Protein AF-A0AA36I022-F1 (afdb_monomer_lite)

Secondary structure (DSSP, 8-state):
-PPPPHHHHHHHHHHHHTS-----TTSTTTGGGS-SS----------SSSSSSS-------------------S----BSEEEEE-SSSPPPGGG-SEEEETTEEEEPTTEEEETTEEEE--S-GGGSS--EEEEE-SSSPPPGGG-SEEEETTEEEEPTT-EE-TTS-EEPPPPEEEEEEEE-BTTB-PPPGGGGG--EEEEE---THHHHHHHHHHHHHHHHTT-GGG--EEEE-HHHHHHHHHHHH--SS-HHHHH-S---GGG--HHHHHSPPPHHHHGGG--HHHHHHHHHHH-TTTS-HHHHHHHHHIIIIIGGGT---TT-EE-SSHHHHHHHHHH-TT--GGGEE---TTS-SEEEEEEEEEEETTSB--TTT-EEEEE-SSEEEE-S-GGGS-EE-BTSSS-EE---SEEEEGGGTTSPPPSSTTGGG-EEEEEEEPPSS---HHHHHHHHT--HHHHHHHS-SHHHHTT--GGGSS-EEEE-PPP-SSS-S----EEEEEEETHHHHTTSHHHHHHTT-SEEEEEE--S-PPPSSS-TTS--TT---TTTS-HHHHGGGT---PPTT---TT---S-HHHHHHHHHHHHHHHHHT---EEEEEEEEPPBTTTTB--SEEEEEEEEE----HHHHTTS-HHHHHHHHTGGGSTTTTTTS--SS-SSTT-SS---HHHHHHHHHHHHHHHHHTHHHHHHHH--

InterPro domains:
  IPR009030 Growth factor receptor cysteine-rich domain superfamily [SSF57184] (105-171)
  IPR016035 Acyl transferase/acyl hydrolase/lysophospholipase [SSF52151] (186-260)

Structure (mmCIF, N/CA/C/O backbone):
data_AF-A0AA36I022-F1
#
_entry.id   AF-A0AA36I022-F1
#
loop_
_atom_site.group_PDB
_atom_site.id
_atom_site.type_symbol
_atom_site.label_atom_id
_atom_site.label_alt_id
_atom_site.label_comp_id
_atom_site.label_asym_id
_atom_site.label_entity_id
_atom_site.label_seq_id
_atom_site.pdbx_PDB_ins_code
_atom_site.Cartn_x
_atom_site.Cartn_y
_atom_site.Cartn_z
_atom_site.occupancy
_atom_site.B_iso_or_equiv
_atom_site.auth_seq_id
_atom_site.auth_comp_id
_atom_site.auth_asym_id
_atom_site.auth_atom_id
_atom_site.pdbx_PDB_model_num
ATOM 1 N N . MET A 1 1 ? 4.546 59.445 -16.171 1.00 28.75 1 MET A N 1
ATOM 2 C CA . MET A 1 1 ? 4.632 58.873 -14.810 1.00 28.75 1 MET A CA 1
ATOM 3 C C . MET A 1 1 ? 5.325 57.517 -14.898 1.00 28.75 1 MET A C 1
ATOM 5 O O . MET A 1 1 ? 4.744 56.624 -15.508 1.00 28.75 1 MET A O 1
ATOM 9 N N . PRO A 1 2 ? 6.573 57.360 -14.422 1.00 31.58 2 PRO A N 1
ATOM 10 C CA . PRO A 1 2 ? 7.254 56.073 -14.443 1.00 31.58 2 PRO A CA 1
ATOM 11 C C . PRO A 1 2 ? 6.887 55.211 -13.228 1.00 31.58 2 PRO A C 1
ATOM 13 O O . PRO A 1 2 ? 6.399 55.688 -12.207 1.00 31.58 2 PRO A O 1
ATOM 16 N N . ALA A 1 3 ? 7.103 53.914 -13.418 1.00 31.62 3 ALA A N 1
ATOM 17 C CA . ALA A 1 3 ? 6.655 52.794 -12.612 1.00 31.62 3 ALA A CA 1
ATOM 18 C C . ALA A 1 3 ? 7.115 52.815 -11.145 1.00 31.62 3 ALA A C 1
ATOM 20 O O . ALA A 1 3 ? 8.304 52.808 -10.836 1.00 31.62 3 ALA A O 1
ATOM 21 N N . MET A 1 4 ? 6.141 52.675 -10.250 1.00 29.28 4 MET A N 1
ATOM 22 C CA . MET A 1 4 ? 6.333 52.160 -8.898 1.00 29.28 4 MET A CA 1
ATOM 23 C C . MET A 1 4 ? 6.722 50.670 -8.995 1.00 29.28 4 MET A C 1
ATOM 25 O O . MET A 1 4 ? 6.052 49.898 -9.690 1.00 29.28 4 MET A O 1
ATOM 29 N N . SER A 1 5 ? 7.807 50.247 -8.338 1.00 43.06 5 SER A N 1
ATOM 30 C CA . SER A 1 5 ? 8.265 48.852 -8.403 1.00 43.06 5 SER A CA 1
ATOM 31 C C . SER A 1 5 ? 7.247 47.910 -7.740 1.00 43.06 5 SER A C 1
ATOM 33 O O . SER A 1 5 ? 6.682 48.208 -6.684 1.00 43.06 5 SER A O 1
ATOM 35 N N . ARG A 1 6 ? 7.012 46.743 -8.359 1.00 36.88 6 ARG A N 1
ATOM 36 C CA . ARG A 1 6 ? 6.076 45.706 -7.874 1.00 36.88 6 ARG A CA 1
ATOM 37 C C . ARG A 1 6 ? 6.350 45.258 -6.428 1.00 36.88 6 ARG A C 1
ATOM 39 O O . ARG A 1 6 ? 5.437 44.744 -5.790 1.00 36.88 6 ARG A O 1
ATOM 46 N N . LEU A 1 7 ? 7.557 45.482 -5.899 1.00 35.66 7 LEU A N 1
ATOM 47 C CA . LEU A 1 7 ? 7.922 45.140 -4.522 1.00 35.66 7 LEU A CA 1
ATOM 48 C C . LEU A 1 7 ? 7.149 45.962 -3.477 1.00 35.66 7 LEU A C 1
ATOM 50 O O . LEU A 1 7 ? 6.725 45.397 -2.473 1.00 35.66 7 LEU A O 1
ATOM 54 N N . CYS A 1 8 ? 6.905 47.255 -3.724 1.00 32.00 8 CYS A N 1
ATOM 55 C CA . CYS A 1 8 ? 6.198 48.107 -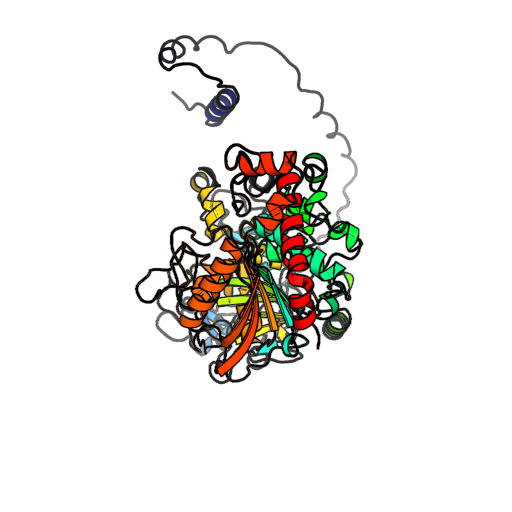2.758 1.00 32.00 8 CYS A CA 1
ATOM 56 C C . CYS A 1 8 ? 4.724 47.720 -2.610 1.00 32.00 8 CYS A C 1
ATOM 58 O O . CYS A 1 8 ? 4.214 47.708 -1.497 1.00 32.00 8 CYS A O 1
ATOM 60 N N . ARG A 1 9 ? 4.052 47.327 -3.703 1.00 37.34 9 ARG A N 1
ATOM 61 C CA . ARG A 1 9 ? 2.651 46.864 -3.649 1.00 37.34 9 ARG A CA 1
ATOM 62 C C . ARG A 1 9 ? 2.501 45.540 -2.896 1.00 37.34 9 ARG A C 1
ATOM 64 O O . ARG A 1 9 ? 1.501 45.335 -2.221 1.00 37.34 9 ARG A O 1
ATOM 71 N N . ILE A 1 10 ? 3.498 44.661 -2.995 1.00 37.97 10 ILE A N 1
ATOM 72 C CA . ILE A 1 10 ? 3.498 43.357 -2.319 1.00 37.97 10 ILE A CA 1
ATOM 73 C C . ILE A 1 10 ? 3.767 43.527 -0.818 1.00 37.97 10 ILE A C 1
ATOM 75 O O . ILE A 1 10 ? 3.072 42.921 -0.011 1.00 37.97 10 ILE A O 1
ATOM 79 N N . LEU A 1 11 ? 4.709 44.392 -0.430 1.00 36.72 11 LEU A N 1
ATOM 80 C CA . LEU A 1 11 ? 4.995 44.667 0.984 1.00 36.72 11 LEU A CA 1
ATOM 81 C C . LEU A 1 11 ? 3.827 45.378 1.693 1.00 36.72 11 LEU A C 1
ATOM 83 O O . LEU A 1 11 ? 3.532 45.045 2.839 1.00 36.72 11 LEU A O 1
ATOM 87 N N . PHE A 1 12 ? 3.111 46.271 0.998 1.00 33.56 12 PHE A N 1
ATOM 88 C CA . PHE A 1 12 ? 1.908 46.931 1.530 1.00 33.56 12 PHE A CA 1
ATOM 89 C C . PHE A 1 12 ? 0.747 45.950 1.770 1.00 33.56 12 PHE A C 1
ATOM 91 O O . PHE A 1 12 ? 0.068 46.033 2.790 1.00 33.56 12 PHE A O 1
ATOM 98 N N . LEU A 1 13 ? 0.548 44.982 0.866 1.00 35.75 13 LEU A N 1
ATOM 99 C CA . LEU A 1 13 ? -0.487 43.948 1.002 1.00 35.75 13 LEU A CA 1
ATOM 100 C C . LEU A 1 13 ? -0.166 42.931 2.108 1.00 35.75 13 LEU A C 1
ATOM 102 O O . LEU A 1 13 ? -1.069 42.482 2.811 1.00 35.75 13 LEU A O 1
ATOM 106 N N . ILE A 1 14 ? 1.116 42.598 2.295 1.00 36.41 14 ILE A N 1
ATOM 107 C CA . ILE A 1 14 ? 1.561 41.677 3.350 1.00 36.41 14 ILE A CA 1
ATOM 108 C C . ILE A 1 14 ? 1.343 42.296 4.736 1.00 36.41 14 ILE A C 1
ATOM 110 O O . ILE A 1 14 ? 0.808 41.614 5.606 1.00 36.41 14 ILE A O 1
ATOM 114 N N . TYR A 1 15 ? 1.668 43.581 4.926 1.00 32.09 15 TYR A N 1
ATOM 115 C CA . TYR A 1 15 ? 1.517 44.259 6.222 1.00 32.09 15 TYR A CA 1
ATOM 116 C C . TYR A 1 15 ? 0.048 44.387 6.671 1.00 32.09 15 TYR A C 1
ATOM 118 O O . TYR A 1 15 ? -0.255 44.221 7.853 1.00 32.09 15 TYR A O 1
ATOM 126 N N . TRP A 1 16 ? -0.880 44.611 5.732 1.00 31.06 16 TRP A N 1
ATOM 127 C CA . TRP A 1 16 ? -2.317 44.708 6.030 1.00 31.06 16 TRP A CA 1
ATOM 128 C C . TRP A 1 16 ? -2.984 43.346 6.281 1.00 31.06 16 TRP A C 1
ATOM 130 O O . TRP A 1 16 ? -3.868 43.242 7.127 1.00 31.06 16 TRP A O 1
ATOM 140 N N . SER A 1 17 ? -2.527 42.278 5.613 1.00 35.34 17 SER A N 1
ATOM 141 C CA . SER A 1 17 ? -3.074 40.923 5.812 1.00 35.34 17 SER A CA 1
ATOM 142 C C . SER A 1 17 ? -2.792 40.327 7.198 1.00 35.34 17 SER A C 1
ATOM 144 O O . SER A 1 17 ? -3.470 39.393 7.615 1.00 35.34 17 SER A O 1
ATOM 146 N N . SER A 1 18 ? -1.809 40.874 7.917 1.00 31.20 18 SER A N 1
ATOM 147 C CA . SER A 1 18 ? -1.392 40.400 9.238 1.00 31.20 18 SER A CA 1
ATOM 148 C C . SER A 1 18 ? -2.128 41.028 10.430 1.00 31.20 18 SER A C 1
ATOM 150 O O . SER A 1 18 ? -1.923 40.536 11.531 1.00 31.20 18 SER A O 1
ATOM 152 N N . ASN A 1 19 ? -2.962 42.069 10.254 1.00 33.75 19 ASN A N 1
ATOM 153 C CA . ASN A 1 19 ? -3.530 42.835 11.386 1.00 33.75 19 ASN A CA 1
ATOM 154 C C . ASN A 1 19 ? -5.024 43.225 11.277 1.00 33.75 19 ASN A C 1
ATOM 156 O O . ASN A 1 19 ? -5.475 44.095 12.018 1.00 33.75 19 ASN A O 1
ATOM 160 N N . ALA A 1 20 ? -5.822 42.616 10.398 1.00 30.50 20 ALA A N 1
ATOM 161 C CA . ALA A 1 20 ? -7.247 42.955 10.296 1.00 30.50 20 ALA A CA 1
ATOM 162 C C . ALA A 1 20 ? -8.126 42.082 11.216 1.00 30.50 20 ALA A C 1
ATOM 164 O O . ALA A 1 20 ? -8.690 41.077 10.783 1.00 30.50 20 ALA A O 1
ATOM 165 N N . GLU A 1 21 ? -8.273 42.495 12.477 1.00 33.59 21 GLU A N 1
ATOM 166 C CA . GLU A 1 21 ? -9.474 42.208 13.269 1.00 33.59 21 GLU A CA 1
ATOM 167 C C . GLU A 1 21 ? -10.523 43.304 12.989 1.00 33.59 21 GLU A C 1
ATOM 169 O O . GLU A 1 21 ? -10.261 44.488 13.169 1.00 33.59 21 GLU A O 1
ATOM 174 N N . ALA A 1 22 ? -11.684 42.871 12.483 1.00 38.72 22 ALA A N 1
ATOM 175 C CA . ALA A 1 22 ? -13.004 43.518 12.454 1.00 38.72 22 ALA A CA 1
ATOM 176 C C . ALA A 1 22 ? -13.102 45.062 12.391 1.00 38.72 22 ALA A C 1
ATOM 178 O O . ALA A 1 22 ? -13.094 45.685 13.443 1.00 38.72 22 ALA A O 1
ATOM 179 N N . LEU A 1 23 ? -13.405 45.647 11.215 1.00 28.77 23 LEU A N 1
ATOM 180 C CA . LEU A 1 23 ? -14.151 46.921 11.085 1.00 28.77 23 LEU A CA 1
ATOM 181 C C . LEU A 1 23 ? -14.957 47.000 9.761 1.00 28.77 23 LEU A C 1
ATOM 183 O O . LEU A 1 23 ? -14.582 46.388 8.761 1.00 28.77 23 LEU A O 1
ATOM 187 N N . ASP A 1 24 ? -16.083 47.725 9.809 1.00 30.12 24 ASP A N 1
ATOM 188 C CA . ASP A 1 24 ? -17.164 47.849 8.808 1.00 30.12 24 ASP A CA 1
ATOM 189 C C . ASP A 1 24 ? -16.829 48.800 7.629 1.00 30.12 24 ASP A C 1
ATOM 191 O O . ASP A 1 24 ? -15.966 49.672 7.716 1.00 30.12 24 ASP A O 1
ATOM 195 N N . GLY A 1 25 ? -17.500 48.601 6.492 1.00 33.38 25 GLY A N 1
ATOM 196 C CA . GLY A 1 25 ? -17.081 48.982 5.138 1.00 33.38 25 GLY A CA 1
ATOM 197 C C . GLY A 1 25 ? -17.383 50.403 4.644 1.00 33.38 25 GLY A C 1
ATOM 198 O O . GLY A 1 25 ? -17.471 50.582 3.430 1.00 33.38 25 GLY A O 1
ATOM 199 N N . SER A 1 26 ? -17.527 51.412 5.508 1.00 31.28 26 SER A N 1
ATOM 200 C CA . SER A 1 26 ? -17.814 52.796 5.070 1.00 31.28 26 SER A CA 1
ATOM 201 C C . SER A 1 26 ? -16.656 53.799 5.184 1.00 31.28 26 SER A C 1
ATOM 203 O O . SER A 1 26 ? -16.735 54.848 4.553 1.00 31.28 26 SER A O 1
ATOM 205 N N . ASP A 1 27 ? -15.552 53.474 5.866 1.00 32.72 27 ASP A N 1
ATOM 206 C CA . ASP A 1 27 ? -14.460 54.443 6.128 1.00 32.72 27 ASP A CA 1
ATOM 207 C C . ASP A 1 27 ? -13.253 54.330 5.168 1.00 32.72 27 ASP A C 1
ATOM 209 O O . ASP A 1 27 ? -12.260 55.049 5.286 1.00 32.72 27 ASP A O 1
ATOM 213 N N . LEU A 1 28 ? -13.318 53.448 4.164 1.00 34.50 28 LEU A N 1
ATOM 214 C CA . LEU A 1 28 ? -12.195 53.167 3.253 1.00 34.50 28 LEU A CA 1
ATOM 215 C C . LEU A 1 28 ? -11.988 54.201 2.132 1.00 34.50 28 LEU A C 1
ATOM 217 O O . LEU A 1 28 ? -10.998 54.109 1.408 1.00 34.50 28 LEU A O 1
ATOM 2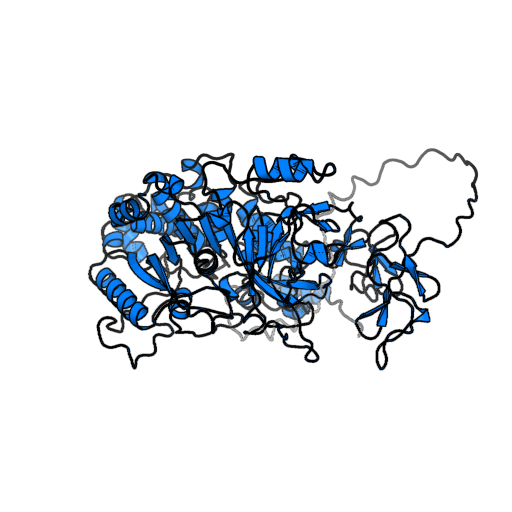21 N N . VAL A 1 29 ? -12.883 55.181 1.973 1.00 32.09 29 VAL A N 1
ATOM 222 C CA . VAL A 1 29 ? -12.797 56.179 0.887 1.00 32.09 29 VAL A CA 1
ATOM 223 C C . VAL A 1 29 ? -12.100 57.473 1.334 1.00 32.09 29 VAL A C 1
ATOM 225 O O . VAL A 1 29 ? -11.437 58.120 0.522 1.00 32.09 29 VAL A O 1
ATOM 228 N N . GLU A 1 30 ? -12.143 57.822 2.624 1.00 30.34 30 GLU A N 1
ATOM 229 C CA . GLU A 1 30 ? -11.509 59.048 3.144 1.00 30.34 30 GLU A CA 1
ATOM 230 C C . GLU A 1 30 ? -10.019 58.880 3.498 1.00 30.34 30 GLU A C 1
ATOM 232 O O . GLU A 1 30 ? -9.251 59.836 3.394 1.00 30.34 30 GLU A O 1
ATOM 237 N N . ALA A 1 31 ? -9.554 57.667 3.816 1.00 32.84 31 ALA A N 1
ATOM 238 C CA . ALA A 1 31 ? -8.142 57.422 4.147 1.00 32.84 31 ALA A CA 1
ATOM 239 C C . ALA A 1 31 ? -7.201 57.411 2.921 1.00 32.84 31 ALA A C 1
ATOM 241 O O . ALA A 1 31 ? -5.990 57.575 3.062 1.00 32.84 31 ALA A O 1
ATOM 242 N N . SER A 1 32 ? -7.738 57.250 1.707 1.00 32.09 32 SER A N 1
ATOM 243 C CA . SER A 1 32 ? -6.958 57.238 0.459 1.00 32.09 32 SER A CA 1
ATOM 244 C C . SER A 1 32 ? -6.551 58.622 -0.063 1.00 32.09 32 SER A C 1
ATOM 246 O O . SER A 1 32 ? -5.770 58.688 -1.009 1.00 32.09 32 SER A O 1
ATOM 248 N N . LEU A 1 33 ? -7.043 59.716 0.533 1.00 30.45 33 LEU A N 1
ATOM 249 C CA . LEU A 1 33 ? -6.804 61.081 0.038 1.00 30.45 33 LEU A CA 1
ATOM 250 C C . LEU A 1 33 ? -5.786 61.902 0.853 1.00 30.45 33 LEU A C 1
ATOM 252 O O . LEU A 1 33 ? -5.431 62.988 0.413 1.00 30.45 33 LEU A O 1
ATOM 256 N N . ASN A 1 34 ? -5.256 61.390 1.973 1.00 32.38 34 ASN A N 1
ATOM 257 C CA . ASN A 1 34 ? -4.377 62.160 2.877 1.00 32.38 34 ASN A CA 1
ATOM 258 C C . ASN A 1 34 ? -2.984 61.542 3.142 1.00 32.38 34 ASN A C 1
ATOM 260 O O . ASN A 1 34 ? -2.361 61.846 4.155 1.00 32.38 34 ASN A O 1
ATOM 264 N N . ALA A 1 35 ? -2.454 60.695 2.253 1.00 31.16 35 ALA A N 1
ATOM 265 C CA . ALA A 1 35 ? -1.133 60.066 2.434 1.00 31.16 35 ALA A CA 1
ATOM 266 C C . ALA A 1 35 ? -0.124 60.384 1.311 1.00 31.16 35 ALA A C 1
ATOM 268 O O . ALA A 1 35 ? 0.670 59.524 0.931 1.00 31.16 35 ALA A O 1
ATOM 269 N N . GLU A 1 36 ? -0.140 61.613 0.780 1.00 30.58 36 GLU A N 1
ATOM 270 C CA . GLU A 1 36 ? 0.921 62.128 -0.110 1.00 30.58 36 GLU A CA 1
ATOM 271 C C . GLU A 1 36 ? 2.031 62.913 0.617 1.00 30.58 36 GLU A C 1
ATOM 273 O O . GLU A 1 36 ? 3.037 63.254 0.002 1.00 30.58 36 GLU A O 1
ATOM 278 N N . GLU A 1 37 ? 1.949 63.113 1.933 1.00 33.00 37 GLU A N 1
ATOM 279 C CA . GLU A 1 37 ? 2.983 63.822 2.698 1.00 33.00 37 GLU A CA 1
ATOM 280 C C . GLU A 1 37 ? 3.464 62.990 3.889 1.00 33.00 37 GLU A C 1
ATOM 282 O O . GLU A 1 37 ? 2.882 63.036 4.967 1.00 33.00 37 GLU A O 1
ATOM 287 N N . ASN A 1 38 ? 4.512 62.184 3.679 1.00 29.31 38 ASN A N 1
ATOM 288 C CA . ASN A 1 38 ? 5.624 61.965 4.621 1.00 29.31 38 ASN A CA 1
ATOM 289 C C . ASN A 1 38 ? 6.465 60.763 4.180 1.00 29.31 38 ASN A C 1
ATOM 291 O O . ASN A 1 38 ? 6.291 59.629 4.624 1.00 29.31 38 ASN A O 1
ATOM 295 N N . CYS A 1 39 ? 7.429 61.030 3.307 1.00 27.08 39 CYS A N 1
ATOM 296 C CA . CYS A 1 39 ? 8.607 60.192 3.136 1.00 27.08 39 CYS A CA 1
ATOM 297 C C . CYS A 1 39 ? 9.828 61.103 3.198 1.00 27.08 39 CYS A C 1
ATOM 299 O O . CYS A 1 39 ? 10.478 61.339 2.188 1.00 27.08 39 CYS A O 1
ATOM 301 N N . ASP A 1 40 ? 10.119 61.620 4.391 1.00 30.50 40 ASP A N 1
ATOM 302 C CA . ASP A 1 40 ? 11.453 62.111 4.699 1.00 30.50 40 ASP A CA 1
ATOM 303 C C . ASP A 1 40 ? 11.810 61.867 6.175 1.00 30.50 40 ASP A C 1
ATOM 305 O O . ASP A 1 40 ? 11.041 62.158 7.085 1.00 30.50 40 ASP A O 1
ATOM 309 N N . ALA A 1 41 ? 13.020 61.333 6.354 1.00 30.22 41 ALA A N 1
ATOM 310 C CA . ALA A 1 41 ? 13.844 61.276 7.563 1.00 30.22 41 ALA A CA 1
ATOM 311 C C . ALA A 1 41 ? 13.462 60.375 8.780 1.00 30.22 41 ALA A C 1
ATOM 313 O O . ALA A 1 41 ? 12.483 60.578 9.488 1.00 30.22 41 ALA A O 1
ATOM 314 N N . THR A 1 42 ? 14.436 59.506 9.121 1.00 30.59 42 THR A N 1
ATOM 315 C CA . THR A 1 42 ? 14.969 59.133 10.466 1.00 30.59 42 THR A CA 1
ATOM 316 C C . THR A 1 42 ? 14.911 57.657 10.955 1.00 30.59 42 THR A C 1
ATOM 318 O O . THR A 1 42 ? 13.894 57.135 11.381 1.00 30.59 42 THR A O 1
ATOM 321 N N . ALA A 1 43 ? 16.107 57.036 10.935 1.00 28.19 43 ALA A N 1
ATOM 322 C CA . ALA A 1 43 ? 16.828 56.275 11.985 1.00 28.19 43 ALA A CA 1
ATOM 323 C C . ALA A 1 43 ? 16.352 54.913 12.599 1.00 28.19 43 ALA A C 1
ATOM 325 O O . ALA A 1 43 ? 15.557 54.890 13.527 1.00 28.19 43 ALA A O 1
ATOM 326 N N . SER A 1 44 ? 17.145 53.855 12.280 1.00 29.61 44 SER A N 1
ATOM 327 C CA . SER A 1 44 ? 17.734 52.798 13.173 1.00 29.61 44 SER A CA 1
ATOM 328 C C . SER A 1 44 ? 16.855 51.623 13.697 1.00 29.61 44 SER A C 1
ATOM 330 O O . SER A 1 44 ? 15.651 51.824 13.792 1.00 29.61 44 SER A O 1
ATOM 332 N N . PRO A 1 45 ? 17.369 50.416 14.112 1.00 29.17 45 PRO A N 1
ATOM 333 C CA . PRO A 1 45 ? 18.734 49.824 14.119 1.00 29.17 45 PRO A CA 1
ATOM 334 C C . PRO A 1 45 ? 18.808 48.343 13.611 1.00 29.17 45 PRO A C 1
ATOM 336 O O . PRO A 1 45 ? 18.387 47.434 14.321 1.00 29.17 45 PRO A O 1
ATOM 339 N N . TRP A 1 46 ? 19.435 48.028 12.464 1.00 26.45 46 TRP A N 1
ATOM 340 C CA . TRP A 1 46 ? 19.715 46.612 12.077 1.00 26.45 46 TRP A CA 1
ATOM 341 C C . TRP A 1 46 ? 21.091 46.361 11.430 1.00 26.45 46 TRP A C 1
ATOM 343 O O . TRP A 1 46 ? 21.343 45.317 10.829 1.00 26.45 46 TRP A O 1
ATOM 353 N N . THR A 1 47 ? 22.043 47.280 11.583 1.00 29.94 47 THR A N 1
ATOM 354 C CA . THR A 1 47 ? 23.392 47.152 11.006 1.00 29.94 47 THR A CA 1
ATOM 355 C C . THR A 1 47 ? 24.432 46.709 12.037 1.00 29.94 47 THR A C 1
ATOM 357 O O . THR A 1 47 ? 25.302 47.493 12.408 1.00 29.94 47 THR A O 1
ATOM 360 N N . SER A 1 48 ? 24.386 45.451 12.497 1.00 31.00 48 SER A N 1
ATOM 361 C CA . SER A 1 48 ? 25.477 44.907 13.335 1.00 31.00 48 SER A CA 1
ATOM 362 C C . SER A 1 48 ? 25.908 43.454 13.084 1.00 31.00 48 SER A C 1
ATOM 364 O O . SER A 1 48 ? 26.748 42.951 13.831 1.00 31.00 48 SER A O 1
ATOM 366 N N . TRP A 1 49 ? 25.468 42.788 12.005 1.00 26.69 49 TRP A N 1
ATOM 367 C CA . TRP A 1 49 ? 25.897 41.397 11.744 1.00 26.69 49 TRP A CA 1
ATOM 368 C C . TRP A 1 49 ? 26.601 41.131 10.397 1.00 26.69 49 TRP A C 1
ATOM 370 O O . TRP A 1 49 ? 27.291 40.127 10.262 1.00 26.69 49 TRP A O 1
ATOM 380 N N . LEU A 1 50 ? 26.560 42.057 9.428 1.00 28.12 50 LEU A N 1
ATOM 381 C CA . LEU A 1 50 ? 27.135 41.854 8.079 1.00 28.12 50 LEU A CA 1
ATOM 382 C C . LEU A 1 50 ? 28.513 42.500 7.824 1.00 28.12 50 LEU A C 1
ATOM 384 O O . LEU A 1 50 ? 28.910 42.676 6.677 1.00 28.12 50 LEU A O 1
ATOM 388 N N . GLN A 1 51 ? 29.290 42.815 8.865 1.00 31.00 51 GLN A N 1
ATOM 389 C CA . GLN A 1 51 ? 30.642 43.390 8.707 1.00 31.00 51 GLN A CA 1
ATOM 390 C C . GLN A 1 51 ? 31.799 42.495 9.185 1.00 31.00 51 GLN A C 1
ATOM 392 O O . GLN A 1 51 ? 32.908 42.989 9.376 1.00 31.00 51 GLN A O 1
ATOM 397 N N . ARG A 1 52 ? 31.605 41.176 9.358 1.00 31.16 52 ARG A N 1
ATOM 398 C CA . ARG A 1 52 ? 32.631 40.330 10.006 1.00 31.16 52 ARG A CA 1
ATOM 399 C C . ARG A 1 52 ? 33.247 39.147 9.250 1.00 31.16 52 ARG A C 1
ATOM 401 O O . ARG A 1 52 ? 34.023 38.429 9.867 1.00 31.16 52 ARG A O 1
ATOM 408 N N . THR A 1 53 ? 33.071 38.992 7.937 1.00 28.44 53 THR A N 1
ATOM 409 C CA . THR A 1 53 ? 33.787 37.922 7.188 1.00 28.44 53 THR A CA 1
ATOM 410 C C . THR A 1 53 ? 34.296 38.309 5.794 1.00 28.44 53 THR A C 1
ATOM 412 O O . THR A 1 53 ? 34.537 37.446 4.959 1.00 28.44 53 THR A O 1
ATOM 415 N N . ALA A 1 54 ? 34.590 39.592 5.562 1.00 27.91 54 ALA A N 1
ATOM 416 C CA . ALA A 1 54 ? 35.350 40.054 4.394 1.00 27.91 54 ALA A CA 1
ATOM 417 C C . ALA A 1 54 ? 36.698 40.665 4.818 1.00 27.91 54 ALA A C 1
ATOM 419 O O . ALA A 1 54 ? 36.951 41.852 4.637 1.00 27.91 54 ALA A O 1
ATOM 420 N N . LYS A 1 55 ? 37.561 39.862 5.453 1.00 29.06 55 LYS A N 1
ATOM 421 C CA . LYS A 1 55 ? 38.987 40.192 5.623 1.00 29.06 55 LYS A CA 1
ATOM 422 C C . LYS A 1 55 ? 39.777 38.954 6.041 1.00 29.06 55 LYS A C 1
ATOM 424 O O . LYS A 1 55 ? 39.995 38.725 7.226 1.00 29.06 55 LYS A O 1
ATOM 429 N N . ARG A 1 56 ? 40.218 38.155 5.067 1.00 26.59 56 ARG A N 1
ATOM 430 C CA . ARG A 1 56 ? 41.480 37.398 5.145 1.00 26.59 56 ARG A CA 1
ATOM 431 C C . ARG A 1 56 ? 41.827 36.786 3.789 1.00 26.59 56 ARG A C 1
ATOM 433 O O . ARG A 1 56 ? 41.046 36.024 3.238 1.00 26.59 56 ARG A O 1
ATOM 440 N N . LYS A 1 57 ? 43.062 37.084 3.373 1.00 25.58 57 LYS A N 1
ATOM 441 C CA . LYS A 1 57 ? 43.862 36.491 2.290 1.00 25.58 57 LYS A CA 1
ATOM 442 C C . LYS A 1 57 ? 43.670 37.063 0.881 1.00 25.58 57 LYS A C 1
ATOM 444 O O . LYS A 1 57 ? 43.166 36.408 -0.017 1.00 25.58 57 LYS A O 1
ATOM 449 N N . SER A 1 58 ? 44.262 38.240 0.682 1.00 23.08 58 SER A N 1
ATOM 450 C CA . SER A 1 58 ? 45.194 38.435 -0.433 1.00 23.08 58 SER A CA 1
ATOM 451 C C . SER A 1 58 ? 46.619 38.364 0.128 1.00 23.08 58 SER A C 1
ATOM 453 O O . SER A 1 58 ? 46.939 39.176 0.996 1.00 23.08 58 SER A O 1
ATOM 455 N N . GLN A 1 59 ? 47.434 37.400 -0.307 1.00 23.80 59 GLN A N 1
ATOM 456 C CA . GLN A 1 59 ? 48.871 37.544 -0.611 1.00 23.80 59 GLN A CA 1
ATOM 457 C C . GLN A 1 59 ? 49.531 36.174 -0.837 1.00 23.80 59 GLN A C 1
ATOM 459 O O . GLN A 1 59 ? 49.244 35.231 -0.105 1.00 23.80 59 GLN A O 1
ATOM 464 N N . SER A 1 60 ? 50.455 36.194 -1.808 1.00 25.89 60 SER A N 1
ATOM 465 C CA . SER A 1 60 ? 51.329 35.155 -2.381 1.00 25.89 60 SER A CA 1
ATOM 466 C C . SER A 1 60 ? 50.639 34.174 -3.337 1.00 25.89 60 SER A C 1
ATOM 468 O O . SER A 1 60 ? 49.616 33.589 -3.018 1.00 25.89 60 SER A O 1
ATOM 470 N N . GLY A 1 61 ? 51.107 33.956 -4.563 1.00 24.64 61 GLY A N 1
ATOM 471 C CA . GLY A 1 61 ? 52.306 34.392 -5.277 1.00 24.64 61 GLY A CA 1
ATOM 472 C C . GLY A 1 61 ? 52.377 33.544 -6.553 1.00 24.64 61 GLY A C 1
ATOM 473 O O . GLY A 1 61 ? 52.071 32.354 -6.510 1.00 24.64 61 GLY A O 1
ATOM 474 N N . GLU A 1 62 ? 52.691 34.166 -7.685 1.00 27.31 62 GLU A N 1
ATOM 475 C CA . GLU A 1 62 ? 52.804 33.515 -8.992 1.00 27.31 62 GLU A CA 1
ATOM 476 C C . GLU A 1 62 ? 53.896 32.434 -9.009 1.00 27.31 62 GLU A C 1
ATOM 478 O O . GLU A 1 62 ? 55.007 32.643 -8.525 1.00 27.31 62 GLU A O 1
ATOM 483 N N . SER A 1 63 ? 53.608 31.308 -9.663 1.00 24.72 63 SER A N 1
ATOM 484 C CA . SER A 1 63 ? 54.628 30.510 -10.342 1.00 24.72 63 SER A CA 1
ATOM 485 C C . SER A 1 63 ? 54.022 29.909 -11.604 1.00 24.72 63 SER A C 1
ATOM 487 O O . SER A 1 63 ? 53.110 29.083 -11.562 1.00 24.72 63 SER A O 1
ATOM 489 N N . ALA A 1 64 ? 54.518 30.399 -12.735 1.00 27.45 64 ALA A N 1
ATOM 490 C CA . ALA A 1 64 ? 54.238 29.899 -14.062 1.00 27.45 64 ALA A CA 1
ATOM 491 C C . ALA A 1 64 ? 54.857 28.508 -14.246 1.00 27.45 64 ALA A C 1
ATOM 493 O O . ALA A 1 64 ? 56.062 28.338 -14.082 1.00 27.45 64 ALA A O 1
ATOM 494 N N . THR A 1 65 ? 54.053 27.538 -14.676 1.00 26.81 65 THR A N 1
ATOM 495 C CA . THR A 1 65 ? 54.548 26.329 -15.345 1.00 26.81 65 THR A CA 1
ATOM 496 C C . THR A 1 65 ? 53.674 26.016 -16.559 1.00 26.81 65 THR A C 1
ATOM 498 O O . THR A 1 65 ? 52.526 25.604 -16.458 1.00 26.81 65 THR A O 1
ATOM 501 N N . GLN A 1 66 ? 54.259 26.351 -17.708 1.00 24.55 66 GLN A N 1
ATOM 502 C CA . GLN A 1 66 ? 54.154 25.755 -19.040 1.00 24.55 66 GLN A CA 1
ATOM 503 C C . GLN A 1 66 ? 52.898 24.947 -19.402 1.00 24.55 66 GLN A C 1
ATOM 505 O O . GLN A 1 66 ? 52.685 23.813 -18.979 1.00 24.55 66 GLN A O 1
ATOM 510 N N . SER A 1 67 ? 52.165 25.523 -20.352 1.00 29.12 67 SER A N 1
ATOM 511 C CA . SER A 1 67 ? 51.214 24.879 -21.248 1.00 29.12 67 SER A CA 1
ATOM 512 C C . SER A 1 67 ? 51.814 23.645 -21.931 1.00 29.12 67 SER A C 1
ATOM 514 O O . SER A 1 67 ? 52.736 23.761 -22.738 1.00 29.12 67 SER A O 1
ATOM 516 N N . ALA A 1 68 ? 51.225 22.476 -21.684 1.00 25.12 68 ALA A N 1
ATOM 517 C CA . ALA A 1 68 ? 51.299 21.347 -22.600 1.00 25.12 68 ALA A CA 1
ATOM 518 C C . ALA A 1 68 ? 50.031 21.358 -23.462 1.00 25.12 68 ALA A C 1
ATOM 520 O O . ALA A 1 68 ? 48.944 21.003 -23.008 1.00 25.12 68 ALA A O 1
ATOM 521 N N . HIS A 1 69 ? 50.169 21.800 -24.712 1.00 28.91 69 HIS A N 1
ATOM 522 C CA . HIS A 1 69 ? 49.185 21.535 -25.754 1.00 28.91 69 HIS A CA 1
ATOM 523 C C . HIS A 1 69 ? 49.113 20.020 -25.979 1.00 28.91 69 HIS A C 1
ATOM 525 O O . HIS A 1 69 ? 49.999 19.446 -26.608 1.00 28.91 69 HIS A O 1
ATOM 531 N N . ILE A 1 70 ? 48.053 19.377 -25.494 1.00 26.69 70 ILE A N 1
ATOM 532 C CA . ILE A 1 70 ? 47.622 18.082 -26.018 1.00 26.69 70 ILE A CA 1
ATOM 533 C C . ILE A 1 70 ? 46.435 18.365 -26.933 1.00 26.69 70 ILE A C 1
ATOM 535 O O . ILE A 1 70 ? 45.341 18.695 -26.480 1.00 26.69 70 ILE A O 1
ATOM 539 N N . ASN A 1 71 ? 46.686 18.268 -28.239 1.00 31.64 71 ASN A N 1
ATOM 540 C CA . ASN A 1 71 ? 45.653 18.105 -29.254 1.00 31.64 71 ASN A CA 1
ATOM 541 C C . ASN A 1 71 ? 44.911 16.792 -28.956 1.00 31.64 71 ASN A C 1
ATOM 543 O O . ASN A 1 71 ? 45.370 15.720 -29.345 1.00 31.64 71 ASN A O 1
ATOM 547 N N . ALA A 1 72 ? 43.792 16.865 -28.238 1.00 27.53 72 ALA A N 1
ATOM 548 C CA . ALA A 1 72 ? 42.832 15.772 -28.165 1.00 27.53 72 ALA A CA 1
ATOM 549 C C . ALA A 1 72 ? 41.844 15.950 -29.322 1.00 27.53 72 ALA A C 1
ATOM 551 O O . ALA A 1 72 ? 41.105 16.934 -29.379 1.00 27.53 72 ALA A O 1
ATOM 552 N N . SER A 1 73 ? 41.906 15.027 -30.281 1.00 30.20 73 SER A N 1
ATOM 553 C CA . SER A 1 73 ? 41.004 14.955 -31.423 1.00 30.20 73 SER A CA 1
ATOM 554 C C . SER A 1 73 ? 39.544 14.798 -30.983 1.00 30.20 73 SER A C 1
ATOM 556 O O . SER A 1 73 ? 39.223 14.296 -29.907 1.00 30.20 73 SER A O 1
ATOM 558 N N . SER A 1 74 ? 38.655 15.254 -31.853 1.00 33.59 74 SER A N 1
ATOM 559 C CA . SER A 1 74 ? 37.208 15.416 -31.709 1.00 33.59 74 SER A CA 1
ATOM 560 C C . SER A 1 74 ? 36.376 14.116 -31.677 1.00 33.59 74 SER A C 1
ATOM 562 O O . SER A 1 74 ? 35.300 14.087 -32.263 1.00 33.59 74 SER A O 1
ATOM 564 N N . ASP A 1 75 ? 36.816 13.053 -30.999 1.00 36.00 75 ASP A N 1
ATOM 565 C CA . ASP A 1 75 ? 36.272 11.695 -31.218 1.00 36.00 75 ASP A CA 1
ATOM 566 C C . ASP A 1 75 ? 35.616 10.998 -30.009 1.00 36.00 75 ASP A C 1
ATOM 568 O O . ASP A 1 75 ? 35.816 9.804 -29.829 1.00 36.00 75 ASP A O 1
ATOM 572 N N . PHE A 1 76 ? 34.787 11.648 -29.183 1.00 41.84 76 PHE A N 1
ATOM 573 C CA . PHE A 1 76 ? 34.090 10.920 -28.096 1.00 41.84 76 PHE A CA 1
ATOM 574 C C . PHE A 1 76 ? 32.667 11.429 -27.804 1.00 41.84 76 PHE A C 1
ATOM 576 O O . PHE A 1 76 ? 32.360 11.884 -26.711 1.00 41.84 76 PHE A O 1
ATOM 583 N N . TYR A 1 77 ? 31.766 11.325 -28.789 1.00 41.56 77 TYR A N 1
ATOM 584 C CA . TYR A 1 77 ? 30.314 11.484 -28.612 1.00 41.56 77 TYR A CA 1
ATOM 585 C C . TYR A 1 77 ? 29.594 10.287 -29.247 1.00 41.56 77 TYR A C 1
ATOM 587 O O . TYR A 1 77 ? 29.862 9.929 -30.394 1.00 41.56 77 TYR A O 1
ATOM 595 N N . CYS A 1 78 ? 28.698 9.635 -28.508 1.00 57.75 78 CYS A N 1
ATOM 596 C CA . CYS A 1 78 ? 27.787 8.633 -29.070 1.00 57.75 78 CYS A CA 1
ATOM 597 C C . CYS A 1 78 ? 26.417 9.273 -29.178 1.00 57.75 78 CYS A C 1
ATOM 599 O O . CYS A 1 78 ? 25.651 9.309 -28.212 1.00 57.75 78 CYS A O 1
ATOM 601 N N . ASP A 1 79 ? 26.117 9.781 -30.363 1.00 62.81 79 ASP A N 1
ATOM 602 C CA . ASP A 1 79 ? 24.754 10.159 -30.657 1.00 62.81 79 ASP A CA 1
ATOM 603 C C . ASP A 1 79 ? 23.920 8.884 -30.810 1.00 62.81 79 ASP A C 1
ATOM 605 O O . ASP A 1 79 ? 24.373 7.892 -31.376 1.00 62.81 79 ASP A O 1
ATOM 609 N N . SER A 1 80 ? 22.691 8.878 -30.305 1.00 65.94 80 SER A N 1
ATOM 610 C CA . SER A 1 80 ? 21.733 7.854 -30.731 1.00 65.94 80 SER A CA 1
ATOM 611 C C . SER A 1 80 ? 21.040 8.290 -32.012 1.00 65.94 80 SER A C 1
ATOM 613 O O . SER A 1 80 ? 20.588 7.439 -32.762 1.00 65.94 80 SER A O 1
ATOM 615 N N . HIS A 1 81 ? 20.952 9.589 -32.281 1.00 73.75 81 HIS A N 1
ATOM 616 C CA . HIS A 1 81 ? 20.307 10.154 -33.445 1.00 73.75 81 HIS A CA 1
ATOM 617 C C . HIS A 1 81 ? 21.222 10.058 -34.666 1.00 73.75 81 HIS A C 1
ATOM 619 O O . HIS A 1 81 ? 22.332 10.573 -34.697 1.00 73.75 81 HIS A O 1
ATOM 625 N N . THR A 1 82 ? 20.736 9.405 -35.717 1.00 74.50 82 THR A N 1
ATOM 626 C CA . THR A 1 82 ? 21.496 9.256 -36.967 1.00 74.50 82 THR A CA 1
ATOM 627 C C . THR A 1 82 ? 21.375 10.470 -37.893 1.00 74.50 82 THR A C 1
ATOM 629 O O . THR A 1 82 ? 21.972 10.494 -38.965 1.00 74.50 82 THR A O 1
ATOM 632 N N . GLY A 1 83 ? 20.544 11.460 -37.553 1.00 75.75 83 GLY A N 1
ATOM 633 C CA . GLY A 1 83 ? 20.173 12.545 -38.471 1.00 75.75 83 GLY A CA 1
ATOM 634 C C . GLY A 1 83 ? 19.107 12.145 -39.500 1.00 75.75 83 GLY A C 1
ATOM 635 O O . GLY A 1 83 ? 18.764 12.941 -40.367 1.00 75.75 83 GLY A O 1
ATOM 636 N N . GLY A 1 84 ? 18.604 10.906 -39.458 1.00 76.75 84 GLY A N 1
ATOM 637 C CA . GLY A 1 84 ? 17.549 10.424 -40.351 1.00 76.75 84 GLY A CA 1
ATOM 638 C C . GLY A 1 84 ? 16.152 10.645 -39.784 1.00 76.75 84 GLY A C 1
ATOM 639 O O . GLY A 1 84 ? 15.964 10.616 -38.572 1.00 76.75 84 GLY A O 1
ATOM 640 N N . SER A 1 85 ? 15.159 10.794 -40.659 1.00 80.50 85 SER A N 1
ATOM 641 C CA . SER A 1 85 ? 13.747 10.765 -40.275 1.00 80.50 85 SER A CA 1
ATOM 642 C C . SER A 1 85 ? 13.111 9.444 -40.687 1.00 80.50 85 SER A C 1
ATOM 644 O O . SER A 1 85 ? 13.435 8.894 -41.738 1.00 80.50 85 SER A O 1
ATOM 646 N N . CYS A 1 86 ? 12.176 8.975 -39.867 1.00 82.00 86 CYS A N 1
ATOM 647 C CA . CYS A 1 86 ? 11.308 7.840 -40.162 1.00 82.00 86 CYS A CA 1
ATOM 648 C C . CYS A 1 86 ? 9.821 8.225 -40.160 1.00 82.00 86 CYS A C 1
ATOM 650 O O . CYS A 1 86 ? 8.955 7.410 -39.863 1.00 82.00 86 CYS A O 1
ATOM 652 N N . ARG A 1 87 ? 9.518 9.494 -40.472 1.00 76.69 87 ARG A N 1
ATOM 653 C CA . ARG A 1 87 ? 8.151 10.042 -40.459 1.00 76.69 87 ARG A CA 1
ATOM 654 C C . ARG A 1 87 ? 7.214 9.398 -41.485 1.00 76.69 87 ARG A C 1
ATOM 656 O O . ARG A 1 87 ? 6.020 9.296 -41.240 1.00 76.69 87 ARG A O 1
ATOM 663 N N . PHE A 1 88 ? 7.750 9.025 -42.645 1.00 73.75 88 PHE A N 1
ATOM 664 C CA . PHE A 1 88 ? 6.968 8.500 -43.773 1.00 73.75 88 PHE A CA 1
ATOM 665 C C . PHE A 1 88 ? 7.485 7.152 -44.292 1.00 73.75 88 PHE A C 1
ATOM 667 O O . PHE A 1 88 ? 6.764 6.453 -44.994 1.00 73.75 88 PHE A O 1
ATOM 674 N N . TRP A 1 89 ? 8.718 6.783 -43.938 1.00 83.12 89 TRP A N 1
ATOM 675 C CA . TRP A 1 89 ? 9.406 5.577 -44.400 1.00 83.12 89 TRP A CA 1
ATOM 676 C C . TRP A 1 89 ? 10.234 4.983 -43.259 1.00 83.12 89 TRP A C 1
ATOM 678 O O . TRP A 1 89 ? 10.565 5.684 -42.301 1.00 83.12 89 TRP A O 1
ATOM 688 N N . SER A 1 90 ? 10.597 3.704 -43.355 1.00 80.38 90 SER A N 1
ATOM 689 C CA . SER A 1 90 ? 11.546 3.092 -42.422 1.00 80.38 90 SER A CA 1
ATOM 690 C C . SER A 1 90 ? 12.928 3.742 -42.526 1.00 80.38 90 SER A C 1
ATOM 692 O O . SER A 1 90 ? 13.301 4.299 -43.559 1.00 80.38 90 SER A O 1
ATOM 694 N N . CYS A 1 91 ? 13.716 3.653 -41.456 1.00 82.06 91 CYS A N 1
ATOM 695 C CA . CYS A 1 91 ? 15.089 4.145 -41.468 1.00 82.06 91 CYS A CA 1
ATOM 696 C C . CYS A 1 91 ? 15.918 3.454 -42.554 1.00 82.06 91 CYS A C 1
ATOM 698 O O . CYS A 1 91 ? 15.859 2.236 -42.699 1.00 82.06 91 CYS A O 1
ATOM 700 N N . SER A 1 92 ? 16.687 4.246 -43.307 1.00 86.25 92 SER A N 1
ATOM 701 C CA . SER A 1 92 ? 17.552 3.745 -44.381 1.00 86.25 92 SER A CA 1
ATOM 702 C C . SER A 1 92 ? 18.531 2.691 -43.863 1.00 86.25 92 SER A C 1
ATOM 704 O O . SER A 1 92 ? 19.209 2.931 -42.863 1.00 86.25 92 SER A O 1
ATOM 706 N N . GLU A 1 93 ? 18.665 1.571 -44.578 1.00 84.50 93 GLU A N 1
ATOM 707 C CA . GLU A 1 93 ? 19.589 0.480 -44.225 1.00 84.50 93 GLU A CA 1
ATOM 708 C C . GLU A 1 93 ? 21.048 0.944 -44.133 1.00 84.50 93 GLU A C 1
ATOM 710 O O . GLU A 1 93 ? 21.807 0.451 -43.300 1.00 84.50 93 GLU A O 1
ATOM 715 N N . SER A 1 94 ? 21.429 1.961 -44.915 1.00 82.00 94 SER A N 1
ATOM 716 C CA . SER A 1 94 ? 22.764 2.575 -44.869 1.00 82.00 94 SER A CA 1
ATOM 717 C C . SER A 1 94 ? 23.120 3.184 -43.511 1.00 82.00 94 SER A C 1
ATOM 719 O O . SER A 1 94 ? 24.292 3.384 -43.207 1.00 82.00 94 SER A O 1
ATOM 721 N N . ARG A 1 95 ? 22.117 3.452 -42.669 1.00 84.88 95 ARG A N 1
ATOM 722 C CA . ARG A 1 95 ? 22.294 3.970 -41.309 1.00 84.88 95 ARG A CA 1
ATOM 723 C C . ARG A 1 95 ? 22.575 2.852 -40.305 1.00 84.88 95 ARG A C 1
ATOM 725 O O . ARG A 1 95 ? 22.714 3.120 -39.116 1.00 84.88 95 ARG A O 1
ATOM 732 N N . GLY A 1 96 ? 22.670 1.604 -40.760 1.00 86.25 96 GLY A N 1
ATOM 733 C CA . GLY A 1 96 ? 22.958 0.448 -39.927 1.00 86.25 96 GLY A CA 1
ATOM 734 C C . GLY A 1 96 ? 21.789 0.078 -39.003 1.00 86.25 96 GLY A C 1
ATOM 735 O O . GLY A 1 96 ? 20.629 0.387 -39.293 1.00 86.25 96 GLY A O 1
ATOM 736 N N . PRO A 1 97 ? 22.061 -0.613 -37.883 1.00 82.81 97 PRO A N 1
ATOM 737 C CA . PRO A 1 97 ? 21.036 -1.084 -36.959 1.00 82.81 97 PRO A CA 1
ATOM 738 C C . PRO A 1 97 ? 20.343 0.086 -36.254 1.00 82.81 97 PRO A C 1
ATOM 740 O O . PRO A 1 97 ? 20.763 0.545 -35.193 1.00 82.81 97 PRO A O 1
ATOM 743 N N . THR A 1 98 ? 19.241 0.532 -36.850 1.00 82.38 98 THR A N 1
ATOM 744 C CA . THR A 1 98 ? 18.426 1.664 -36.407 1.00 82.38 98 THR A CA 1
ATOM 745 C C . THR A 1 98 ? 17.049 1.227 -35.902 1.00 82.38 98 THR A C 1
ATOM 747 O O . THR A 1 98 ? 16.559 0.136 -36.198 1.00 82.38 98 THR A O 1
ATOM 750 N N . MET A 1 99 ? 16.432 2.085 -35.099 1.00 72.94 99 MET A N 1
ATOM 751 C CA . MET A 1 99 ? 15.053 2.051 -34.643 1.00 72.94 99 MET A CA 1
ATOM 752 C C . MET A 1 99 ? 14.409 3.414 -34.921 1.00 72.94 99 MET A C 1
ATOM 754 O O . MET A 1 99 ? 15.066 4.451 -34.837 1.00 72.94 99 MET A O 1
ATOM 758 N N . CYS A 1 100 ? 13.118 3.421 -35.235 1.00 73.00 100 CYS A N 1
ATOM 759 C CA . CYS A 1 100 ? 12.356 4.654 -35.390 1.00 73.00 100 CYS A CA 1
ATOM 760 C C . CYS A 1 100 ? 11.772 5.080 -34.038 1.00 73.00 100 CYS A C 1
ATOM 762 O O . CYS A 1 100 ? 11.037 4.309 -33.419 1.00 73.00 100 CYS A O 1
ATOM 764 N N . ARG A 1 101 ? 12.077 6.296 -33.572 1.00 64.00 101 ARG A N 1
ATOM 765 C CA . ARG A 1 101 ? 11.522 6.867 -32.335 1.00 64.00 101 ARG A CA 1
ATOM 766 C C . ARG A 1 101 ? 11.176 8.333 -32.572 1.00 64.00 101 ARG A C 1
ATOM 768 O O . ARG A 1 101 ? 12.041 9.098 -32.969 1.00 64.00 101 ARG A O 1
ATOM 775 N N . SER A 1 102 ? 9.926 8.727 -32.324 1.00 58.97 102 SER A N 1
ATOM 776 C CA . SER A 1 102 ? 9.457 10.117 -32.482 1.00 58.97 102 SER A CA 1
ATOM 777 C C . SER A 1 102 ? 9.732 10.722 -33.870 1.00 58.97 102 SER A C 1
ATOM 779 O O . SER A 1 102 ? 10.166 11.861 -33.972 1.00 58.97 102 SER A O 1
ATOM 781 N N . ASN A 1 103 ? 9.481 9.961 -34.945 1.00 71.25 103 ASN A N 1
ATOM 782 C CA . ASN A 1 103 ? 9.768 10.338 -36.342 1.00 71.25 103 ASN A CA 1
ATOM 783 C C . ASN A 1 103 ? 11.259 10.521 -36.686 1.00 71.25 103 ASN A C 1
ATOM 785 O O . ASN A 1 103 ? 11.587 10.985 -37.784 1.00 71.25 103 ASN A O 1
ATOM 789 N N . GLU A 1 104 ? 12.153 10.091 -35.799 1.00 70.75 104 GLU A N 1
ATOM 790 C CA . GLU A 1 104 ? 13.602 10.163 -35.945 1.00 70.75 104 GLU A CA 1
ATOM 791 C C . GLU A 1 104 ? 14.240 8.769 -35.957 1.00 70.75 104 GLU A C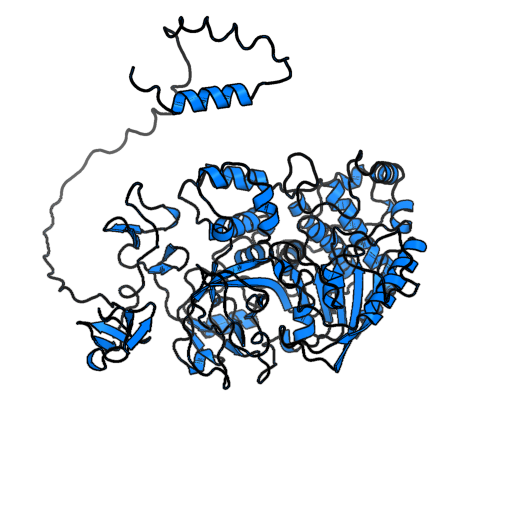 1
ATOM 793 O O . GLU A 1 104 ? 13.860 7.863 -35.210 1.00 70.75 104 GLU A O 1
ATOM 798 N N . CYS A 1 105 ? 15.258 8.604 -36.794 1.00 70.94 105 CYS A N 1
ATOM 799 C CA . CYS A 1 105 ? 16.049 7.389 -36.881 1.00 70.94 105 CYS A CA 1
ATOM 800 C C . CYS A 1 105 ? 17.143 7.392 -35.830 1.00 70.94 105 CYS A C 1
ATOM 802 O O . CYS A 1 105 ? 18.096 8.178 -35.901 1.00 70.94 105 CYS A O 1
ATOM 804 N N . ARG A 1 106 ? 17.029 6.468 -34.880 1.00 81.25 106 ARG A N 1
ATOM 805 C CA . ARG A 1 106 ? 17.968 6.311 -33.775 1.00 81.25 106 ARG A CA 1
ATOM 806 C C . ARG A 1 106 ? 18.668 4.962 -33.810 1.00 81.25 106 ARG A C 1
ATOM 808 O O . ARG A 1 106 ? 18.138 4.020 -34.375 1.00 81.25 106 ARG A O 1
ATOM 815 N N . CYS A 1 107 ? 19.847 4.833 -33.224 1.00 72.00 107 CYS A N 1
ATOM 816 C CA . CYS A 1 107 ? 20.553 3.559 -33.162 1.00 72.00 107 CYS A CA 1
ATOM 817 C C . CYS A 1 107 ? 19.891 2.564 -32.214 1.00 72.00 107 CYS A C 1
ATOM 819 O O . CYS A 1 107 ? 19.339 2.940 -31.179 1.00 72.00 107 CYS A O 1
ATOM 821 N N . LYS A 1 108 ? 19.948 1.276 -32.576 1.00 64.88 108 LYS A N 1
ATOM 822 C CA . LYS A 1 108 ? 19.555 0.175 -31.690 1.00 64.88 108 LYS A CA 1
ATOM 823 C C . LYS A 1 108 ? 20.459 0.146 -30.444 1.00 64.88 108 LYS A C 1
ATOM 825 O O . LYS A 1 108 ? 21.603 0.599 -30.519 1.00 64.88 108 LYS A O 1
ATOM 830 N N . PRO A 1 109 ? 19.992 -0.390 -29.301 1.00 60.34 109 PRO A N 1
ATOM 831 C CA . PRO A 1 109 ? 20.790 -0.441 -28.080 1.00 60.34 109 PRO A CA 1
ATOM 832 C C . PRO A 1 109 ? 22.073 -1.246 -28.320 1.00 60.34 109 PRO A C 1
ATOM 834 O O . PRO A 1 109 ? 22.067 -2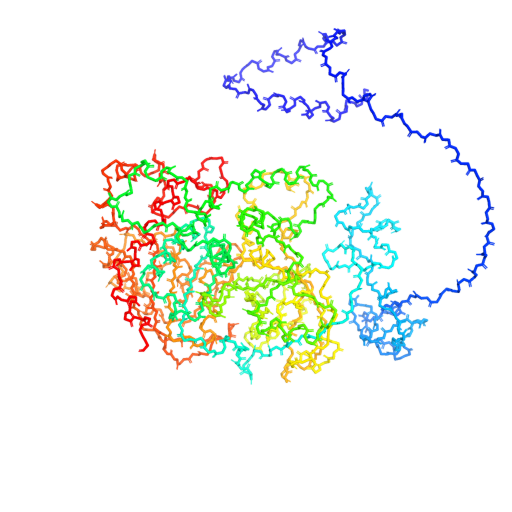.227 -29.062 1.00 60.34 109 PRO A O 1
ATOM 837 N N . GLY A 1 110 ? 23.188 -0.796 -27.744 1.00 55.59 110 GLY A N 1
ATOM 838 C CA . GLY A 1 110 ? 24.517 -1.344 -28.046 1.00 55.59 110 GLY A CA 1
ATOM 839 C C . GLY A 1 110 ? 25.215 -0.703 -29.256 1.00 55.59 110 GLY A C 1
ATOM 840 O O . GLY A 1 110 ? 26.361 -1.060 -29.538 1.00 55.59 110 GLY A O 1
ATOM 841 N N . TYR A 1 111 ? 24.576 0.264 -29.931 1.00 69.88 111 TYR A N 1
ATOM 842 C CA . TYR A 1 111 ? 25.131 0.990 -31.076 1.00 69.88 111 TYR A CA 1
ATOM 843 C C . TYR A 1 111 ? 25.080 2.515 -30.900 1.00 69.88 111 TYR A C 1
ATOM 845 O O . TYR A 1 111 ? 24.213 3.045 -30.211 1.00 69.88 111 TYR A O 1
ATOM 853 N N . CYS A 1 112 ? 26.000 3.208 -31.568 1.00 70.00 112 CYS A N 1
ATOM 854 C CA . CYS A 1 112 ? 26.160 4.659 -31.579 1.00 70.00 112 CYS A CA 1
ATOM 855 C C . CYS A 1 112 ? 26.172 5.187 -33.013 1.00 70.00 112 CYS A C 1
ATOM 857 O O . CYS A 1 112 ? 26.860 4.626 -33.869 1.00 70.00 112 CYS A O 1
ATOM 859 N N . ALA A 1 113 ? 25.450 6.273 -33.268 1.00 73.44 113 ALA A N 1
ATOM 860 C CA . ALA A 1 113 ? 25.479 6.985 -34.531 1.00 73.44 113 ALA A CA 1
ATOM 861 C C . ALA A 1 113 ? 26.823 7.707 -34.661 1.00 73.44 113 ALA A C 1
ATOM 863 O O . ALA A 1 113 ? 27.151 8.595 -33.875 1.00 73.44 113 ALA A O 1
ATOM 864 N N . ARG A 1 114 ? 27.595 7.299 -35.665 1.00 71.25 114 ARG A N 1
ATOM 865 C CA . ARG A 1 114 ? 28.789 7.979 -36.165 1.00 71.25 114 ARG A CA 1
ATOM 866 C C . ARG A 1 114 ? 28.575 8.226 -37.649 1.00 71.25 114 ARG A C 1
ATOM 868 O O . ARG A 1 114 ? 28.175 7.310 -38.362 1.00 71.25 114 ARG A O 1
ATOM 875 N N . ASP A 1 115 ? 28.734 9.473 -38.080 1.00 72.50 115 ASP A N 1
ATOM 876 C CA . ASP A 1 115 ? 28.535 9.887 -39.477 1.00 72.50 115 ASP A CA 1
ATOM 877 C C . ASP A 1 115 ? 27.181 9.446 -40.068 1.00 72.50 115 ASP A C 1
ATOM 879 O O . ASP A 1 115 ? 27.053 9.059 -41.227 1.00 72.50 115 ASP A O 1
ATOM 883 N N . GLY A 1 116 ? 26.139 9.474 -39.232 1.00 73.88 116 GLY A N 1
ATOM 884 C CA . GLY A 1 116 ? 24.781 9.094 -39.613 1.00 73.88 116 GLY A CA 1
ATOM 885 C C . GLY A 1 116 ? 24.516 7.589 -39.727 1.00 73.88 116 GLY A C 1
ATOM 886 O O . GLY A 1 116 ? 23.408 7.218 -40.128 1.00 73.88 116 GLY A O 1
ATOM 887 N N . ALA A 1 117 ? 25.467 6.735 -39.328 1.00 81.69 117 ALA A N 1
ATOM 888 C CA . ALA A 1 117 ? 25.330 5.281 -39.289 1.00 81.69 117 ALA A CA 1
ATOM 889 C C . ALA A 1 117 ? 25.650 4.681 -37.907 1.00 81.69 117 ALA A C 1
ATOM 891 O O . ALA A 1 117 ? 26.511 5.147 -37.168 1.00 81.69 117 ALA A O 1
ATOM 892 N N . CYS A 1 118 ? 24.940 3.618 -37.543 1.00 77.50 118 CYS A N 1
ATOM 893 C CA . CYS A 1 118 ? 25.027 2.984 -36.236 1.00 77.50 118 CYS A CA 1
ATOM 894 C C . CYS A 1 118 ? 26.166 1.964 -36.170 1.00 77.50 118 CYS A C 1
ATOM 896 O O . CYS A 1 118 ? 26.114 0.900 -36.785 1.00 77.50 118 CYS A O 1
ATOM 898 N N . THR A 1 119 ? 27.175 2.266 -35.362 1.00 76.25 119 THR A N 1
ATOM 899 C CA . THR A 1 119 ? 28.360 1.433 -35.110 1.00 76.25 119 THR A CA 1
ATOM 900 C C . THR A 1 119 ? 28.292 0.787 -33.724 1.00 76.25 119 THR A C 1
ATOM 902 O O . THR A 1 119 ? 27.690 1.353 -32.815 1.00 76.25 119 THR A O 1
ATOM 905 N N . LYS A 1 120 ? 28.848 -0.422 -33.539 1.00 61.81 120 LYS A N 1
ATOM 906 C CA . LYS A 1 120 ? 28.838 -1.114 -32.231 1.00 61.81 120 LYS A CA 1
ATOM 907 C C . LYS A 1 120 ? 29.641 -0.324 -31.191 1.00 61.81 120 LYS A C 1
ATOM 909 O O . LYS A 1 120 ? 30.725 0.164 -31.494 1.00 61.81 120 LYS A O 1
ATOM 914 N N . ARG A 1 121 ? 29.133 -0.246 -29.957 1.00 60.28 121 ARG A N 1
ATOM 915 C CA . ARG A 1 121 ? 29.792 0.428 -28.825 1.00 60.28 121 ARG A CA 1
ATOM 916 C C . ARG A 1 121 ? 31.172 -0.182 -28.523 1.00 60.28 121 ARG A C 1
ATOM 918 O O . ARG A 1 121 ? 31.260 -1.348 -28.148 1.00 60.28 121 ARG A O 1
ATOM 925 N N . THR A 1 122 ? 32.227 0.632 -28.589 1.00 45.22 122 THR A N 1
ATOM 926 C CA . THR A 1 122 ? 33.556 0.349 -28.018 1.00 45.22 122 THR A CA 1
ATOM 927 C C . THR A 1 122 ? 33.814 1.330 -26.864 1.00 45.22 122 THR A C 1
ATOM 929 O O . THR A 1 122 ? 34.038 2.506 -27.111 1.00 45.22 122 THR A O 1
ATOM 932 N N . ALA A 1 123 ? 33.669 0.844 -25.624 1.00 40.16 123 ALA A N 1
ATOM 933 C CA . ALA A 1 123 ? 34.016 1.431 -24.312 1.00 40.16 123 ALA A CA 1
ATOM 934 C C . ALA A 1 123 ? 34.110 2.975 -24.144 1.00 40.16 123 ALA A C 1
ATOM 936 O O . ALA A 1 123 ? 35.107 3.584 -24.503 1.00 40.16 123 ALA A O 1
ATOM 937 N N . HIS A 1 124 ? 33.108 3.584 -23.492 1.00 39.16 124 HIS A N 1
ATOM 938 C CA . HIS A 1 124 ? 33.148 4.178 -22.135 1.00 39.16 124 HIS A CA 1
ATOM 939 C C . HIS A 1 124 ? 31.799 4.880 -21.867 1.00 39.16 124 HIS A C 1
ATOM 941 O O . HIS A 1 124 ? 31.293 5.662 -22.667 1.00 39.16 124 HIS A O 1
ATOM 947 N N . ILE A 1 125 ? 31.177 4.546 -20.736 1.00 43.38 125 ILE A N 1
ATOM 948 C CA . ILE A 1 125 ? 29.803 4.927 -20.365 1.00 43.38 125 ILE A CA 1
ATOM 949 C C . ILE A 1 125 ? 29.644 6.446 -20.092 1.00 43.38 125 ILE A C 1
ATOM 951 O O . ILE A 1 125 ? 28.538 6.971 -20.191 1.00 43.38 125 ILE A O 1
ATOM 955 N N . ALA A 1 126 ? 30.737 7.171 -19.828 1.00 38.25 126 ALA A N 1
ATOM 956 C CA . ALA A 1 126 ? 30.722 8.586 -19.434 1.00 38.25 126 ALA A CA 1
ATOM 957 C C . ALA A 1 126 ? 30.377 9.589 -20.561 1.00 38.25 126 ALA A C 1
ATOM 959 O O . ALA A 1 126 ? 29.927 10.693 -20.258 1.00 38.25 126 ALA A O 1
ATOM 960 N N . ASP A 1 127 ? 30.519 9.207 -21.838 1.00 42.09 127 ASP A N 1
ATOM 961 C CA . ASP A 1 127 ? 30.489 10.157 -22.970 1.00 42.09 127 ASP A CA 1
ATOM 962 C C . ASP A 1 127 ? 29.257 10.023 -23.895 1.00 42.09 127 ASP A C 1
ATOM 964 O O . ASP A 1 127 ? 29.214 10.579 -24.994 1.00 42.09 127 ASP A O 1
ATOM 968 N N . THR A 1 128 ? 28.244 9.237 -23.500 1.00 48.56 128 THR A N 1
ATOM 969 C CA . THR A 1 128 ? 27.277 8.660 -24.465 1.00 48.56 128 THR A CA 1
ATOM 970 C C . THR A 1 128 ? 25.821 8.589 -23.998 1.00 48.56 128 THR A C 1
ATOM 972 O O . THR A 1 128 ? 25.021 7.829 -24.542 1.00 48.56 128 THR A O 1
ATOM 975 N N . CYS A 1 129 ? 25.467 9.349 -22.970 1.00 61.66 129 CYS A N 1
ATOM 976 C CA . CYS A 1 129 ? 24.132 9.358 -22.380 1.00 61.66 129 CYS A CA 1
ATOM 977 C C . CYS A 1 129 ? 23.369 10.647 -22.710 1.00 61.66 129 CYS A C 1
ATOM 979 O O . CYS A 1 129 ? 23.965 11.660 -23.082 1.00 61.66 129 CYS A O 1
ATOM 981 N N . ASN A 1 130 ? 22.037 10.623 -22.570 1.00 65.75 130 ASN A N 1
ATOM 982 C CA . ASN A 1 130 ? 21.225 11.824 -22.746 1.00 65.75 130 ASN A CA 1
ATOM 983 C C . ASN A 1 130 ? 21.694 12.905 -21.761 1.00 65.75 130 ASN A C 1
ATOM 985 O O . ASN A 1 130 ? 21.822 12.638 -20.572 1.00 65.75 130 ASN A O 1
ATOM 989 N N . ARG A 1 131 ? 21.953 14.117 -22.255 1.00 76.69 131 ARG A N 1
ATOM 990 C CA . ARG A 1 131 ? 22.332 15.282 -21.441 1.00 76.69 131 ARG A CA 1
ATOM 991 C C . ARG A 1 131 ? 21.239 16.347 -21.407 1.00 76.69 131 ARG A C 1
ATOM 993 O O . ARG A 1 131 ? 21.422 17.356 -20.739 1.00 76.69 131 ARG A O 1
ATOM 1000 N N . GLN A 1 132 ? 20.135 16.162 -22.128 1.00 79.12 132 GLN A N 1
ATOM 1001 C CA . GLN A 1 132 ? 19.039 17.124 -22.193 1.00 79.12 132 GLN A CA 1
ATOM 1002 C C . GLN A 1 132 ? 18.102 16.953 -21.003 1.00 79.12 132 GLN A C 1
ATOM 1004 O O . GLN A 1 132 ? 17.368 15.972 -20.929 1.00 79.12 132 GLN A O 1
ATOM 1009 N N . THR A 1 133 ? 18.073 17.948 -20.113 1.00 78.69 133 THR A N 1
ATOM 1010 C CA . THR A 1 133 ? 17.263 17.900 -18.882 1.00 78.69 133 THR A CA 1
ATOM 1011 C C . THR A 1 133 ? 15.791 18.268 -19.079 1.00 78.69 133 THR A C 1
ATOM 1013 O O . THR A 1 133 ? 15.004 18.188 -18.134 1.00 78.69 133 THR A O 1
ATOM 1016 N N . GLY A 1 134 ? 15.425 18.756 -20.270 1.00 76.06 134 GLY A N 1
ATOM 1017 C CA . GLY A 1 134 ? 14.107 19.330 -20.562 1.00 76.06 134 GLY A CA 1
ATOM 1018 C C . GLY A 1 134 ? 13.866 20.718 -19.949 1.00 76.06 134 GLY A C 1
ATOM 1019 O O . GLY A 1 134 ? 12.816 21.309 -20.174 1.00 76.06 134 GLY A O 1
ATOM 1020 N N . GLY A 1 135 ? 14.815 21.265 -19.179 1.00 79.44 135 GLY A N 1
ATOM 1021 C CA . GLY A 1 135 ? 14.731 22.633 -18.664 1.00 79.44 135 GLY A CA 1
ATOM 1022 C C . GLY A 1 135 ? 15.104 23.677 -19.716 1.00 79.44 135 GLY A C 1
ATOM 1023 O O . GLY A 1 135 ? 16.009 23.451 -20.513 1.00 79.44 135 GLY A O 1
ATOM 1024 N N . SER A 1 136 ? 14.457 24.841 -19.679 1.00 82.56 136 SER A N 1
ATOM 1025 C CA . SER A 1 136 ? 14.872 26.024 -20.442 1.00 82.56 136 SER A CA 1
ATOM 1026 C C . SER A 1 136 ? 15.698 26.960 -19.560 1.00 82.56 136 SER A C 1
ATOM 1028 O O . SER A 1 136 ? 15.416 27.118 -18.372 1.00 82.56 136 SER A O 1
ATOM 1030 N N . CYS A 1 137 ? 16.698 27.596 -20.163 1.00 87.50 137 CYS A N 1
ATOM 1031 C CA . CYS A 1 137 ? 17.444 28.710 -19.589 1.00 87.50 137 CYS A CA 1
ATOM 1032 C C . CYS A 1 137 ? 17.333 29.995 -20.428 1.00 87.50 137 CYS A C 1
ATOM 1034 O O . CYS A 1 137 ? 18.212 30.853 -20.387 1.00 87.50 137 CYS A O 1
ATOM 1036 N N . SER A 1 138 ? 16.259 30.132 -21.215 1.00 83.75 138 SER A N 1
ATOM 1037 C CA . SER A 1 138 ? 16.073 31.251 -22.152 1.00 83.75 138 SER A CA 1
ATOM 1038 C C . SER A 1 138 ? 15.759 32.588 -21.469 1.00 83.75 138 SER A C 1
ATOM 1040 O O . SER A 1 138 ? 15.982 33.639 -22.059 1.00 83.75 138 SER A O 1
ATOM 1042 N N . VAL A 1 139 ? 15.225 32.557 -20.243 1.00 78.75 139 VAL A N 1
ATOM 1043 C CA . VAL A 1 139 ? 14.846 33.759 -19.467 1.00 78.75 139 VAL A CA 1
ATOM 1044 C C . VAL A 1 139 ? 15.533 33.787 -18.102 1.00 78.75 139 VAL A C 1
ATOM 1046 O O . VAL A 1 139 ? 15.976 34.836 -17.643 1.00 78.75 139 VAL A O 1
ATOM 1049 N N . PHE A 1 140 ? 15.645 32.627 -17.457 1.00 82.56 140 PHE A N 1
ATOM 1050 C CA . PHE A 1 140 ? 16.287 32.455 -16.156 1.00 82.56 140 PHE A CA 1
ATOM 1051 C C . PHE A 1 140 ? 17.389 31.400 -16.253 1.00 82.56 140 PHE A C 1
ATOM 1053 O O . PHE A 1 140 ? 17.397 30.597 -17.178 1.00 82.56 140 PHE A O 1
ATOM 1060 N N . GLY A 1 141 ? 18.325 31.383 -15.303 1.00 84.56 141 GLY A N 1
ATOM 1061 C CA . GLY A 1 141 ? 19.332 30.322 -15.234 1.00 84.56 141 GLY A CA 1
ATOM 1062 C C . GLY A 1 141 ? 18.712 28.945 -14.965 1.00 84.56 141 GLY A C 1
ATOM 1063 O O . GLY A 1 141 ? 17.593 28.837 -14.464 1.00 84.56 141 GLY A O 1
ATOM 1064 N N . CYS A 1 142 ? 19.460 27.883 -15.263 1.00 88.31 142 CYS A N 1
ATOM 1065 C CA . CYS A 1 142 ? 19.021 26.524 -14.962 1.00 88.31 142 CYS A CA 1
ATOM 1066 C C . CYS A 1 142 ? 18.798 26.315 -13.464 1.00 88.31 142 CYS A C 1
ATOM 1068 O O . CYS A 1 142 ? 19.636 26.689 -12.643 1.00 88.31 142 CYS A O 1
ATOM 1070 N N . TYR A 1 143 ? 17.687 25.666 -13.117 1.00 83.12 143 TYR A N 1
ATOM 1071 C CA . TYR A 1 143 ? 17.372 25.323 -11.736 1.00 83.12 143 TYR A CA 1
ATOM 1072 C C . TYR A 1 143 ? 18.439 24.414 -11.114 1.00 83.12 143 TYR A C 1
ATOM 1074 O O . TYR A 1 143 ? 18.845 23.419 -11.715 1.00 83.12 143 TYR A O 1
ATOM 1082 N N . SER A 1 144 ? 18.872 24.739 -9.893 1.00 84.88 144 SER A N 1
ATOM 1083 C CA . SER A 1 144 ? 19.964 24.041 -9.205 1.00 84.88 144 SER A CA 1
ATOM 1084 C C . SER A 1 144 ? 19.610 22.611 -8.801 1.00 84.88 144 SER A C 1
ATOM 1086 O O . SER A 1 144 ? 20.514 21.782 -8.706 1.00 84.88 144 SER A O 1
ATOM 1088 N N . TYR A 1 145 ? 18.320 22.281 -8.642 1.00 82.38 145 TYR A N 1
ATOM 1089 C CA . TYR A 1 145 ? 17.887 20.899 -8.378 1.00 82.38 145 TYR A CA 1
ATOM 1090 C C . TYR A 1 145 ? 18.321 19.922 -9.466 1.00 82.38 145 TYR A C 1
ATOM 1092 O O . TYR A 1 145 ? 18.457 18.733 -9.198 1.00 82.38 145 TYR A O 1
ATOM 1100 N N . ARG A 1 146 ? 18.558 20.420 -10.686 1.00 84.81 146 ARG A N 1
ATOM 1101 C CA . ARG A 1 146 ? 19.011 19.619 -11.825 1.00 84.81 146 ARG A CA 1
ATOM 1102 C C . ARG A 1 146 ? 20.451 19.128 -11.659 1.00 84.81 146 ARG A C 1
ATOM 1104 O O . ARG A 1 146 ? 20.912 18.321 -12.456 1.00 84.81 146 ARG A O 1
ATOM 1111 N N . GLY A 1 147 ? 21.165 19.587 -10.632 1.00 87.44 147 GLY A N 1
ATOM 1112 C CA . GLY A 1 147 ? 22.533 19.180 -10.346 1.00 87.44 147 GLY A CA 1
ATOM 1113 C C . GLY A 1 147 ? 23.544 19.859 -11.280 1.00 87.44 147 GLY A C 1
ATOM 1114 O O . GLY A 1 147 ? 23.402 21.046 -11.580 1.00 87.44 147 GLY A O 1
ATOM 1115 N N . PRO A 1 148 ? 24.605 19.159 -11.714 1.00 90.94 148 PRO A N 1
ATOM 1116 C CA . PRO A 1 148 ? 25.658 19.725 -12.554 1.00 90.94 148 PRO A CA 1
ATOM 1117 C C . PRO A 1 148 ? 25.177 19.953 -13.994 1.00 90.94 148 PRO A C 1
ATOM 1119 O O . PRO A 1 148 ? 25.475 19.180 -14.902 1.00 90.94 148 PRO A O 1
ATOM 1122 N N . VAL A 1 149 ? 24.465 21.061 -14.200 1.00 91.56 149 VAL A N 1
ATOM 1123 C CA . VAL A 1 149 ? 23.974 21.543 -15.499 1.00 91.56 149 VAL A CA 1
ATOM 1124 C C . VAL A 1 149 ? 24.751 22.757 -16.010 1.00 91.56 149 VAL A C 1
ATOM 1126 O O . VAL A 1 149 ? 25.393 23.484 -15.249 1.00 91.56 149 VAL A O 1
ATOM 1129 N N . GLN A 1 150 ? 24.673 22.977 -17.317 1.00 91.75 150 GLN A N 1
ATOM 1130 C CA . GLN A 1 150 ? 25.091 24.176 -18.029 1.00 91.75 150 GLN A CA 1
ATOM 1131 C C . GLN A 1 150 ? 23.962 24.627 -18.967 1.00 91.75 150 GLN A C 1
ATOM 1133 O O . GLN A 1 150 ? 23.176 23.808 -19.439 1.00 91.75 150 GLN A O 1
ATOM 1138 N N . CYS A 1 151 ? 23.875 25.929 -19.226 1.00 90.75 151 CYS A N 1
ATOM 1139 C CA . CYS A 1 151 ? 22.960 26.474 -20.223 1.00 90.75 151 CYS A CA 1
ATOM 1140 C C . CYS A 1 151 ? 23.638 26.420 -21.597 1.00 90.75 151 CYS A C 1
ATOM 1142 O O . CYS A 1 151 ? 24.707 27.006 -21.765 1.00 90.75 151 CYS A O 1
ATOM 1144 N N . ALA A 1 152 ? 23.043 25.709 -22.550 1.00 86.69 152 ALA A N 1
ATOM 1145 C CA . ALA A 1 152 ? 23.496 25.626 -23.934 1.00 86.69 152 ALA A CA 1
ATOM 1146 C C . ALA A 1 152 ? 22.293 25.871 -24.854 1.00 86.69 152 ALA A C 1
ATOM 1148 O O . ALA A 1 152 ? 21.273 25.203 -24.711 1.00 86.69 152 ALA A O 1
ATOM 1149 N N . ASP A 1 153 ? 22.387 26.861 -25.744 1.00 84.50 153 ASP A N 1
ATOM 1150 C CA . ASP A 1 153 ? 21.339 27.217 -26.717 1.00 84.50 153 ASP A CA 1
ATOM 1151 C C . ASP A 1 153 ? 19.942 27.449 -26.107 1.00 84.50 153 ASP A C 1
ATOM 1153 O O . ASP A 1 153 ? 18.913 27.080 -26.667 1.00 84.50 153 ASP A O 1
ATOM 1157 N N . GLY A 1 154 ? 19.891 28.053 -24.915 1.00 81.06 154 GLY A N 1
ATOM 1158 C CA . GLY A 1 154 ? 18.634 28.298 -24.197 1.00 81.06 154 GLY A CA 1
ATOM 1159 C C . GLY A 1 154 ? 18.020 27.051 -23.546 1.00 81.06 154 GLY A C 1
ATOM 1160 O O . GLY A 1 154 ? 16.946 27.152 -22.949 1.00 81.06 154 GLY A O 1
ATOM 1161 N N . ALA A 1 155 ? 18.703 25.904 -23.591 1.00 84.69 155 ALA A N 1
ATOM 1162 C CA . ALA A 1 155 ? 18.332 24.668 -22.913 1.00 84.69 155 ALA A CA 1
ATOM 1163 C C . ALA A 1 155 ? 19.309 24.318 -21.778 1.00 84.69 155 ALA A C 1
ATOM 1165 O O . ALA A 1 155 ? 20.520 24.535 -21.846 1.00 84.69 155 ALA A O 1
ATOM 1166 N N . CYS A 1 156 ? 18.774 23.738 -20.711 1.00 89.31 156 CYS A N 1
ATOM 1167 C CA . CYS A 1 156 ? 19.555 23.207 -19.607 1.00 89.31 156 CYS A CA 1
ATOM 1168 C C . CYS A 1 156 ? 20.048 21.806 -19.947 1.00 89.31 156 CYS A C 1
ATOM 1170 O O . CYS A 1 156 ? 19.253 20.870 -20.080 1.00 89.31 156 CYS A O 1
ATOM 1172 N N . VAL A 1 157 ? 21.367 21.649 -20.029 1.00 89.44 157 VAL A N 1
ATOM 1173 C CA . VAL A 1 157 ? 22.015 20.377 -20.349 1.00 89.44 157 VAL A CA 1
ATOM 1174 C C . VAL A 1 157 ? 22.977 19.957 -19.245 1.00 89.44 157 VAL A C 1
ATOM 1176 O O . VAL A 1 157 ? 23.612 20.801 -18.621 1.00 89.44 157 VAL A O 1
ATOM 1179 N N . CYS A 1 158 ? 23.124 18.662 -18.984 1.00 85.00 158 CYS A N 1
ATOM 1180 C CA . CYS A 1 158 ? 24.119 18.165 -18.036 1.00 85.00 158 CYS A CA 1
ATOM 1181 C C . CYS A 1 158 ? 25.530 18.544 -18.473 1.00 85.00 158 CYS A C 1
ATOM 1183 O O . CYS A 1 158 ? 25.827 18.567 -19.668 1.00 85.00 158 CYS A O 1
ATOM 1185 N N . LYS A 1 159 ? 26.419 18.826 -17.519 1.00 87.25 159 LYS A N 1
ATOM 1186 C CA . LYS A 1 159 ? 27.854 19.017 -17.771 1.00 87.25 159 LYS A CA 1
ATOM 1187 C C . LYS A 1 159 ? 28.485 17.728 -18.314 1.00 87.25 159 LYS A C 1
ATOM 1189 O O . LYS A 1 159 ? 27.908 16.650 -18.205 1.00 87.25 159 LYS A O 1
ATOM 1194 N N . ALA A 1 160 ? 29.659 17.847 -18.932 1.00 77.06 160 ALA A N 1
ATOM 1195 C CA . ALA A 1 160 ? 30.394 16.688 -19.443 1.00 77.06 160 ALA A CA 1
ATOM 1196 C C . ALA A 1 160 ? 30.682 15.676 -18.316 1.00 77.06 160 ALA A C 1
ATOM 1198 O O . ALA A 1 160 ? 30.945 16.082 -17.183 1.00 77.06 160 ALA A O 1
ATOM 1199 N N . GLY A 1 161 ? 30.589 14.378 -18.623 1.00 71.38 161 GLY A N 1
ATOM 1200 C CA . GLY A 1 161 ? 30.708 13.290 -17.643 1.00 71.38 161 GLY A CA 1
ATOM 1201 C C . GLY A 1 161 ? 29.464 13.051 -16.775 1.00 71.38 161 GLY A C 1
ATOM 1202 O O . GLY A 1 161 ? 29.499 12.195 -15.892 1.00 71.38 161 GLY A O 1
ATOM 1203 N N . TYR A 1 162 ? 28.371 13.786 -17.010 1.00 80.69 162 TYR A N 1
ATOM 1204 C CA . TYR A 1 162 ? 27.083 13.582 -16.350 1.00 80.69 162 TYR A CA 1
ATOM 1205 C C . TYR A 1 162 ? 25.986 13.302 -17.369 1.00 80.69 162 TYR A C 1
ATOM 1207 O O . TYR A 1 162 ? 25.926 13.903 -18.441 1.00 80.69 162 TYR A O 1
ATOM 1215 N N . CYS A 1 163 ? 25.076 12.434 -16.967 1.00 74.12 163 CYS A N 1
ATOM 1216 C CA . CYS A 1 163 ? 23.903 12.011 -17.699 1.00 74.12 163 CYS A CA 1
ATOM 1217 C C . CYS A 1 163 ? 22.667 12.600 -17.053 1.00 74.12 163 CYS A C 1
ATOM 1219 O O . CYS A 1 163 ? 22.543 12.602 -15.831 1.00 74.12 163 CYS A O 1
ATOM 1221 N N . THR A 1 164 ? 21.738 13.073 -17.866 1.00 72.88 164 THR A N 1
ATOM 1222 C CA . THR A 1 164 ? 20.391 13.367 -17.408 1.00 72.88 164 THR A CA 1
ATOM 1223 C C . THR A 1 164 ? 19.764 12.055 -16.961 1.00 72.88 164 THR A C 1
ATOM 1225 O O . THR A 1 164 ? 19.488 11.190 -17.787 1.00 72.88 164 THR A O 1
ATOM 1228 N N . ALA A 1 165 ? 19.560 11.916 -15.654 1.00 65.75 165 ALA A N 1
ATOM 1229 C CA . ALA A 1 165 ? 18.523 11.053 -15.146 1.00 65.75 165 ALA A CA 1
ATOM 1230 C C . ALA A 1 165 ? 17.184 11.610 -15.573 1.00 65.75 165 ALA A C 1
ATOM 1232 O O . ALA A 1 165 ? 16.965 12.810 -15.748 1.00 65.75 165 ALA A O 1
ATOM 1233 N N . ASP A 1 166 ? 16.269 10.688 -15.708 1.00 48.81 166 ASP A N 1
ATOM 1234 C CA . ASP A 1 166 ? 15.001 10.932 -16.319 1.00 48.81 166 ASP A CA 1
ATOM 1235 C C . ASP A 1 166 ? 14.183 12.004 -15.550 1.00 48.81 166 ASP A C 1
ATOM 1237 O O . ASP A 1 166 ? 13.448 12.788 -16.145 1.00 48.81 166 ASP A O 1
ATOM 1241 N N . ASP A 1 167 ? 14.351 12.188 -14.246 1.00 55.84 167 ASP A N 1
ATOM 1242 C CA . ASP A 1 167 ? 13.714 13.280 -13.487 1.00 55.84 167 ASP A CA 1
ATOM 1243 C C . ASP A 1 167 ? 14.229 14.707 -13.837 1.00 55.84 167 ASP A C 1
ATOM 1245 O O . ASP A 1 167 ? 13.847 15.691 -13.202 1.00 55.84 167 ASP A O 1
ATOM 1249 N N . GLY A 1 168 ? 15.088 14.835 -14.853 1.00 71.00 168 GLY A N 1
ATOM 1250 C CA . GLY A 1 168 ? 15.662 16.093 -15.318 1.00 71.00 168 GLY A CA 1
ATOM 1251 C C . GLY A 1 168 ? 16.886 16.530 -14.516 1.00 71.00 168 GLY A C 1
ATOM 1252 O O . GLY A 1 168 ? 17.328 17.675 -14.672 1.00 71.00 168 GLY A O 1
ATOM 1253 N N . THR A 1 169 ? 17.423 15.652 -13.663 1.00 82.31 169 THR A N 1
ATOM 1254 C CA . THR A 1 169 ? 18.633 15.888 -12.869 1.00 82.31 169 THR A CA 1
ATOM 1255 C C . THR A 1 169 ? 19.840 15.159 -13.449 1.00 82.31 169 THR A C 1
ATOM 1257 O O . THR A 1 169 ? 19.704 14.205 -14.202 1.00 82.31 169 THR A O 1
ATOM 1260 N N . CYS A 1 170 ? 21.048 15.628 -13.158 1.00 84.06 170 CYS A N 1
ATOM 1261 C CA . CYS A 1 170 ? 22.276 15.135 -13.769 1.00 84.06 170 CYS A CA 1
ATOM 1262 C C . CYS A 1 170 ? 23.077 14.258 -12.804 1.00 84.06 170 CYS A C 1
ATOM 1264 O O . CYS A 1 170 ? 23.483 14.720 -11.739 1.00 84.06 170 CYS A O 1
ATOM 1266 N N . HIS A 1 171 ? 23.366 13.021 -13.208 1.00 81.88 171 HIS A N 1
ATOM 1267 C CA . HIS A 1 171 ? 24.082 12.012 -12.424 1.00 81.88 171 HIS A CA 1
ATOM 1268 C C . HIS A 1 171 ? 25.251 11.444 -13.209 1.00 81.88 171 HIS A C 1
ATOM 1270 O O . HIS A 1 171 ? 25.209 11.364 -14.434 1.00 81.88 171 HIS A O 1
ATOM 1276 N N . GLN A 1 172 ? 26.295 11.015 -12.512 1.00 78.31 172 GLN A N 1
ATOM 1277 C CA . GLN A 1 172 ? 27.337 10.231 -13.164 1.00 78.31 172 GLN A CA 1
ATOM 1278 C C . GLN A 1 172 ? 26.776 8.849 -13.502 1.00 78.31 172 GLN A C 1
ATOM 1280 O O . GLN A 1 172 ? 26.109 8.241 -12.656 1.00 78.31 172 GLN A O 1
ATOM 1285 N N . PRO A 1 173 ? 27.015 8.345 -14.717 1.00 68.75 173 PRO A N 1
ATOM 1286 C CA . PRO A 1 173 ? 26.518 7.037 -15.076 1.00 68.75 173 PRO A CA 1
ATOM 1287 C C . PRO A 1 173 ? 27.234 5.953 -14.266 1.00 68.75 173 PRO A C 1
ATOM 1289 O O . PRO A 1 173 ? 28.447 5.993 -14.053 1.00 68.75 173 PRO A O 1
ATOM 1292 N N . LYS A 1 174 ? 26.447 4.994 -13.783 1.00 73.44 174 LYS A N 1
ATOM 1293 C CA . LYS A 1 174 ? 26.907 3.909 -12.916 1.00 73.44 174 LYS A CA 1
ATOM 1294 C C . LYS A 1 174 ? 27.262 2.669 -13.745 1.00 73.44 174 LYS A C 1
ATOM 1296 O O . LYS A 1 174 ? 26.726 2.502 -14.844 1.00 73.44 174 LYS A O 1
ATOM 1301 N N . PRO A 1 175 ? 28.142 1.788 -13.239 1.00 77.69 175 PRO A N 1
ATOM 1302 C CA . PRO A 1 175 ? 28.373 0.486 -13.853 1.00 77.69 175 PRO A CA 1
ATOM 1303 C C . PRO A 1 175 ? 27.061 -0.304 -14.017 1.00 77.69 175 PRO A C 1
ATOM 1305 O O . PRO A 1 175 ? 26.143 -0.118 -13.211 1.00 77.69 175 PRO A O 1
ATOM 1308 N N . PRO A 1 176 ? 26.962 -1.191 -15.025 1.00 85.00 176 PRO A N 1
ATOM 1309 C CA . PRO A 1 176 ? 25.856 -2.135 -15.120 1.00 85.00 176 PRO A CA 1
ATOM 1310 C C . PRO A 1 176 ? 25.731 -2.995 -13.858 1.00 85.00 176 PRO A C 1
ATOM 1312 O O . PRO A 1 176 ? 26.728 -3.290 -13.197 1.00 85.00 176 PRO A O 1
ATOM 1315 N N . ILE A 1 177 ? 24.503 -3.400 -13.556 1.00 93.75 177 ILE A N 1
ATOM 1316 C CA . ILE A 1 177 ? 24.155 -4.289 -12.447 1.00 93.75 177 ILE A CA 1
ATOM 1317 C C . ILE A 1 177 ? 23.514 -5.570 -12.977 1.00 93.75 177 ILE A C 1
ATOM 1319 O O . ILE A 1 177 ? 22.904 -5.588 -14.049 1.00 93.75 177 ILE A O 1
ATOM 1323 N N . SER A 1 178 ? 23.625 -6.628 -12.182 1.00 97.06 178 SER A N 1
ATOM 1324 C CA . SER A 1 178 ? 22.920 -7.893 -12.349 1.00 97.06 178 SER A CA 1
ATOM 1325 C C . SER A 1 178 ? 21.745 -7.965 -11.381 1.00 97.06 178 SER A C 1
ATOM 1327 O O . SER A 1 178 ? 21.945 -7.962 -10.165 1.00 97.06 178 SER A O 1
ATOM 1329 N N . ALA A 1 179 ? 20.524 -8.082 -11.897 1.00 97.56 179 ALA A N 1
ATOM 1330 C CA . ALA A 1 179 ? 19.315 -8.246 -11.092 1.00 97.56 179 ALA A CA 1
ATOM 1331 C C . ALA A 1 179 ? 18.489 -9.452 -11.553 1.00 97.56 179 ALA A C 1
ATOM 1333 O O . ALA A 1 179 ? 18.610 -9.914 -12.688 1.00 97.56 179 ALA A O 1
ATOM 1334 N N . ARG A 1 180 ? 17.617 -9.961 -10.679 1.00 97.94 180 ARG A N 1
ATOM 1335 C CA . ARG A 1 180 ? 16.604 -10.950 -11.062 1.00 97.94 180 ARG A CA 1
ATOM 1336 C C . ARG A 1 180 ? 15.392 -10.248 -11.660 1.00 97.94 180 ARG A C 1
ATOM 1338 O O . ARG A 1 180 ? 14.903 -9.259 -11.111 1.00 97.94 180 ARG A O 1
ATOM 1345 N N . VAL A 1 181 ? 14.882 -10.806 -12.752 1.00 98.25 181 VAL A N 1
ATOM 1346 C CA . VAL A 1 181 ? 13.634 -10.394 -13.404 1.00 98.25 181 VAL A CA 1
ATOM 1347 C C . VAL A 1 181 ? 12.672 -11.570 -13.339 1.00 98.25 181 VAL A C 1
ATOM 1349 O O . VAL A 1 181 ? 12.978 -12.656 -13.833 1.00 98.25 181 VAL A O 1
ATOM 1352 N N . ALA A 1 182 ? 11.525 -11.364 -12.704 1.00 97.81 182 ALA A N 1
ATOM 1353 C CA . ALA A 1 182 ? 10.520 -12.389 -12.477 1.00 97.81 182 ALA A CA 1
ATOM 1354 C C . ALA A 1 182 ? 9.312 -12.147 -13.396 1.00 97.81 182 ALA A C 1
ATOM 1356 O O . ALA A 1 182 ? 8.548 -11.209 -13.141 1.00 97.81 182 ALA A O 1
ATOM 1357 N N . PRO A 1 183 ? 9.114 -12.959 -14.451 1.00 97.88 183 PRO A N 1
ATOM 1358 C CA . PRO A 1 183 ? 7.894 -12.905 -15.241 1.00 97.88 183 PRO A CA 1
ATOM 1359 C C . PRO A 1 183 ? 6.725 -13.392 -14.390 1.00 97.88 183 PRO A C 1
ATOM 1361 O O . PRO A 1 183 ? 6.780 -14.471 -13.804 1.00 97.88 183 PRO A O 1
ATOM 1364 N N . VAL A 1 184 ? 5.676 -12.577 -14.316 1.00 97.88 184 VAL A N 1
ATOM 1365 C CA . VAL A 1 184 ? 4.426 -12.913 -13.633 1.00 97.88 184 VAL A CA 1
ATOM 1366 C C . VAL A 1 184 ? 3.288 -12.500 -14.549 1.00 97.88 184 VAL A C 1
ATOM 1368 O O . VAL A 1 184 ? 2.921 -11.331 -14.608 1.00 97.88 184 VAL A O 1
ATOM 1371 N N . HIS A 1 185 ? 2.764 -13.456 -15.305 1.00 95.31 185 HIS A N 1
ATOM 1372 C CA . HIS A 1 185 ? 1.673 -13.274 -16.268 1.00 95.31 185 HIS A CA 1
ATOM 1373 C C . HIS A 1 185 ? 0.884 -14.584 -16.422 1.00 95.31 185 HIS A C 1
ATOM 1375 O O . HIS A 1 185 ? 1.193 -15.570 -15.759 1.00 95.31 185 HIS A O 1
ATOM 1381 N N . PHE A 1 186 ? -0.145 -14.642 -17.272 1.00 90.44 186 PHE A N 1
ATOM 1382 C CA . PHE A 1 186 ? -1.029 -15.819 -17.342 1.00 90.44 186 PHE A CA 1
ATOM 1383 C C . PHE A 1 186 ? -0.300 -17.136 -17.663 1.00 90.44 186 PHE A C 1
ATOM 1385 O O . PHE A 1 186 ? -0.572 -18.143 -17.001 1.00 90.44 186 PHE A O 1
ATOM 1392 N N . ASP A 1 187 ? 0.669 -17.100 -18.585 1.00 89.12 187 ASP A N 1
ATOM 1393 C CA . ASP A 1 187 ? 1.513 -18.259 -18.931 1.00 89.12 187 ASP A CA 1
ATOM 1394 C C . ASP A 1 187 ? 2.589 -18.593 -17.875 1.00 89.12 187 ASP A C 1
ATOM 1396 O O . ASP A 1 187 ? 3.145 -19.689 -17.884 1.00 89.12 187 ASP A O 1
ATOM 1400 N N . ALA A 1 188 ? 2.887 -17.670 -16.956 1.00 91.88 188 ALA A N 1
ATOM 1401 C CA . ALA A 1 188 ? 3.869 -17.835 -15.882 1.00 91.88 188 ALA A CA 1
ATOM 1402 C C . ALA A 1 188 ? 3.345 -17.187 -14.583 1.00 91.88 188 ALA A C 1
ATOM 1404 O O . ALA A 1 188 ? 3.848 -16.151 -14.159 1.00 91.88 188 ALA A O 1
ATOM 1405 N N . PRO A 1 189 ? 2.299 -17.738 -13.938 1.00 91.81 189 PRO A N 1
ATOM 1406 C CA . PRO A 1 189 ? 1.575 -17.053 -12.860 1.00 91.81 189 PRO A CA 1
ATOM 1407 C C . PRO A 1 189 ? 2.263 -17.172 -11.487 1.00 91.81 189 PRO A C 1
ATOM 1409 O O . PRO A 1 189 ? 1.616 -17.016 -10.452 1.00 91.81 189 PRO A O 1
ATOM 1412 N N . GLN A 1 190 ? 3.549 -17.525 -11.450 1.00 93.81 190 GLN A N 1
ATOM 1413 C CA . GLN A 1 190 ? 4.272 -17.807 -10.215 1.00 93.81 190 GLN A CA 1
ATOM 1414 C C . GLN A 1 190 ? 4.995 -16.555 -9.717 1.00 93.81 190 GLN A C 1
ATOM 1416 O O . GLN A 1 190 ? 5.912 -16.058 -10.361 1.00 93.81 190 GLN A O 1
ATOM 1421 N N . PHE A 1 191 ? 4.613 -16.075 -8.535 1.00 95.94 191 PHE A N 1
ATOM 1422 C CA . PHE A 1 191 ? 5.309 -14.971 -7.876 1.00 95.94 191 PHE A CA 1
ATOM 1423 C C . PHE A 1 191 ? 6.707 -15.395 -7.390 1.00 95.94 191 PHE A C 1
ATOM 1425 O O . PHE A 1 191 ? 6.897 -16.561 -7.040 1.00 95.94 191 PHE A O 1
ATOM 1432 N N . PRO A 1 192 ? 7.692 -14.481 -7.347 1.00 92.69 192 PRO A N 1
ATOM 1433 C CA . PRO A 1 192 ? 9.057 -14.821 -6.958 1.00 92.69 192 PRO A CA 1
ATOM 1434 C C . PRO A 1 192 ? 9.247 -14.944 -5.438 1.00 92.69 192 PRO A C 1
ATOM 1436 O O . PRO A 1 192 ? 8.546 -14.323 -4.639 1.00 92.69 192 PRO A O 1
ATOM 1439 N N . GLY A 1 193 ? 10.270 -15.710 -5.046 1.00 86.44 193 GLY A N 1
ATOM 1440 C CA . GLY A 1 193 ? 10.813 -15.719 -3.686 1.00 86.44 193 GLY A CA 1
ATOM 1441 C C . GLY A 1 193 ? 9.785 -16.063 -2.593 1.00 86.44 193 GLY A C 1
ATOM 1442 O O . GLY A 1 193 ? 8.943 -16.945 -2.793 1.00 86.44 193 GLY A O 1
ATOM 1443 N N . PRO A 1 194 ? 9.832 -15.400 -1.419 1.00 87.50 194 PRO A N 1
ATOM 1444 C CA . PRO A 1 194 ? 8.919 -15.697 -0.314 1.00 87.50 194 PRO A CA 1
ATOM 1445 C C . PRO A 1 194 ? 7.450 -15.427 -0.670 1.00 87.50 194 PRO A C 1
ATOM 1447 O O . PRO A 1 194 ? 6.561 -16.052 -0.081 1.00 87.50 194 PRO A O 1
ATOM 1450 N N . GLN A 1 195 ? 7.192 -14.585 -1.678 1.00 93.44 195 GLN A N 1
ATOM 1451 C CA . GLN A 1 195 ? 5.844 -14.211 -2.097 1.00 93.44 195 GLN A CA 1
ATOM 1452 C C . GLN A 1 195 ? 5.030 -15.379 -2.674 1.00 93.44 195 GLN A C 1
ATOM 1454 O O . GLN A 1 195 ? 3.802 -15.350 -2.619 1.00 93.44 195 GLN A O 1
ATOM 1459 N N . ALA A 1 196 ? 5.687 -16.431 -3.179 1.00 92.25 196 ALA A N 1
ATOM 1460 C CA . ALA A 1 196 ? 5.029 -17.636 -3.698 1.00 92.25 196 ALA A CA 1
ATOM 1461 C C . ALA A 1 196 ? 4.378 -18.508 -2.608 1.00 92.25 196 ALA A C 1
ATOM 1463 O O . ALA A 1 196 ? 3.573 -19.388 -2.905 1.00 92.25 196 ALA A O 1
ATOM 1464 N N . THR A 1 197 ? 4.783 -18.319 -1.348 1.00 93.62 197 THR A N 1
ATOM 1465 C CA . THR A 1 197 ? 4.479 -19.237 -0.233 1.00 93.62 197 THR A CA 1
ATOM 1466 C C . THR A 1 197 ? 3.657 -18.579 0.872 1.00 93.62 197 THR A C 1
ATOM 1468 O O . THR A 1 197 ? 3.637 -19.060 2.008 1.00 93.62 197 THR A O 1
ATOM 1471 N N . ILE A 1 198 ? 3.008 -17.456 0.571 1.00 96.94 198 ILE A N 1
ATOM 1472 C CA . ILE A 1 198 ? 2.149 -16.748 1.520 1.00 96.94 198 ILE A CA 1
ATOM 1473 C C . ILE A 1 198 ? 0.877 -17.575 1.731 1.00 96.94 198 ILE A C 1
ATOM 1475 O O . ILE A 1 198 ? 0.175 -17.918 0.779 1.00 96.94 198 ILE A O 1
ATOM 1479 N N . ARG A 1 199 ? 0.570 -17.907 2.985 1.00 97.12 199 ARG A N 1
ATOM 1480 C CA . ARG A 1 199 ? -0.673 -18.586 3.377 1.00 97.12 199 ARG A CA 1
ATOM 1481 C C . ARG A 1 199 ? -1.614 -17.674 4.143 1.00 97.12 199 ARG A C 1
ATOM 1483 O O . ARG A 1 199 ? -2.828 -17.842 4.046 1.00 97.12 199 ARG A O 1
ATOM 1490 N N . THR A 1 200 ? -1.053 -16.693 4.831 1.00 98.31 200 THR A N 1
ATOM 1491 C CA . THR A 1 200 ? -1.810 -15.786 5.677 1.00 98.31 200 THR A CA 1
ATOM 1492 C C . THR A 1 200 ? -1.345 -14.352 5.467 1.00 98.31 200 THR A C 1
ATOM 1494 O O . THR A 1 200 ? -0.155 -14.068 5.611 1.00 98.31 200 THR A O 1
ATOM 1497 N N . GLY A 1 201 ? -2.265 -13.437 5.168 1.00 98.38 201 GLY A N 1
ATOM 1498 C CA . GLY A 1 201 ? -1.934 -12.022 5.024 1.00 98.38 201 GLY A CA 1
ATOM 1499 C C . GLY A 1 201 ? -2.850 -11.084 5.798 1.00 98.38 201 GLY A C 1
ATOM 1500 O O . GLY A 1 201 ? -4.000 -11.410 6.089 1.00 98.38 201 GLY A O 1
ATOM 1501 N N . VAL A 1 202 ? -2.323 -9.905 6.118 1.00 98.88 202 VAL A N 1
ATOM 1502 C CA . VAL A 1 202 ? -3.079 -8.794 6.701 1.00 98.88 202 VAL A CA 1
ATOM 1503 C C . VAL A 1 202 ? -2.985 -7.594 5.768 1.00 98.88 202 VAL A C 1
ATOM 1505 O O . VAL A 1 202 ? -1.898 -7.209 5.337 1.00 98.88 202 VAL A O 1
ATOM 1508 N N . CYS A 1 203 ? -4.136 -7.022 5.447 1.00 98.75 203 CYS A N 1
ATOM 1509 C CA . CYS A 1 203 ? -4.288 -5.867 4.585 1.00 98.75 203 CYS A CA 1
ATOM 1510 C C . CYS A 1 203 ? -4.612 -4.626 5.417 1.00 98.75 203 CYS A C 1
ATOM 1512 O O . CYS A 1 203 ? -5.559 -4.661 6.202 1.00 98.75 203 CYS A O 1
ATOM 1514 N N . PHE A 1 204 ? -3.871 -3.535 5.216 1.00 98.81 204 PHE A N 1
ATOM 1515 C CA . PHE A 1 204 ? -4.146 -2.238 5.842 1.00 98.81 204 PHE A CA 1
ATOM 1516 C C . PHE A 1 204 ? -4.458 -1.191 4.779 1.00 98.81 204 PHE A C 1
ATOM 1518 O O . PHE A 1 204 ? -3.580 -0.815 3.995 1.00 98.81 204 PHE A O 1
ATOM 1525 N N . SER A 1 205 ? -5.702 -0.712 4.771 1.00 98.00 205 SER A N 1
ATOM 1526 C CA . SER A 1 205 ? -6.152 0.253 3.773 1.00 98.00 205 SER A CA 1
ATOM 1527 C C . SER A 1 205 ? -5.469 1.618 3.900 1.00 98.00 205 SER A C 1
ATOM 1529 O O . SER A 1 205 ? -4.933 1.977 4.954 1.00 98.00 205 SER A O 1
ATOM 1531 N N . GLY A 1 206 ? -5.574 2.431 2.850 1.00 96.06 206 GLY A N 1
ATOM 1532 C CA . GLY A 1 206 ? -5.235 3.849 2.910 1.00 96.06 206 GLY A CA 1
ATOM 1533 C C . GLY A 1 206 ? -6.240 4.684 3.706 1.00 96.06 206 GLY A C 1
ATOM 1534 O O . GLY A 1 206 ? -7.232 4.188 4.248 1.00 96.06 206 GLY A O 1
ATOM 1535 N N . GLY A 1 207 ? -5.959 5.987 3.811 1.00 92.38 207 GLY A N 1
ATOM 1536 C CA . GLY A 1 207 ? -6.750 6.928 4.619 1.00 92.38 207 GLY A CA 1
ATOM 1537 C C . GLY A 1 207 ? -5.943 7.971 5.397 1.00 92.38 207 GLY A C 1
ATOM 1538 O O . GLY A 1 207 ? -6.528 8.742 6.163 1.00 92.38 207 GLY A O 1
ATOM 1539 N N . GLY A 1 208 ? -4.624 8.011 5.200 1.00 91.94 208 GLY A N 1
ATOM 1540 C CA . GLY A 1 208 ? -3.701 8.926 5.868 1.00 91.94 208 GLY A CA 1
ATOM 1541 C C . GLY A 1 208 ? -3.603 8.686 7.376 1.00 91.94 208 GLY A C 1
ATOM 1542 O O . GLY A 1 208 ? -3.603 7.540 7.826 1.00 91.94 208 GLY A O 1
ATOM 1543 N N . SER A 1 209 ? -3.561 9.760 8.168 1.00 94.81 209 SER A N 1
ATOM 1544 C CA . SER A 1 209 ? -3.406 9.693 9.629 1.00 94.81 209 SER A CA 1
ATOM 1545 C C . SER A 1 209 ? -4.466 8.825 10.317 1.00 94.81 209 SER A C 1
ATOM 1547 O O . SER A 1 209 ? -4.129 8.098 11.244 1.00 94.81 209 SER A O 1
ATOM 1549 N N . ARG A 1 210 ? -5.714 8.793 9.816 1.00 96.75 210 ARG A N 1
ATOM 1550 C CA . ARG A 1 210 ? -6.759 7.866 10.302 1.00 96.75 210 ARG A CA 1
ATOM 1551 C C . ARG A 1 210 ? -6.329 6.413 10.187 1.00 96.75 210 ARG A C 1
ATOM 1553 O O . ARG A 1 210 ? -6.382 5.677 11.167 1.00 96.75 210 ARG A O 1
ATOM 1560 N N . ALA A 1 211 ? -5.928 6.006 8.987 1.00 97.19 211 ALA A N 1
ATOM 1561 C CA . ALA A 1 211 ? -5.541 4.630 8.725 1.00 97.19 211 ALA A CA 1
ATOM 1562 C C . ALA A 1 211 ? -4.278 4.254 9.508 1.00 97.19 211 ALA A C 1
ATOM 1564 O O . ALA A 1 211 ? -4.233 3.159 10.058 1.00 97.19 211 ALA A O 1
ATOM 1565 N N . LEU A 1 212 ? -3.312 5.172 9.647 1.00 97.88 212 LEU A N 1
ATOM 1566 C CA . LEU A 1 212 ? -2.126 4.971 10.487 1.00 97.88 212 LEU A CA 1
ATOM 1567 C C . LEU A 1 212 ? -2.518 4.728 11.951 1.00 97.88 212 LEU A C 1
ATOM 1569 O O . LEU A 1 212 ? -2.133 3.709 12.522 1.00 97.88 212 LEU A O 1
ATOM 1573 N N . SER A 1 213 ? -3.304 5.628 12.554 1.00 98.50 213 SER A N 1
ATOM 1574 C CA . SER A 1 213 ? -3.705 5.518 13.963 1.00 98.50 213 SER A CA 1
ATOM 1575 C C . SER A 1 213 ? -4.555 4.275 14.228 1.00 98.50 213 SER A C 1
ATOM 1577 O O . SER A 1 213 ? -4.391 3.633 15.258 1.00 98.50 213 SER A O 1
ATOM 1579 N N . PHE A 1 214 ? -5.427 3.893 13.295 1.00 98.75 214 PHE A N 1
ATOM 1580 C CA . PHE A 1 214 ? -6.210 2.664 13.414 1.00 98.75 214 PHE A CA 1
ATOM 1581 C C . PHE A 1 214 ? -5.334 1.406 13.281 1.00 98.75 214 PHE A C 1
ATOM 1583 O O . PHE A 1 214 ? -5.427 0.491 14.099 1.00 98.75 214 PHE A O 1
ATOM 1590 N N . THR A 1 215 ? -4.428 1.392 12.299 1.00 98.75 215 THR A N 1
ATOM 1591 C CA . THR A 1 215 ? -3.475 0.294 12.061 1.00 98.75 215 THR A CA 1
ATOM 1592 C C . THR A 1 215 ? -2.553 0.076 13.257 1.00 98.75 215 THR A C 1
ATOM 1594 O O . THR A 1 215 ? -2.287 -1.069 13.607 1.00 98.75 215 THR A O 1
ATOM 1597 N N . LEU A 1 216 ? -2.115 1.149 13.925 1.00 98.75 216 LEU A N 1
ATOM 1598 C CA . LEU A 1 216 ? -1.351 1.077 15.174 1.00 98.75 216 LEU A CA 1
ATOM 1599 C C . LEU A 1 216 ? -2.051 0.197 16.218 1.00 98.75 216 LEU A C 1
ATOM 1601 O O . LEU A 1 216 ? -1.441 -0.725 16.753 1.00 98.75 216 LEU A O 1
ATOM 1605 N N . GLY A 1 217 ? -3.336 0.457 16.469 1.00 98.75 217 GLY A N 1
ATOM 1606 C CA . GLY A 1 217 ? -4.143 -0.324 17.405 1.00 98.75 217 GLY A CA 1
ATOM 1607 C C . GLY A 1 217 ? -4.250 -1.794 17.022 1.00 98.75 217 GLY A C 1
ATOM 1608 O O . GLY A 1 217 ? -4.051 -2.681 17.851 1.00 98.75 217 GLY A O 1
ATOM 1609 N N . VAL A 1 218 ? -4.514 -2.056 15.740 1.00 98.81 218 VAL A N 1
ATOM 1610 C CA . VAL A 1 218 ? -4.614 -3.423 15.214 1.00 98.81 218 VAL A CA 1
ATOM 1611 C C . VAL A 1 218 ? -3.286 -4.169 15.359 1.00 98.81 218 VAL A C 1
ATOM 1613 O O . VAL A 1 218 ? -3.277 -5.287 15.865 1.00 98.81 218 VAL A O 1
ATOM 1616 N N . LEU A 1 219 ? -2.160 -3.559 14.977 1.00 98.81 219 LEU A N 1
ATOM 1617 C CA . LEU A 1 219 ? -0.831 -4.161 15.130 1.00 98.81 219 LEU A CA 1
ATOM 1618 C C . LEU A 1 219 ? -0.501 -4.437 16.600 1.00 98.81 219 LEU A C 1
ATOM 1620 O O . LEU A 1 219 ? 0.005 -5.513 16.908 1.00 98.81 219 LEU A O 1
ATOM 1624 N N . ARG A 1 220 ? -0.846 -3.520 17.512 1.00 98.50 220 ARG A N 1
ATOM 1625 C CA . ARG A 1 220 ? -0.657 -3.719 18.956 1.00 98.50 220 ARG A CA 1
ATOM 1626 C C . ARG A 1 220 ? -1.442 -4.931 19.472 1.00 98.50 220 ARG A C 1
ATOM 1628 O O . ARG A 1 220 ? -0.897 -5.756 20.204 1.00 98.50 220 ARG A O 1
ATOM 1635 N N . ALA A 1 221 ? -2.694 -5.097 19.045 1.00 98.62 221 ALA A N 1
ATOM 1636 C CA . ALA A 1 221 ? -3.482 -6.279 19.393 1.00 98.62 221 ALA A CA 1
ATOM 1637 C C . ALA A 1 221 ? -2.900 -7.574 18.798 1.00 98.62 221 ALA A C 1
ATOM 1639 O O . ALA A 1 221 ? -2.855 -8.594 19.476 1.00 98.62 221 ALA A O 1
ATOM 1640 N N . LEU A 1 222 ? -2.431 -7.553 17.546 1.00 98.50 222 LEU A N 1
ATOM 1641 C CA . LEU A 1 222 ? -1.825 -8.734 16.920 1.00 98.50 222 LEU A CA 1
ATOM 1642 C C . LEU A 1 222 ? -0.515 -9.151 17.609 1.00 98.50 222 LEU A C 1
ATOM 1644 O O . LEU A 1 222 ? -0.253 -10.347 17.735 1.00 98.50 222 LEU A O 1
ATOM 1648 N N . GLU A 1 223 ? 0.294 -8.192 18.060 1.00 97.81 223 GLU A N 1
ATOM 1649 C CA . GLU A 1 223 ? 1.527 -8.448 18.817 1.00 97.81 223 GLU A CA 1
ATOM 1650 C C . GLU A 1 223 ? 1.242 -9.017 20.207 1.00 97.81 223 GLU A C 1
ATOM 1652 O O . GLU A 1 223 ? 1.758 -10.075 20.565 1.00 97.81 223 GLU A O 1
ATOM 1657 N N . SER A 1 224 ? 0.369 -8.362 20.974 1.00 96.75 224 SER A N 1
ATOM 1658 C CA . SER A 1 224 ? 0.015 -8.794 22.334 1.00 96.75 224 SER A CA 1
ATOM 1659 C C . SER A 1 224 ? -0.658 -10.171 22.368 1.00 96.75 224 SER A C 1
ATOM 1661 O O . SER A 1 224 ? -0.397 -10.966 23.272 1.00 96.75 224 SER A O 1
ATOM 1663 N N . LEU A 1 225 ? -1.466 -10.498 21.351 1.00 97.25 225 LEU A N 1
ATOM 1664 C CA . LEU A 1 225 ? -2.060 -11.827 21.158 1.00 97.25 225 LEU A CA 1
ATOM 1665 C C . LEU A 1 225 ? -1.084 -12.847 20.541 1.00 97.25 225 LEU A C 1
ATOM 1667 O O . LEU A 1 225 ? -1.454 -14.001 20.336 1.00 97.25 225 LEU A O 1
ATOM 1671 N N . LYS A 1 226 ? 0.163 -12.453 20.246 1.00 97.06 226 LYS A N 1
ATOM 1672 C CA . LYS A 1 226 ? 1.214 -13.300 19.652 1.00 97.06 226 LYS A CA 1
ATOM 1673 C C . LYS A 1 226 ? 0.821 -13.905 18.300 1.00 97.06 226 LYS A C 1
ATOM 1675 O O . LYS A 1 226 ? 1.205 -15.025 17.970 1.00 97.06 226 LYS A O 1
ATOM 1680 N N . LEU A 1 227 ? 0.074 -13.152 17.495 1.00 97.69 227 LEU A N 1
ATOM 1681 C CA . LEU A 1 227 ? -0.429 -13.590 16.190 1.00 97.69 227 LEU A CA 1
ATOM 1682 C C . LEU A 1 227 ? 0.522 -13.252 15.036 1.00 97.69 227 LEU A C 1
ATOM 1684 O O . LEU A 1 227 ? 0.493 -13.929 14.010 1.00 97.69 227 LEU A O 1
ATOM 1688 N N . ILE A 1 228 ? 1.401 -12.258 15.197 1.00 97.75 228 ILE A N 1
ATOM 1689 C CA . ILE A 1 228 ? 2.367 -11.838 14.165 1.00 97.75 228 ILE A CA 1
ATOM 1690 C C . ILE A 1 228 ? 3.234 -12.986 13.612 1.00 97.75 228 ILE A C 1
ATOM 1692 O O . ILE A 1 228 ? 3.372 -13.052 12.390 1.00 97.75 228 ILE A O 1
ATOM 1696 N N . PRO A 1 229 ? 3.750 -13.942 14.416 1.00 96.75 229 PRO A N 1
ATOM 1697 C CA . PRO A 1 229 ? 4.494 -15.094 13.889 1.00 96.75 229 PRO A CA 1
ATOM 1698 C C . PRO A 1 229 ? 3.707 -15.982 12.908 1.00 96.75 229 PRO A C 1
ATOM 1700 O O . PRO A 1 229 ? 4.298 -16.784 12.185 1.00 96.75 229 PRO A O 1
ATOM 1703 N N . HIS A 1 230 ? 2.377 -15.858 12.875 1.00 97.31 230 HIS A N 1
ATOM 1704 C CA . HIS A 1 230 ? 1.485 -16.592 11.976 1.00 97.31 230 HIS A CA 1
ATOM 1705 C C . HIS A 1 230 ? 1.073 -15.787 10.731 1.00 97.31 230 HIS A C 1
ATOM 1707 O O . HIS A 1 230 ? 0.360 -16.313 9.871 1.00 97.31 230 HIS A O 1
ATOM 1713 N N . VAL A 1 231 ? 1.527 -14.535 10.611 1.00 98.06 231 VAL A N 1
ATOM 1714 C CA . VAL A 1 231 ? 1.292 -13.660 9.458 1.00 98.06 231 VAL A CA 1
ATOM 1715 C C . VAL A 1 231 ? 2.473 -13.771 8.495 1.00 98.06 231 VAL A C 1
ATOM 1717 O O . VAL A 1 231 ? 3.596 -13.389 8.814 1.00 98.06 231 VAL A O 1
ATOM 1720 N N . ASP A 1 232 ? 2.224 -14.272 7.284 1.00 98.12 232 ASP A N 1
ATOM 1721 C CA . ASP A 1 232 ? 3.262 -14.386 6.256 1.00 98.12 232 ASP A CA 1
ATOM 1722 C C . ASP A 1 232 ? 3.495 -13.056 5.529 1.00 98.12 232 ASP A C 1
ATOM 1724 O O . ASP A 1 232 ? 4.618 -12.781 5.101 1.00 98.12 232 ASP A O 1
ATOM 1728 N N . ALA A 1 233 ? 2.447 -12.243 5.364 1.00 98.56 233 ALA A N 1
ATOM 1729 C CA . ALA A 1 233 ? 2.532 -11.003 4.605 1.00 98.56 233 ALA A CA 1
ATOM 1730 C C . ALA A 1 233 ? 1.694 -9.859 5.179 1.00 98.56 233 ALA A C 1
ATOM 1732 O O . ALA A 1 233 ? 0.564 -10.058 5.624 1.00 98.56 233 ALA A O 1
ATOM 1733 N N . ILE A 1 234 ? 2.227 -8.644 5.066 1.00 98.81 234 ILE A N 1
ATOM 1734 C CA . ILE A 1 234 ? 1.448 -7.408 5.159 1.00 98.81 234 ILE A CA 1
ATOM 1735 C C . ILE A 1 234 ? 1.317 -6.823 3.754 1.00 98.81 234 ILE A C 1
ATOM 1737 O O . ILE A 1 234 ? 2.309 -6.716 3.035 1.00 98.81 234 ILE A O 1
ATOM 1741 N N . SER A 1 235 ? 0.105 -6.434 3.370 1.00 98.75 235 SER A N 1
ATOM 1742 C CA . SER A 1 235 ? -0.163 -5.649 2.164 1.00 98.75 235 SER A CA 1
ATOM 1743 C C . SER A 1 235 ? -0.828 -4.343 2.571 1.00 98.75 235 SER A C 1
ATOM 1745 O O . SER A 1 235 ? -1.764 -4.360 3.366 1.00 98.75 235 SER A O 1
ATOM 1747 N N . SER A 1 236 ? -0.352 -3.194 2.111 1.00 98.69 236 SER A N 1
ATOM 1748 C CA . SER A 1 236 ? -0.907 -1.926 2.582 1.00 98.69 236 SER A CA 1
ATOM 1749 C C . SER A 1 236 ? -0.824 -0.800 1.576 1.00 98.69 236 SER A C 1
ATOM 1751 O O . SER A 1 236 ? -0.063 -0.863 0.611 1.00 98.69 236 SER A O 1
ATOM 1753 N N . VAL A 1 237 ? -1.618 0.237 1.835 1.00 98.00 237 VAL A N 1
ATOM 1754 C CA . VAL A 1 237 ? -1.730 1.432 0.997 1.00 98.00 237 VAL A CA 1
ATOM 1755 C C . VAL A 1 237 ? -1.690 2.682 1.874 1.00 98.00 237 VAL A C 1
ATOM 1757 O O . VAL A 1 237 ? -2.248 2.688 2.974 1.00 98.00 237 VAL A O 1
ATOM 1760 N N . SER A 1 238 ? -1.035 3.748 1.412 1.00 95.19 238 SER A N 1
ATOM 1761 C CA . SER A 1 238 ? -1.081 5.097 1.990 1.00 95.19 238 SER A CA 1
ATOM 1762 C C . SER A 1 238 ? -0.872 5.114 3.512 1.00 95.19 238 SER A C 1
ATOM 1764 O O . SER A 1 238 ? 0.139 4.617 4.003 1.00 95.19 238 SER A O 1
ATOM 1766 N N . GLY A 1 239 ? -1.813 5.644 4.298 1.00 95.81 239 GLY A N 1
ATOM 1767 C CA . GLY A 1 239 ? -1.738 5.644 5.768 1.00 95.81 239 GLY A CA 1
ATOM 1768 C C . GLY A 1 239 ? -1.470 4.272 6.413 1.00 95.81 239 GLY A C 1
ATOM 1769 O O . GLY A 1 239 ? -0.728 4.192 7.395 1.00 95.81 239 GLY A O 1
ATOM 1770 N N . GLY A 1 240 ? -1.999 3.185 5.839 1.00 98.06 240 GLY A N 1
ATOM 1771 C CA . GLY A 1 240 ? -1.664 1.817 6.240 1.00 98.06 240 GLY A CA 1
ATOM 1772 C C . GLY A 1 240 ? -0.209 1.456 5.923 1.00 98.06 240 GLY A C 1
ATOM 1773 O O . GLY A 1 240 ? 0.459 0.806 6.730 1.00 98.06 240 GLY A O 1
ATOM 1774 N N . THR A 1 241 ? 0.326 1.932 4.794 1.00 98.44 241 THR A N 1
ATOM 1775 C CA . THR A 1 241 ? 1.754 1.828 4.444 1.00 98.44 241 THR A CA 1
ATOM 1776 C C . THR A 1 241 ? 2.647 2.632 5.382 1.00 98.44 241 THR A C 1
ATOM 1778 O O . THR A 1 241 ? 3.711 2.132 5.736 1.00 98.44 241 THR A O 1
ATOM 1781 N N . TRP A 1 242 ? 2.232 3.809 5.857 1.00 97.00 242 TRP A N 1
ATOM 1782 C CA . TRP A 1 242 ? 3.026 4.599 6.814 1.00 97.00 242 TRP A CA 1
ATOM 1783 C C . TRP A 1 242 ? 3.273 3.810 8.100 1.00 97.00 242 TRP A C 1
ATOM 1785 O O . TRP A 1 242 ? 4.420 3.634 8.508 1.00 97.00 242 TRP A O 1
ATOM 1795 N N . ALA A 1 243 ? 2.198 3.277 8.691 1.00 98.31 243 ALA A N 1
ATOM 1796 C CA . ALA A 1 243 ? 2.279 2.438 9.882 1.00 98.31 243 ALA A CA 1
ATOM 1797 C C . ALA A 1 243 ? 3.080 1.156 9.615 1.00 98.31 243 ALA A C 1
ATOM 1799 O O . ALA A 1 243 ? 4.010 0.833 10.355 1.00 98.31 243 ALA A O 1
ATOM 1800 N N . SER A 1 244 ? 2.749 0.445 8.532 1.00 98.62 244 SER A N 1
ATOM 1801 C CA . SER A 1 244 ? 3.367 -0.844 8.211 1.00 98.62 244 SER A CA 1
ATOM 1802 C C . SER A 1 244 ? 4.860 -0.711 7.926 1.00 98.62 244 SER A C 1
ATOM 1804 O O . SER A 1 244 ? 5.637 -1.525 8.400 1.00 98.62 244 SER A O 1
ATOM 1806 N N . ALA A 1 245 ? 5.299 0.317 7.200 1.00 98.31 245 ALA A N 1
ATOM 1807 C CA . ALA A 1 245 ? 6.711 0.492 6.879 1.00 98.31 245 ALA A CA 1
ATOM 1808 C C . ALA A 1 245 ? 7.556 0.787 8.123 1.00 98.31 245 ALA A C 1
ATOM 1810 O O . ALA A 1 245 ? 8.621 0.192 8.287 1.00 98.31 245 ALA A O 1
ATOM 1811 N N . ILE A 1 246 ? 7.062 1.643 9.027 1.00 98.12 246 ILE A N 1
ATOM 1812 C CA . ILE A 1 246 ? 7.698 1.872 10.330 1.00 98.12 246 ILE A CA 1
ATOM 1813 C C . ILE A 1 246 ? 7.781 0.546 11.096 1.00 98.12 246 ILE A C 1
ATOM 1815 O O . ILE A 1 246 ? 8.857 0.156 11.539 1.00 98.12 246 ILE A O 1
ATOM 1819 N N . TYR A 1 247 ? 6.668 -0.183 11.189 1.00 98.56 247 TYR A N 1
ATOM 1820 C CA . TYR A 1 247 ? 6.591 -1.463 11.893 1.00 98.56 247 TYR A CA 1
ATOM 1821 C C . TYR A 1 247 ? 7.532 -2.541 11.325 1.00 98.56 247 TYR A C 1
ATOM 1823 O O . TYR A 1 247 ? 8.148 -3.293 12.084 1.00 98.56 247 TYR A O 1
ATOM 1831 N N . MET A 1 248 ? 7.662 -2.597 9.997 1.00 98.25 248 MET A N 1
ATOM 1832 C CA . MET A 1 248 ? 8.493 -3.564 9.282 1.00 98.25 248 MET A CA 1
ATOM 1833 C C . MET A 1 248 ? 9.990 -3.258 9.384 1.00 98.25 248 MET A C 1
ATOM 1835 O O . MET A 1 248 ? 10.785 -4.195 9.395 1.00 98.25 248 MET A O 1
ATOM 1839 N N . PHE A 1 249 ? 10.398 -1.985 9.435 1.00 97.75 249 PHE A N 1
ATOM 1840 C CA . PHE A 1 249 ? 11.809 -1.591 9.307 1.00 97.75 249 PHE A CA 1
ATOM 1841 C C . PHE A 1 249 ? 12.444 -0.996 10.564 1.00 97.75 249 PHE A C 1
ATOM 1843 O O . PHE A 1 249 ? 13.673 -0.976 10.647 1.00 97.75 249 PHE A O 1
ATOM 1850 N N . ALA A 1 250 ? 11.666 -0.525 11.540 1.00 95.50 250 ALA A N 1
ATOM 1851 C CA . ALA A 1 250 ? 12.230 -0.020 12.784 1.00 95.50 250 ALA A CA 1
ATOM 1852 C C . ALA A 1 250 ? 12.923 -1.159 13.562 1.00 95.50 250 ALA A C 1
ATOM 1854 O O . ALA A 1 250 ? 12.331 -2.211 13.829 1.00 95.50 250 ALA A O 1
ATOM 1855 N N . LYS A 1 251 ? 14.206 -0.956 13.888 1.00 89.31 251 LYS A N 1
ATOM 1856 C CA . LYS A 1 251 ? 15.056 -1.922 14.611 1.00 89.31 251 LYS A CA 1
ATOM 1857 C C . LYS A 1 251 ? 15.600 -1.382 15.930 1.00 89.31 251 LYS A C 1
ATOM 1859 O O . LYS A 1 251 ? 15.815 -2.162 16.848 1.00 89.31 251 LYS A O 1
ATOM 1864 N N . ASP A 1 252 ? 15.755 -0.065 16.041 1.00 85.12 252 ASP A N 1
ATOM 1865 C CA . ASP A 1 252 ? 16.370 0.592 17.202 1.00 85.12 252 ASP A CA 1
ATOM 1866 C C . ASP A 1 252 ? 15.346 0.974 18.289 1.00 85.12 252 ASP A C 1
ATOM 1868 O O . ASP A 1 252 ? 15.557 1.919 19.046 1.00 85.12 252 ASP A O 1
ATOM 1872 N N . VAL A 1 253 ? 14.204 0.281 18.330 1.00 89.00 253 VAL A N 1
ATOM 1873 C CA . VAL A 1 253 ? 13.079 0.519 19.249 1.00 89.00 253 VAL A CA 1
ATOM 1874 C C . VAL A 1 253 ? 12.406 -0.800 19.602 1.00 89.00 253 VAL A C 1
ATOM 1876 O O . VAL A 1 253 ? 12.275 -1.676 18.742 1.00 89.00 253 VAL A O 1
ATOM 1879 N N . SER A 1 254 ? 11.959 -0.946 20.852 1.00 92.25 254 SER A N 1
ATOM 1880 C CA . SER A 1 254 ? 11.167 -2.118 21.244 1.00 92.25 254 SER A CA 1
ATOM 1881 C C . SER A 1 254 ? 9.763 -2.058 20.633 1.00 92.25 254 SER A C 1
ATOM 1883 O O . SER A 1 254 ? 9.301 -1.001 20.193 1.00 92.25 254 SER A O 1
ATOM 1885 N N . VAL A 1 255 ? 9.061 -3.194 20.601 1.00 93.50 255 VAL A N 1
ATOM 1886 C CA . VAL A 1 255 ? 7.677 -3.244 20.101 1.00 93.50 255 VAL A CA 1
ATOM 1887 C C . VAL A 1 255 ? 6.758 -2.387 20.971 1.00 93.50 255 VAL A C 1
ATOM 1889 O O . VAL A 1 255 ? 5.905 -1.680 20.445 1.00 93.50 255 VAL A O 1
ATOM 1892 N N . GLU A 1 256 ? 6.980 -2.395 22.282 1.00 93.81 256 GLU A N 1
ATOM 1893 C CA . GLU A 1 256 ? 6.240 -1.623 23.279 1.00 93.81 256 GLU A CA 1
ATOM 1894 C C . GLU A 1 256 ? 6.502 -0.120 23.135 1.00 93.81 256 GLU A C 1
ATOM 1896 O O . GLU A 1 256 ? 5.569 0.670 23.198 1.00 93.81 256 GLU A O 1
ATOM 1901 N N . GLU A 1 257 ? 7.742 0.306 22.875 1.00 94.69 257 GLU A N 1
ATOM 1902 C CA . GLU A 1 257 ? 8.040 1.720 22.601 1.00 94.69 257 GLU A CA 1
ATOM 1903 C C . GLU A 1 257 ? 7.425 2.176 21.265 1.00 94.69 257 GLU A C 1
ATOM 1905 O O . GLU A 1 257 ? 6.918 3.296 21.130 1.00 94.69 257 GLU A O 1
ATOM 1910 N N . LEU A 1 258 ? 7.455 1.295 20.261 1.00 97.06 258 LEU A N 1
ATOM 1911 C CA . LEU A 1 258 ? 6.955 1.578 18.922 1.00 97.06 258 LEU A CA 1
ATOM 1912 C C . LEU A 1 258 ? 5.430 1.684 18.885 1.00 97.06 258 LEU A C 1
ATOM 1914 O O . LEU A 1 258 ? 4.891 2.636 18.312 1.00 97.06 258 LEU A O 1
ATOM 1918 N N . LEU A 1 259 ? 4.749 0.695 19.466 1.00 97.88 259 LEU A N 1
ATOM 1919 C CA . LEU A 1 259 ? 3.300 0.545 19.404 1.00 97.88 259 LEU A CA 1
ATOM 1920 C C . LEU A 1 259 ? 2.589 1.088 20.643 1.00 97.88 259 LEU A C 1
ATOM 1922 O O . LEU A 1 259 ? 1.397 1.371 20.562 1.00 97.88 259 LEU A O 1
ATOM 1926 N N . GLY A 1 260 ? 3.290 1.302 21.752 1.00 96.44 260 GLY A N 1
ATOM 1927 C CA . GLY A 1 260 ? 2.713 1.638 23.052 1.00 96.44 260 GLY A CA 1
ATOM 1928 C C . GLY A 1 260 ? 2.254 0.399 23.815 1.00 96.44 260 GLY A C 1
ATOM 1929 O O . GLY A 1 260 ? 2.079 -0.672 23.234 1.00 96.44 260 GLY A O 1
ATOM 1930 N N . GLU A 1 261 ? 2.031 0.572 25.115 1.00 93.88 261 GLU A N 1
ATOM 1931 C CA . GLU A 1 261 ? 1.431 -0.455 25.967 1.00 93.88 261 GLU A CA 1
ATOM 1932 C C . GLU A 1 261 ? -0.003 -0.782 25.539 1.00 93.88 261 GLU A C 1
ATOM 1934 O O . GLU A 1 261 ? -0.697 0.038 24.926 1.00 93.88 261 GLU A O 1
ATOM 1939 N N . ASP A 1 262 ? -0.440 -1.984 25.905 1.00 93.69 262 ASP A N 1
ATOM 1940 C CA . ASP A 1 262 ? -1.810 -2.451 25.733 1.00 93.69 262 ASP A CA 1
ATOM 1941 C C . ASP A 1 262 ? -2.812 -1.472 26.354 1.00 93.69 262 ASP A C 1
ATOM 1943 O O . ASP A 1 262 ? -2.632 -0.979 27.471 1.00 93.69 262 ASP A O 1
ATOM 1947 N N . THR A 1 263 ? -3.897 -1.193 25.633 1.00 93.56 263 THR A N 1
ATOM 1948 C CA . THR A 1 263 ? -4.944 -0.278 26.090 1.00 93.56 263 THR A CA 1
ATOM 1949 C C . THR A 1 263 ? -6.296 -0.964 26.220 1.00 93.56 263 THR A C 1
ATOM 1951 O O . THR A 1 263 ? -6.665 -1.872 25.473 1.00 93.56 263 THR A O 1
ATOM 1954 N N . HIS A 1 264 ? -7.074 -0.481 27.187 1.00 95.00 264 HIS A N 1
ATOM 1955 C CA . HIS A 1 264 ? -8.453 -0.888 27.419 1.00 95.00 264 HIS A CA 1
ATOM 1956 C C . HIS A 1 264 ? -9.358 0.346 27.453 1.00 95.00 264 HIS A C 1
ATOM 1958 O O . HIS A 1 264 ? -8.913 1.397 27.915 1.00 95.00 264 HIS A O 1
ATOM 1964 N N . PRO A 1 265 ? -10.627 0.254 27.008 1.00 97.00 265 PRO A N 1
ATOM 1965 C CA . PRO A 1 265 ? -11.498 1.427 26.923 1.00 97.00 265 PRO A CA 1
ATOM 1966 C C . PRO A 1 265 ? -11.611 2.181 28.254 1.00 97.00 265 PRO A C 1
ATOM 1968 O O . PRO A 1 265 ? -11.524 3.402 28.268 1.00 97.00 265 PRO A O 1
ATOM 1971 N N . ASN A 1 266 ? -11.676 1.454 29.374 1.00 97.12 266 ASN A N 1
ATOM 1972 C CA . ASN A 1 266 ? -11.848 2.001 30.723 1.00 97.12 266 ASN A CA 1
ATOM 1973 C C . ASN A 1 266 ? -10.643 2.784 31.267 1.00 97.12 266 ASN A C 1
ATOM 1975 O O . ASN A 1 266 ? -10.789 3.471 32.275 1.00 97.12 266 ASN A O 1
ATOM 1979 N N . VAL A 1 267 ? -9.474 2.710 30.622 1.00 96.00 267 VAL A N 1
ATOM 1980 C CA . VAL A 1 267 ? -8.286 3.496 31.001 1.00 96.00 267 VAL A CA 1
ATOM 1981 C C . VAL A 1 267 ? -8.041 4.693 30.076 1.00 96.00 267 VAL A C 1
ATOM 1983 O O . VAL A 1 267 ? -7.137 5.490 30.329 1.00 96.00 267 VAL A O 1
ATOM 1986 N N . LEU A 1 268 ? -8.852 4.870 29.026 1.00 97.81 268 LEU A N 1
ATOM 1987 C CA . LEU A 1 268 ? -8.736 5.969 28.059 1.00 97.81 268 LEU A CA 1
ATOM 1988 C C . LEU A 1 268 ? -9.369 7.267 28.587 1.00 97.81 268 LEU A C 1
ATOM 1990 O O . LEU A 1 268 ? -10.302 7.808 27.996 1.00 97.81 268 LEU A O 1
ATOM 1994 N N . THR A 1 269 ? -8.869 7.775 29.715 1.00 98.38 269 THR A N 1
ATOM 1995 C CA . THR A 1 269 ? -9.282 9.080 30.265 1.00 98.38 269 THR A CA 1
ATOM 1996 C C . THR A 1 269 ? -8.843 10.214 29.342 1.00 98.38 269 THR A C 1
ATOM 1998 O O . THR A 1 269 ? -7.863 10.084 28.605 1.00 98.38 269 THR A O 1
ATOM 2001 N N . MET A 1 270 ? -9.490 11.380 29.413 1.00 98.12 270 MET A N 1
ATOM 2002 C CA . MET A 1 270 ? -9.047 12.543 28.629 1.00 98.12 270 MET A CA 1
ATOM 2003 C C . MET A 1 270 ? -7.605 12.963 28.948 1.00 98.12 270 MET A C 1
ATOM 2005 O O . MET A 1 270 ? -6.922 13.493 28.072 1.00 98.12 270 MET A O 1
ATOM 2009 N N . ALA A 1 271 ? -7.127 12.716 30.173 1.00 98.12 271 ALA A N 1
ATOM 2010 C CA . ALA A 1 271 ? -5.728 12.919 30.539 1.00 98.12 271 ALA A CA 1
ATOM 2011 C C . ALA A 1 271 ? -4.815 11.942 29.786 1.00 98.12 271 ALA A C 1
ATOM 2013 O O . ALA A 1 271 ? -3.897 12.391 29.102 1.00 98.12 271 ALA A O 1
ATOM 2014 N N . LYS A 1 272 ? -5.132 10.639 29.823 1.00 97.69 272 LYS A N 1
ATOM 2015 C CA . LYS A 1 272 ? -4.377 9.597 29.112 1.00 97.69 272 LYS A CA 1
ATOM 2016 C C . LYS A 1 272 ? -4.345 9.846 27.607 1.00 97.69 272 LYS A C 1
ATOM 2018 O O . LYS A 1 272 ? -3.305 9.733 26.973 1.00 97.69 272 LYS A O 1
ATOM 2023 N N . LEU A 1 273 ? -5.478 10.239 27.028 1.00 98.25 273 LEU A N 1
ATOM 2024 C CA . LEU A 1 273 ? -5.584 10.523 25.600 1.00 98.25 273 LEU A CA 1
ATOM 2025 C C . LEU A 1 273 ? -4.715 11.714 25.175 1.00 98.25 273 LEU A C 1
ATOM 2027 O O . LEU A 1 273 ? -4.182 11.709 24.070 1.00 98.25 273 LEU A O 1
ATOM 2031 N N . ARG A 1 274 ? -4.533 12.722 26.033 1.00 98.00 274 ARG A N 1
ATOM 2032 C CA . ARG A 1 274 ? -3.700 13.899 25.730 1.00 98.00 274 ARG A CA 1
ATOM 2033 C C . ARG A 1 274 ? -2.197 13.647 25.847 1.00 98.00 274 ARG A C 1
ATOM 2035 O O . ARG A 1 274 ? -1.433 14.522 25.441 1.00 98.00 274 ARG A O 1
ATOM 2042 N N . GLU A 1 275 ? -1.774 12.506 26.385 1.00 97.62 275 GLU A N 1
ATOM 2043 C CA . GLU A 1 275 ? -0.364 12.114 26.387 1.00 97.62 275 GLU A CA 1
ATOM 2044 C C . GLU A 1 275 ? 0.168 11.974 24.957 1.00 97.62 275 GLU A C 1
ATOM 2046 O O . GLU A 1 275 ? -0.584 11.714 24.015 1.00 97.62 275 GLU A O 1
ATOM 2051 N N . VAL A 1 276 ? 1.483 12.136 24.793 1.00 97.19 276 VAL A N 1
ATOM 2052 C CA . VAL A 1 276 ? 2.143 11.898 23.504 1.00 97.19 276 VAL A CA 1
ATOM 2053 C C . VAL A 1 276 ? 1.851 10.457 23.068 1.00 97.19 276 VAL A C 1
ATOM 2055 O O . VAL A 1 276 ? 2.008 9.547 23.888 1.00 97.19 276 VAL A O 1
ATOM 2058 N N . PRO A 1 277 ? 1.404 10.217 21.821 1.00 97.56 277 PRO A N 1
ATOM 2059 C CA . PRO A 1 277 ? 1.134 8.862 21.369 1.00 97.56 277 PRO A CA 1
ATOM 2060 C C . PRO A 1 277 ? 2.398 8.001 21.366 1.00 97.56 277 PRO A C 1
ATOM 2062 O O . PRO A 1 277 ? 3.521 8.505 21.385 1.00 97.56 277 PRO A O 1
ATOM 2065 N N . ALA A 1 278 ? 2.215 6.684 21.258 1.00 96.88 278 ALA A N 1
ATOM 2066 C CA . ALA A 1 278 ? 3.321 5.778 20.957 1.00 96.88 278 ALA A CA 1
ATOM 2067 C C . ALA A 1 278 ? 4.103 6.255 19.725 1.00 96.88 278 ALA A C 1
ATOM 2069 O O . ALA A 1 278 ? 3.517 6.881 18.837 1.00 96.88 278 ALA A O 1
ATOM 2070 N N . ARG A 1 279 ? 5.400 5.929 19.630 1.00 96.62 279 ARG A N 1
ATOM 2071 C CA . ARG A 1 279 ? 6.286 6.527 18.614 1.00 96.62 279 ARG A CA 1
ATOM 2072 C C . ARG A 1 279 ? 5.733 6.426 17.195 1.00 96.62 279 ARG A C 1
ATOM 2074 O O . ARG A 1 279 ? 5.808 7.401 16.454 1.00 96.62 279 ARG A O 1
ATOM 2081 N N . LEU A 1 280 ? 5.156 5.280 16.818 1.00 97.31 280 LEU A N 1
ATOM 2082 C CA . LEU A 1 280 ? 4.519 5.108 15.506 1.00 97.31 280 LEU A CA 1
ATOM 2083 C C . LEU A 1 280 ? 3.328 6.061 15.328 1.00 97.31 280 LEU A C 1
ATOM 2085 O O . LEU A 1 280 ? 3.205 6.708 14.291 1.00 97.31 280 LEU A O 1
ATOM 2089 N N . GLY A 1 281 ? 2.469 6.171 16.342 1.00 97.00 281 GLY A N 1
ATOM 2090 C CA . GLY A 1 281 ? 1.288 7.034 16.332 1.00 97.00 281 GLY A CA 1
ATOM 2091 C C . GLY A 1 281 ? 1.612 8.525 16.318 1.00 97.00 281 GLY A C 1
ATOM 2092 O O . GLY A 1 281 ? 0.874 9.291 15.704 1.00 97.00 281 GLY A O 1
ATOM 2093 N N . ASP A 1 282 ? 2.719 8.942 16.935 1.00 95.81 282 ASP A N 1
ATOM 2094 C CA . ASP A 1 282 ? 3.104 10.356 17.012 1.00 95.81 282 ASP A CA 1
ATOM 2095 C C . ASP A 1 282 ? 3.355 10.973 15.626 1.00 95.81 282 ASP A C 1
ATOM 2097 O O . ASP A 1 282 ? 3.095 12.150 15.393 1.00 95.81 282 ASP A O 1
ATOM 2101 N N . VAL A 1 283 ? 3.719 10.161 14.631 1.00 93.38 283 VAL A N 1
ATOM 2102 C CA . VAL A 1 283 ? 3.811 10.602 13.231 1.00 93.38 283 VAL A CA 1
ATOM 2103 C C . VAL A 1 283 ? 2.514 11.258 12.739 1.00 93.38 283 VAL A C 1
ATOM 2105 O O . VAL A 1 283 ? 2.561 12.251 12.010 1.00 93.38 283 VAL A O 1
ATOM 2108 N N . ALA A 1 284 ? 1.349 10.758 13.164 1.00 94.50 284 ALA A N 1
ATOM 2109 C CA . ALA A 1 284 ? 0.051 11.315 12.784 1.00 94.50 284 ALA A CA 1
ATOM 2110 C C . ALA A 1 284 ? -0.229 12.701 13.399 1.00 94.50 284 ALA A C 1
ATOM 2112 O O . ALA A 1 284 ? -1.166 13.375 12.967 1.00 94.50 284 ALA A O 1
ATOM 2113 N N . THR A 1 285 ? 0.573 13.161 14.366 1.00 93.31 285 THR A N 1
ATOM 2114 C CA . THR A 1 285 ? 0.457 14.505 14.960 1.00 93.31 285 THR A CA 1
ATOM 2115 C C . THR A 1 285 ? 1.224 15.572 14.167 1.00 93.31 285 THR A C 1
ATOM 2117 O O . THR A 1 285 ? 1.006 16.774 14.346 1.00 93.31 285 THR A O 1
ATOM 2120 N N . THR A 1 286 ? 2.061 15.164 13.206 1.00 86.12 286 THR A N 1
ATOM 2121 C CA . THR A 1 286 ? 2.872 16.080 12.395 1.00 86.12 286 THR A CA 1
ATOM 2122 C C . THR A 1 286 ? 2.041 16.768 11.310 1.00 86.12 286 THR A C 1
ATOM 2124 O O . THR A 1 286 ? 1.513 16.126 10.403 1.00 86.12 286 THR A O 1
ATOM 2127 N N . ASN A 1 287 ? 1.962 18.105 11.345 1.00 76.88 287 ASN A N 1
ATOM 2128 C CA . ASN A 1 287 ? 1.304 18.880 10.289 1.00 76.88 287 ASN A CA 1
ATOM 2129 C C . ASN A 1 287 ? 2.202 18.990 9.050 1.00 76.88 287 ASN A C 1
ATOM 2131 O O . ASN A 1 287 ? 3.231 19.664 9.053 1.00 76.88 287 ASN A O 1
ATOM 2135 N N . ILE A 1 288 ? 1.787 18.325 7.976 1.00 70.56 288 ILE A N 1
ATOM 2136 C CA . ILE A 1 288 ? 2.528 18.263 6.717 1.00 70.56 288 ILE A CA 1
ATOM 2137 C C . ILE A 1 288 ? 2.410 19.575 5.911 1.00 70.56 288 ILE A C 1
ATOM 2139 O O . ILE A 1 288 ? 3.350 19.943 5.210 1.00 70.56 288 ILE A O 1
ATOM 2143 N N . ALA A 1 289 ? 1.325 20.350 6.043 1.00 61.81 289 ALA A N 1
ATOM 2144 C CA . ALA A 1 289 ? 1.135 21.571 5.244 1.00 61.81 289 ALA A CA 1
ATOM 2145 C C . ALA A 1 289 ? 2.125 22.697 5.577 1.00 61.81 289 ALA A C 1
ATOM 2147 O O . ALA A 1 289 ? 2.600 23.385 4.674 1.00 61.81 289 ALA A O 1
ATOM 2148 N N . SER A 1 290 ? 2.505 22.860 6.848 1.00 60.81 290 SER A N 1
ATOM 2149 C CA . SER A 1 290 ? 3.547 23.825 7.234 1.00 60.81 290 SER A CA 1
ATOM 2150 C C . SER A 1 290 ? 4.919 23.447 6.656 1.00 60.81 290 SER A C 1
ATOM 2152 O O . SER A 1 290 ? 5.715 24.322 6.298 1.00 60.81 290 SER A O 1
ATOM 2154 N N . LYS A 1 291 ? 5.177 22.144 6.476 1.00 63.12 291 LYS A N 1
ATOM 2155 C CA . LYS A 1 291 ? 6.371 21.640 5.788 1.00 63.12 291 LYS A CA 1
ATOM 2156 C C . LYS A 1 291 ? 6.310 21.885 4.279 1.00 63.12 291 LYS A C 1
ATOM 2158 O O . LYS A 1 291 ? 7.316 22.290 3.715 1.00 63.12 291 LYS A O 1
ATOM 2163 N N . ILE A 1 292 ? 5.147 21.742 3.636 1.00 62.03 292 ILE A N 1
ATOM 2164 C CA . ILE A 1 292 ? 4.978 22.052 2.202 1.00 62.03 292 ILE A CA 1
ATOM 2165 C C . ILE A 1 292 ? 5.257 23.533 1.928 1.00 62.03 292 ILE A C 1
ATOM 2167 O O . ILE A 1 292 ? 6.077 23.847 1.070 1.00 62.03 292 ILE A O 1
ATOM 2171 N N . SER A 1 293 ? 4.616 24.447 2.665 1.00 56.53 293 SER A N 1
ATOM 2172 C CA . SER A 1 293 ? 4.789 25.892 2.456 1.00 56.53 293 SER A CA 1
ATOM 2173 C C . SER A 1 293 ? 6.228 26.339 2.704 1.00 56.53 293 SER A C 1
ATOM 2175 O O . SER A 1 293 ? 6.767 27.130 1.933 1.00 56.53 293 SER A O 1
ATOM 2177 N N . SER A 1 294 ? 6.881 25.804 3.742 1.00 54.88 294 SER A N 1
ATOM 2178 C CA . SER A 1 294 ? 8.293 26.100 4.007 1.00 54.88 294 SER A CA 1
ATOM 2179 C C . SER A 1 294 ? 9.217 25.490 2.950 1.00 54.88 294 SER A C 1
ATOM 2181 O O . SER A 1 294 ? 10.104 26.192 2.468 1.00 54.88 294 SER A O 1
ATOM 2183 N N . MET A 1 295 ? 8.974 24.253 2.501 1.00 58.12 295 MET A N 1
ATOM 2184 C CA . MET A 1 295 ? 9.710 23.651 1.387 1.00 58.12 295 MET A CA 1
ATOM 2185 C C . MET A 1 295 ? 9.552 24.476 0.110 1.00 58.12 295 MET A C 1
ATOM 2187 O O . MET A 1 295 ? 10.566 24.894 -0.429 1.00 58.12 295 MET A O 1
ATOM 2191 N N . MET A 1 296 ? 8.333 24.810 -0.331 1.00 57.38 296 MET A N 1
ATOM 2192 C CA . MET A 1 296 ? 8.109 25.602 -1.551 1.00 57.38 296 MET A CA 1
ATOM 2193 C C . MET A 1 296 ? 8.746 27.000 -1.487 1.00 57.38 296 MET A C 1
ATOM 2195 O O . MET A 1 296 ? 9.257 27.495 -2.494 1.00 57.38 296 MET A O 1
ATOM 2199 N N . PHE A 1 297 ? 8.731 27.650 -0.317 1.00 51.75 297 PHE A N 1
ATOM 2200 C CA . PHE A 1 297 ? 9.284 28.998 -0.149 1.00 51.75 297 PHE A CA 1
ATOM 2201 C C . PHE A 1 297 ? 10.819 28.999 -0.109 1.00 51.75 297 PHE A C 1
ATOM 2203 O O . PHE A 1 297 ? 11.454 29.885 -0.686 1.00 51.75 297 PHE A O 1
ATOM 2210 N N . VAL A 1 298 ? 11.417 27.990 0.533 1.00 50.06 298 VAL A N 1
ATOM 2211 C CA . VAL A 1 298 ? 12.876 27.815 0.630 1.00 50.06 298 VAL A CA 1
ATOM 2212 C C . VAL A 1 298 ? 13.451 27.226 -0.661 1.00 50.06 298 VAL A C 1
ATOM 2214 O O . VAL A 1 298 ? 14.595 27.513 -1.014 1.00 50.06 298 VAL A O 1
ATOM 2217 N N . SER A 1 299 ? 12.671 26.439 -1.408 1.00 52.19 299 SER A N 1
ATOM 2218 C CA . SER A 1 299 ? 13.180 25.638 -2.518 1.00 52.19 299 SER A CA 1
ATOM 2219 C C . SER A 1 299 ? 13.060 26.268 -3.902 1.00 52.19 299 SER A C 1
ATOM 2221 O O . SER A 1 299 ? 13.040 25.513 -4.875 1.00 52.19 299 SER A O 1
ATOM 2223 N N . LYS A 1 300 ? 12.966 27.603 -4.037 1.00 56.97 300 LYS A N 1
ATOM 2224 C CA . LYS A 1 300 ? 12.895 28.294 -5.346 1.00 56.97 300 LYS A CA 1
ATOM 2225 C C . LYS A 1 300 ? 13.980 27.774 -6.307 1.00 56.97 300 LYS A C 1
ATOM 2227 O O . LYS A 1 300 ? 15.116 28.236 -6.280 1.00 56.97 300 LYS A O 1
ATOM 2232 N N . GLY A 1 301 ? 13.628 26.804 -7.154 1.00 58.28 301 GLY A N 1
ATOM 2233 C CA . GLY A 1 301 ? 14.543 26.160 -8.095 1.00 58.28 301 GLY A CA 1
ATOM 2234 C C . GLY A 1 301 ? 15.523 25.116 -7.537 1.00 58.28 301 GLY A C 1
ATOM 2235 O O . GLY A 1 301 ? 16.375 24.667 -8.300 1.00 58.28 301 GLY A O 1
ATOM 2236 N N . SER A 1 302 ? 15.437 24.708 -6.265 1.00 63.12 302 SER A N 1
ATOM 2237 C CA . SER A 1 302 ? 16.389 23.767 -5.635 1.00 63.12 302 SER A CA 1
ATOM 2238 C C . SER A 1 302 ? 15.819 22.387 -5.279 1.00 63.12 302 SER A C 1
ATOM 2240 O O . SER A 1 302 ? 16.593 21.477 -4.982 1.00 63.12 302 SER A O 1
ATOM 2242 N N . THR A 1 303 ? 14.507 22.173 -5.430 1.00 68.56 303 THR A N 1
ATOM 2243 C CA . THR A 1 303 ? 13.872 20.849 -5.297 1.00 68.56 303 THR A CA 1
ATOM 2244 C C . THR A 1 303 ? 13.147 20.458 -6.581 1.00 68.56 303 THR A C 1
ATOM 2246 O O . THR A 1 303 ? 12.399 21.262 -7.131 1.00 68.56 303 THR A O 1
ATOM 2249 N N . ASN A 1 304 ? 13.358 19.220 -7.040 1.00 74.81 304 ASN A N 1
ATOM 2250 C CA . ASN A 1 304 ? 12.593 18.628 -8.133 1.00 74.81 304 ASN A CA 1
ATOM 2251 C C . ASN A 1 304 ? 11.117 18.448 -7.698 1.00 74.81 304 ASN A C 1
ATOM 2253 O O . ASN A 1 304 ? 10.890 17.796 -6.673 1.00 74.81 304 ASN A O 1
ATOM 2257 N N . PRO A 1 305 ? 10.131 19.007 -8.427 1.00 73.31 305 PRO A N 1
ATOM 2258 C CA . PRO A 1 305 ? 8.707 18.881 -8.100 1.00 73.31 305 PRO A CA 1
ATOM 2259 C C . PRO A 1 305 ? 8.224 17.433 -7.930 1.00 73.31 305 PRO A C 1
ATOM 2261 O O . PRO A 1 305 ? 7.538 17.146 -6.950 1.00 73.31 305 PRO A O 1
ATOM 2264 N N . HIS A 1 306 ? 8.679 16.507 -8.782 1.00 78.00 306 HIS A N 1
ATOM 2265 C CA . HIS A 1 306 ? 8.315 15.082 -8.722 1.00 78.00 306 HIS A CA 1
ATOM 2266 C C . HIS A 1 306 ? 8.852 14.360 -7.471 1.00 78.00 306 HIS A C 1
ATOM 2268 O O . HIS A 1 306 ? 8.342 13.319 -7.064 1.00 78.00 306 HIS A O 1
ATOM 2274 N N . ASP A 1 307 ? 9.882 14.919 -6.833 1.00 80.00 307 ASP A N 1
ATOM 2275 C CA . ASP A 1 307 ? 10.491 14.391 -5.608 1.00 80.00 307 ASP A CA 1
ATOM 2276 C C . ASP A 1 307 ? 9.926 15.037 -4.340 1.00 80.00 307 ASP A C 1
ATOM 2278 O O . ASP A 1 307 ? 10.167 14.551 -3.232 1.00 80.00 307 ASP A O 1
ATOM 2282 N N . MET A 1 308 ? 9.241 16.175 -4.474 1.00 77.94 308 MET A N 1
ATOM 2283 C CA . MET A 1 308 ? 8.820 16.990 -3.337 1.00 77.94 308 MET A CA 1
ATOM 2284 C C . MET A 1 308 ? 7.902 16.195 -2.407 1.00 77.94 308 MET A C 1
ATOM 2286 O O . MET A 1 308 ? 8.094 16.209 -1.192 1.00 77.94 308 MET A O 1
ATOM 2290 N N . TRP A 1 309 ? 6.959 15.450 -2.985 1.00 80.06 309 TRP A N 1
ATOM 2291 C CA . TRP A 1 309 ? 6.033 14.610 -2.235 1.00 80.06 309 TRP A CA 1
ATOM 2292 C C . TRP A 1 309 ? 6.745 13.481 -1.480 1.00 80.06 309 TRP A C 1
ATOM 2294 O O . TRP A 1 309 ? 6.532 13.295 -0.283 1.00 80.06 309 TRP A O 1
ATOM 2304 N N . ILE A 1 310 ? 7.674 12.786 -2.144 1.00 86.75 310 ILE A N 1
ATOM 2305 C CA . ILE A 1 310 ? 8.492 11.734 -1.525 1.00 86.75 310 ILE A CA 1
ATOM 2306 C C . ILE A 1 310 ? 9.300 12.297 -0.350 1.00 86.75 310 ILE A C 1
ATOM 2308 O O . ILE A 1 310 ? 9.287 11.726 0.740 1.00 86.75 310 ILE A O 1
ATOM 2312 N N . LYS A 1 311 ? 9.985 13.433 -0.541 1.00 84.69 311 LYS A N 1
ATOM 2313 C CA . LYS A 1 311 ? 10.800 14.072 0.508 1.00 84.69 311 LYS A CA 1
ATOM 2314 C C . LYS A 1 311 ? 9.964 14.462 1.719 1.00 84.69 311 LYS A C 1
ATOM 2316 O O . LYS A 1 311 ? 10.376 14.230 2.851 1.00 84.69 311 LYS A O 1
ATOM 2321 N N . LEU A 1 312 ? 8.786 15.021 1.478 1.00 82.81 312 LEU A N 1
ATOM 2322 C CA . LEU A 1 312 ? 7.867 15.450 2.519 1.00 82.81 312 LEU A CA 1
ATOM 2323 C C . LEU A 1 312 ? 7.446 14.288 3.426 1.00 82.81 312 LEU A C 1
ATOM 2325 O O . LEU A 1 312 ? 7.549 14.391 4.651 1.00 82.81 312 LEU A O 1
ATOM 2329 N N . TYR A 1 313 ? 7.025 13.171 2.832 1.00 86.44 313 TYR A N 1
ATOM 2330 C CA . TYR A 1 313 ? 6.625 11.986 3.590 1.00 86.44 313 TYR A CA 1
ATOM 2331 C C . TYR A 1 313 ? 7.815 11.263 4.216 1.00 86.44 313 TYR A C 1
ATOM 2333 O O . TYR A 1 313 ? 7.716 10.824 5.359 1.00 86.44 313 TYR A O 1
ATOM 2341 N N . ALA A 1 314 ? 8.972 11.224 3.553 1.00 89.44 314 ALA A N 1
ATOM 2342 C CA . ALA A 1 314 ? 10.199 10.724 4.165 1.00 89.44 314 ALA A CA 1
ATOM 2343 C C . ALA A 1 314 ? 10.550 11.517 5.437 1.00 89.44 314 ALA A C 1
ATOM 2345 O O . ALA A 1 314 ? 10.858 10.936 6.476 1.00 89.44 314 ALA A O 1
ATOM 2346 N N . GLU A 1 315 ? 10.449 12.846 5.397 1.00 87.25 315 GLU A N 1
ATOM 2347 C CA . GLU A 1 315 ? 10.737 13.700 6.549 1.00 87.25 315 GLU A CA 1
ATOM 2348 C C . GLU A 1 315 ? 9.681 13.650 7.655 1.00 87.25 315 GLU A C 1
ATOM 2350 O O . GLU A 1 315 ? 10.024 13.835 8.823 1.00 87.25 315 GLU A O 1
ATOM 2355 N N . ALA A 1 316 ? 8.404 13.488 7.312 1.00 86.88 316 ALA A N 1
ATOM 2356 C CA . ALA A 1 316 ? 7.321 13.440 8.291 1.00 86.88 316 ALA A CA 1
ATOM 2357 C C . ALA A 1 316 ? 7.170 12.054 8.934 1.00 86.88 316 ALA A C 1
ATOM 2359 O O . ALA A 1 316 ? 6.974 11.977 10.141 1.00 86.88 316 ALA A O 1
ATOM 2360 N N . VAL A 1 317 ? 7.293 10.984 8.146 1.00 91.50 317 VAL A N 1
ATOM 2361 C CA . VAL A 1 317 ? 6.966 9.610 8.558 1.00 91.50 317 VAL A CA 1
ATOM 2362 C C . VAL A 1 317 ? 8.208 8.800 8.913 1.00 91.50 317 VAL A C 1
ATOM 2364 O O . VAL A 1 317 ? 8.236 8.135 9.943 1.00 91.50 317 VAL A O 1
ATOM 2367 N N . LEU A 1 318 ? 9.254 8.850 8.084 1.00 94.44 318 LEU A N 1
ATOM 2368 C CA . LEU A 1 318 ? 10.393 7.931 8.196 1.00 94.44 318 LEU A CA 1
ATOM 2369 C C . LEU A 1 318 ? 11.569 8.486 9.006 1.00 94.44 318 LEU A C 1
ATOM 2371 O O . LEU A 1 318 ? 12.269 7.737 9.690 1.00 94.44 318 LEU A O 1
ATOM 2375 N N . LYS A 1 319 ? 11.810 9.799 8.937 1.00 93.38 319 LYS A N 1
ATOM 2376 C CA . LYS A 1 319 ? 12.956 10.454 9.588 1.00 93.38 319 LYS A CA 1
ATOM 2377 C C . LYS A 1 319 ? 13.004 10.242 11.109 1.00 93.38 319 LYS A C 1
ATOM 2379 O O . LYS A 1 319 ? 14.111 10.002 11.591 1.00 93.38 319 LYS A O 1
ATOM 2384 N N . PRO A 1 320 ? 11.880 10.247 11.859 1.00 92.81 320 PRO A N 1
ATOM 2385 C CA . PRO A 1 320 ? 11.891 9.968 13.302 1.00 92.81 320 PRO A CA 1
ATOM 2386 C C . PRO A 1 320 ? 12.433 8.581 13.692 1.00 92.81 320 PRO A C 1
ATOM 2388 O O . PRO A 1 320 ? 12.739 8.347 14.860 1.00 92.81 320 PRO A O 1
ATOM 2391 N N . PHE A 1 321 ? 12.564 7.670 12.723 1.00 94.81 321 PHE A N 1
ATOM 2392 C CA . PHE A 1 321 ? 13.045 6.299 12.907 1.00 94.81 321 PHE A CA 1
ATOM 2393 C C . PHE A 1 321 ? 14.372 6.030 12.184 1.00 94.81 321 PHE A C 1
ATOM 2395 O O . PHE A 1 321 ? 14.793 4.884 12.091 1.00 94.81 321 PHE A O 1
ATOM 2402 N N . GLY A 1 322 ? 15.014 7.060 11.616 1.00 94.38 322 GLY A N 1
ATOM 2403 C CA . GLY A 1 322 ? 16.238 6.886 10.825 1.00 94.38 322 GLY A CA 1
ATOM 2404 C C . GLY A 1 322 ? 16.017 6.210 9.465 1.00 94.38 322 GLY A C 1
ATOM 2405 O O . GLY A 1 322 ? 16.976 5.811 8.816 1.00 94.38 322 GLY A O 1
ATOM 2406 N N . LEU A 1 323 ? 14.767 6.108 9.001 1.00 95.56 323 LEU A N 1
ATOM 2407 C CA . LEU A 1 323 ? 14.397 5.337 7.808 1.00 95.56 323 LEU A CA 1
ATOM 2408 C C . LEU A 1 323 ? 14.293 6.190 6.525 1.00 95.56 323 LEU A C 1
ATOM 2410 O O . LEU A 1 323 ? 13.923 5.691 5.469 1.00 95.56 323 LEU A O 1
ATOM 2414 N N . ALA A 1 324 ? 14.573 7.495 6.603 1.00 93.56 324 ALA A N 1
ATOM 2415 C CA . ALA A 1 324 ? 14.341 8.454 5.512 1.00 93.56 324 ALA A CA 1
ATOM 2416 C C . ALA A 1 324 ? 15.479 8.546 4.476 1.00 93.56 324 ALA A C 1
ATOM 2418 O O . ALA A 1 324 ? 15.457 9.431 3.616 1.00 93.56 324 ALA A O 1
ATOM 2419 N N . ASN A 1 325 ? 16.506 7.697 4.569 1.00 91.75 325 ASN A N 1
ATOM 2420 C CA . ASN A 1 325 ? 17.675 7.787 3.700 1.00 91.75 325 ASN A CA 1
ATOM 2421 C C . ASN A 1 325 ? 17.350 7.321 2.271 1.00 91.75 325 ASN A C 1
ATOM 2423 O O . ASN A 1 325 ? 17.311 6.132 1.969 1.00 91.75 325 ASN A O 1
ATOM 2427 N N . ARG A 1 326 ? 17.182 8.288 1.366 1.00 91.00 326 ARG A N 1
ATOM 2428 C CA . ARG A 1 326 ? 16.851 8.049 -0.048 1.00 91.00 326 ARG A CA 1
ATOM 2429 C C . ARG A 1 326 ? 17.981 7.439 -0.879 1.00 91.00 326 ARG A C 1
ATOM 2431 O O . ARG A 1 326 ? 17.764 7.089 -2.031 1.00 91.00 326 ARG A O 1
ATOM 2438 N N . SER A 1 327 ? 19.185 7.333 -0.325 1.00 90.50 327 SER A N 1
ATOM 2439 C CA . SER A 1 327 ? 20.316 6.691 -1.000 1.00 90.50 327 SER A CA 1
ATOM 2440 C C . SER A 1 327 ? 20.408 5.195 -0.702 1.00 90.50 327 SER A C 1
ATOM 2442 O O . SER A 1 327 ? 21.273 4.532 -1.271 1.00 90.50 327 SER A O 1
ATOM 2444 N N . GLN A 1 328 ? 19.559 4.665 0.188 1.00 95.06 328 GLN A N 1
ATOM 2445 C CA . GLN A 1 328 ? 19.545 3.246 0.522 1.00 95.06 328 GLN A CA 1
ATOM 2446 C C . GLN A 1 328 ? 18.501 2.488 -0.297 1.00 95.06 328 GLN A C 1
ATOM 2448 O O . GLN A 1 328 ? 17.331 2.865 -0.341 1.00 95.06 328 GLN A O 1
ATOM 2453 N N . TYR A 1 329 ? 18.936 1.396 -0.915 1.00 97.00 329 TYR A N 1
ATOM 2454 C CA . TYR A 1 329 ? 18.075 0.390 -1.518 1.00 97.00 329 TYR A CA 1
ATOM 2455 C C . TYR A 1 329 ? 17.383 -0.446 -0.438 1.00 97.00 329 TYR A C 1
ATOM 2457 O O . TYR A 1 329 ? 17.739 -0.416 0.744 1.00 97.00 329 TYR A O 1
ATOM 2465 N N . MET A 1 330 ? 16.426 -1.260 -0.867 1.00 97.31 330 MET A N 1
ATOM 2466 C CA . MET A 1 330 ? 15.825 -2.300 -0.040 1.00 97.31 330 MET A CA 1
ATOM 2467 C C . MET A 1 330 ? 16.271 -3.686 -0.508 1.00 97.31 330 MET A C 1
ATOM 2469 O O . MET A 1 330 ? 16.513 -3.900 -1.697 1.00 97.31 330 MET A O 1
ATOM 2473 N N . ALA A 1 331 ? 16.359 -4.619 0.437 1.00 97.38 331 ALA A N 1
ATOM 2474 C CA . ALA A 1 331 ? 16.434 -6.051 0.174 1.00 97.38 331 ALA A CA 1
ATOM 2475 C C . ALA A 1 331 ? 15.492 -6.809 1.126 1.00 97.38 331 ALA A C 1
ATOM 2477 O O . ALA A 1 331 ? 15.162 -6.323 2.210 1.00 97.38 331 ALA A O 1
ATOM 2478 N N . ALA A 1 332 ? 15.063 -8.009 0.727 1.00 95.94 332 ALA A N 1
ATOM 2479 C CA . ALA A 1 332 ? 14.078 -8.814 1.461 1.00 95.94 332 ALA A CA 1
ATOM 2480 C C . ALA A 1 332 ? 14.502 -9.146 2.900 1.00 95.94 332 ALA A C 1
ATOM 2482 O O . ALA A 1 332 ? 13.695 -9.128 3.825 1.00 95.94 332 ALA A O 1
ATOM 2483 N N . ASN A 1 333 ? 15.771 -9.517 3.052 1.00 96.06 333 ASN A N 1
ATOM 2484 C CA . ASN A 1 333 ? 16.416 -10.005 4.264 1.00 96.06 333 ASN A CA 1
ATOM 2485 C C . ASN A 1 333 ? 17.937 -10.063 4.021 1.00 96.06 333 ASN A C 1
ATOM 2487 O O . ASN A 1 333 ? 18.405 -9.769 2.918 1.00 96.06 333 ASN A O 1
ATOM 2491 N N . GLU A 1 334 ? 18.708 -10.447 5.042 1.00 96.50 334 GLU A N 1
ATOM 2492 C CA . GLU A 1 334 ? 20.173 -10.538 4.934 1.00 96.50 334 GLU A CA 1
ATOM 2493 C C . GLU A 1 334 ? 20.629 -11.557 3.878 1.00 96.50 334 GLU A C 1
ATOM 2495 O O . GLU A 1 334 ? 21.573 -11.283 3.149 1.00 96.50 334 GLU A O 1
ATOM 2500 N N . GLU A 1 335 ? 19.946 -12.696 3.728 1.00 96.06 335 GLU A N 1
ATOM 2501 C CA . GLU A 1 335 ? 20.292 -13.712 2.719 1.00 96.06 335 GLU A CA 1
ATOM 2502 C C . GLU A 1 335 ? 20.155 -13.166 1.288 1.00 96.06 335 GLU A C 1
ATOM 2504 O O . GLU A 1 335 ? 21.070 -13.269 0.470 1.00 96.06 335 GLU A O 1
ATOM 2509 N N . SER A 1 336 ? 19.031 -12.509 0.997 1.00 96.25 336 SER A N 1
ATOM 2510 C CA . SER A 1 336 ? 18.796 -11.865 -0.299 1.00 96.25 336 SER A CA 1
ATOM 2511 C C . SER A 1 336 ? 19.813 -10.762 -0.565 1.00 96.25 336 SER A C 1
ATOM 2513 O O . SER A 1 336 ? 20.260 -10.601 -1.697 1.00 96.25 336 SER A O 1
ATOM 2515 N N . LEU A 1 337 ? 20.197 -10.019 0.473 1.00 97.88 337 LEU A N 1
ATOM 2516 C CA . LEU A 1 337 ? 21.212 -8.983 0.376 1.00 97.88 337 LEU A CA 1
ATOM 2517 C C . LEU A 1 337 ? 22.584 -9.566 0.031 1.00 97.88 337 LEU A C 1
ATOM 2519 O O . LEU A 1 337 ? 23.210 -9.082 -0.905 1.00 97.88 337 LEU A O 1
ATOM 2523 N N . GLN A 1 338 ? 23.020 -10.639 0.695 1.00 98.06 338 GLN A N 1
ATOM 2524 C CA . GLN A 1 338 ? 24.278 -11.303 0.333 1.00 98.06 338 GLN A CA 1
ATOM 2525 C C . GLN A 1 338 ? 24.269 -11.763 -1.129 1.00 98.06 338 GLN A C 1
ATOM 2527 O O . GLN A 1 338 ? 25.190 -11.445 -1.876 1.00 98.06 338 GLN A O 1
ATOM 2532 N N . SER A 1 339 ? 23.172 -12.374 -1.587 1.00 97.12 339 SER A N 1
ATOM 2533 C CA . SER A 1 339 ? 23.024 -12.772 -2.993 1.00 97.12 339 SER A CA 1
ATOM 2534 C C . SER A 1 339 ? 23.076 -11.590 -3.978 1.00 97.12 339 SER A C 1
ATOM 2536 O O . SER A 1 339 ? 23.538 -11.741 -5.111 1.00 97.12 339 SER A O 1
ATOM 2538 N N . ILE A 1 340 ? 22.590 -10.406 -3.588 1.00 97.88 340 ILE A N 1
ATOM 2539 C CA . ILE A 1 340 ? 22.710 -9.184 -4.399 1.00 97.88 340 ILE A CA 1
ATOM 2540 C C . ILE A 1 340 ? 24.172 -8.730 -4.467 1.00 97.88 340 ILE A C 1
ATOM 2542 O O . ILE A 1 340 ? 24.650 -8.430 -5.562 1.00 97.88 340 ILE A O 1
ATOM 2546 N N . LEU A 1 341 ? 24.877 -8.699 -3.332 1.00 98.00 341 LEU A N 1
ATOM 2547 C CA . LEU A 1 341 ? 26.274 -8.255 -3.244 1.00 98.00 341 LEU A CA 1
ATOM 2548 C C . LEU A 1 341 ? 27.227 -9.189 -4.004 1.00 98.00 341 LEU A C 1
ATOM 2550 O O . LEU A 1 341 ? 28.118 -8.712 -4.701 1.00 98.00 341 LEU A O 1
ATOM 2554 N N . GLU A 1 342 ? 26.999 -10.502 -3.949 1.00 97.38 342 GLU A N 1
ATOM 2555 C CA . GLU A 1 342 ? 27.774 -11.497 -4.706 1.00 97.38 342 GLU A CA 1
ATOM 2556 C C . GLU A 1 342 ? 27.689 -11.272 -6.223 1.00 97.38 342 GLU A C 1
ATOM 2558 O O . GLU A 1 342 ? 28.695 -11.365 -6.926 1.00 97.38 342 GLU A O 1
ATOM 2563 N N . ARG A 1 343 ? 26.500 -10.924 -6.732 1.00 97.06 343 ARG A N 1
ATOM 2564 C CA . ARG A 1 343 ? 26.283 -10.609 -8.155 1.00 97.06 343 ARG A CA 1
ATOM 2565 C C . ARG A 1 343 ? 26.737 -9.201 -8.540 1.00 97.06 343 ARG A C 1
ATOM 2567 O O . ARG A 1 343 ? 26.929 -8.924 -9.721 1.00 97.06 343 ARG A O 1
ATOM 2574 N N . ASN A 1 344 ? 26.887 -8.304 -7.566 1.00 96.81 344 ASN A N 1
ATOM 2575 C CA . ASN A 1 344 ? 27.160 -6.887 -7.782 1.00 96.81 344 ASN A CA 1
ATOM 2576 C C . ASN A 1 344 ? 28.275 -6.398 -6.843 1.00 96.81 344 ASN A C 1
ATOM 2578 O O . ASN A 1 344 ? 27.996 -5.648 -5.905 1.00 96.81 344 ASN A O 1
ATOM 2582 N N . PRO A 1 345 ? 29.550 -6.738 -7.109 1.00 93.56 345 PRO A N 1
ATOM 2583 C CA . PRO A 1 345 ? 30.672 -6.411 -6.219 1.00 93.56 345 PRO A CA 1
ATOM 2584 C C . PRO A 1 345 ? 30.945 -4.903 -6.068 1.00 93.56 345 PRO A C 1
ATOM 2586 O O . PRO A 1 345 ? 31.731 -4.500 -5.216 1.00 93.56 345 PRO A O 1
ATOM 2589 N N . GLY A 1 346 ? 30.318 -4.057 -6.895 1.00 91.00 346 GLY A N 1
ATOM 2590 C CA . GLY A 1 346 ? 30.352 -2.597 -6.759 1.00 91.00 346 GLY A CA 1
ATOM 2591 C C . GLY A 1 346 ? 29.348 -2.026 -5.748 1.00 91.00 346 GLY A C 1
ATOM 2592 O O . GLY A 1 346 ? 29.343 -0.815 -5.535 1.00 91.00 346 GLY A O 1
ATOM 2593 N N . LEU A 1 347 ? 28.488 -2.863 -5.162 1.00 94.81 347 LEU A N 1
ATOM 2594 C CA . LEU A 1 347 ? 27.537 -2.483 -4.120 1.00 94.81 347 LEU A CA 1
ATOM 2595 C C . LEU A 1 347 ? 28.048 -2.924 -2.744 1.00 94.81 347 LEU A C 1
ATOM 2597 O O . LEU A 1 347 ? 28.777 -3.907 -2.626 1.00 94.81 347 LEU A O 1
ATOM 2601 N N . THR A 1 348 ? 27.648 -2.210 -1.694 1.00 96.25 348 THR A N 1
ATOM 2602 C CA . THR A 1 348 ? 28.045 -2.502 -0.309 1.00 96.25 348 THR A CA 1
ATOM 2603 C C . THR A 1 348 ? 26.838 -2.633 0.614 1.00 96.25 348 THR A C 1
ATOM 2605 O O . THR A 1 348 ? 25.754 -2.114 0.339 1.00 96.25 348 THR A O 1
ATOM 2608 N N . ARG A 1 349 ? 27.022 -3.321 1.747 1.00 97.00 349 ARG A N 1
ATOM 2609 C CA . ARG A 1 349 ? 25.969 -3.605 2.737 1.00 97.00 349 ARG A CA 1
ATOM 2610 C C . ARG A 1 349 ? 25.298 -2.338 3.279 1.00 97.00 349 ARG A C 1
ATOM 2612 O O . ARG A 1 349 ? 24.099 -2.361 3.551 1.00 97.00 349 ARG A O 1
ATOM 2619 N N . GLU A 1 350 ? 26.043 -1.246 3.434 1.00 95.38 350 GLU A N 1
ATOM 2620 C CA . GLU A 1 350 ? 25.590 0.030 4.016 1.00 95.38 350 GLU A CA 1
ATOM 2621 C C . GLU A 1 350 ? 24.580 0.753 3.116 1.00 95.38 350 GLU A C 1
ATOM 2623 O O . GLU A 1 350 ? 23.779 1.568 3.585 1.00 95.38 350 GLU A O 1
ATOM 2628 N N . GLN A 1 351 ? 24.581 0.423 1.823 1.00 95.81 351 GLN A N 1
ATOM 2629 C CA . GLN A 1 351 ? 23.638 0.954 0.845 1.00 95.81 351 GLN A CA 1
ATOM 2630 C C . GLN A 1 351 ? 22.262 0.288 0.929 1.00 95.81 351 GLN A C 1
ATOM 2632 O O . GLN A 1 351 ? 21.390 0.646 0.146 1.00 95.81 351 GLN A O 1
ATOM 2637 N N . PHE A 1 352 ? 22.043 -0.667 1.837 1.00 97.81 352 PHE A N 1
ATOM 2638 C CA . PHE A 1 352 ? 20.800 -1.429 1.908 1.00 97.81 352 PHE A CA 1
ATOM 2639 C C . PHE A 1 352 ? 20.148 -1.388 3.283 1.00 97.81 352 PHE A C 1
ATOM 2641 O O . PHE A 1 352 ? 20.789 -1.542 4.329 1.00 97.81 352 PHE A O 1
ATOM 2648 N N . MET A 1 353 ? 18.825 -1.286 3.249 1.00 96.44 353 MET A N 1
ATOM 2649 C CA . MET A 1 353 ? 17.940 -1.552 4.370 1.00 96.44 353 MET A CA 1
ATOM 2650 C C . MET A 1 353 ? 17.272 -2.912 4.178 1.00 96.44 353 MET A C 1
ATOM 2652 O O . MET A 1 353 ? 16.831 -3.253 3.080 1.00 96.44 353 MET A O 1
ATOM 2656 N N . VAL A 1 354 ? 17.154 -3.671 5.266 1.00 97.12 354 VAL A N 1
ATOM 2657 C CA . VAL A 1 354 ? 16.366 -4.910 5.302 1.00 97.12 354 VAL A CA 1
ATOM 2658 C C . VAL A 1 354 ? 15.357 -4.834 6.446 1.00 97.12 354 VAL A C 1
ATOM 2660 O O . VAL A 1 354 ? 15.700 -4.259 7.488 1.00 97.12 354 VAL A O 1
ATOM 2663 N N . PRO A 1 355 ? 14.150 -5.406 6.296 1.00 97.06 355 PRO A N 1
ATOM 2664 C CA . PRO A 1 355 ? 13.159 -5.479 7.366 1.00 97.06 355 PRO A CA 1
ATOM 2665 C C . PRO A 1 355 ? 13.693 -6.109 8.662 1.00 97.06 355 PRO A C 1
ATOM 2667 O O . PRO A 1 355 ? 14.737 -6.771 8.695 1.00 97.06 355 PRO A O 1
ATOM 2670 N N . ASN A 1 356 ? 12.974 -5.887 9.757 1.00 96.12 356 ASN A N 1
ATOM 2671 C CA . ASN A 1 356 ? 13.184 -6.573 11.023 1.00 96.12 356 ASN A CA 1
ATOM 2672 C C . ASN A 1 356 ? 12.768 -8.056 10.875 1.00 96.12 356 ASN A C 1
ATOM 2674 O O . ASN A 1 356 ? 11.640 -8.324 10.465 1.00 96.12 356 ASN A O 1
ATOM 2678 N N . PRO A 1 357 ? 13.648 -9.030 11.184 1.00 94.44 357 PRO A N 1
ATOM 2679 C CA . PRO A 1 357 ? 13.377 -10.454 10.960 1.00 94.44 357 PRO A CA 1
ATOM 2680 C C . PRO A 1 357 ? 12.262 -11.032 11.847 1.00 94.44 357 PRO A C 1
ATOM 2682 O O . PRO A 1 357 ? 11.787 -12.129 11.574 1.00 94.44 357 PRO A O 1
ATOM 2685 N N . LEU A 1 358 ? 11.831 -10.311 12.889 1.00 94.25 358 LEU A N 1
ATOM 2686 C CA . LEU A 1 358 ? 10.689 -10.681 13.739 1.00 94.25 358 LEU A CA 1
ATOM 2687 C C . LEU A 1 358 ? 9.338 -10.218 13.165 1.00 94.25 358 LEU A C 1
ATOM 2689 O O . LEU A 1 358 ? 8.319 -10.239 13.855 1.00 94.25 358 LEU A O 1
ATOM 2693 N N . ARG A 1 359 ? 9.330 -9.735 11.923 1.00 96.12 359 ARG A N 1
ATOM 2694 C CA . ARG A 1 359 ? 8.151 -9.229 11.220 1.00 96.12 359 ARG A CA 1
ATOM 2695 C C . ARG A 1 359 ? 7.780 -10.158 10.066 1.00 96.12 359 ARG A C 1
ATOM 2697 O O . ARG A 1 359 ? 8.603 -10.986 9.671 1.00 96.12 359 ARG A O 1
ATOM 2704 N N . PRO A 1 360 ? 6.556 -10.046 9.519 1.00 97.12 360 PRO A N 1
ATOM 2705 C CA . PRO A 1 360 ? 6.126 -10.875 8.399 1.00 97.12 360 PRO A CA 1
ATOM 2706 C C . PRO A 1 360 ? 7.153 -10.903 7.262 1.00 97.12 360 PRO A C 1
ATOM 2708 O O . PRO A 1 360 ? 7.724 -9.880 6.892 1.00 97.12 360 PRO A O 1
ATOM 2711 N N . LYS A 1 361 ? 7.384 -12.084 6.683 1.00 94.88 361 LYS A N 1
ATOM 2712 C CA . LYS A 1 361 ? 8.433 -12.313 5.669 1.00 94.88 361 LYS A CA 1
ATOM 2713 C C . LYS A 1 361 ? 8.207 -11.568 4.347 1.00 94.88 361 LYS A C 1
ATOM 2715 O O . LYS A 1 361 ? 9.075 -11.578 3.477 1.00 94.88 361 LYS A O 1
ATOM 2720 N N . THR A 1 362 ? 7.028 -10.989 4.138 1.00 97.50 362 THR A N 1
ATOM 2721 C CA . THR A 1 362 ? 6.683 -10.253 2.921 1.00 97.50 362 THR A CA 1
ATOM 2722 C C . THR A 1 362 ? 5.936 -8.972 3.268 1.00 97.50 362 THR A C 1
ATOM 2724 O O . THR A 1 362 ? 5.019 -8.977 4.088 1.00 97.50 362 THR A O 1
ATOM 2727 N N . PHE A 1 363 ? 6.311 -7.872 2.616 1.00 98.38 363 PHE A N 1
ATOM 2728 C CA . PHE A 1 363 ? 5.662 -6.579 2.787 1.00 98.38 363 PHE A CA 1
ATOM 2729 C C . PHE A 1 363 ? 5.392 -5.930 1.432 1.00 98.38 363 PHE A C 1
ATOM 2731 O O . PHE A 1 363 ? 6.322 -5.515 0.752 1.00 98.38 363 PHE A O 1
ATOM 2738 N N . ILE A 1 364 ? 4.120 -5.844 1.051 1.00 98.69 364 ILE A N 1
ATOM 2739 C CA . ILE A 1 364 ? 3.678 -5.291 -0.228 1.00 98.69 364 ILE A CA 1
ATOM 2740 C C . ILE A 1 364 ? 3.096 -3.899 0.021 1.00 98.69 364 ILE A C 1
ATOM 2742 O O . ILE A 1 364 ? 2.092 -3.746 0.711 1.00 98.69 364 ILE A O 1
ATOM 2746 N N . MET A 1 365 ? 3.723 -2.884 -0.555 1.00 98.69 365 MET A N 1
ATOM 2747 C CA . MET A 1 365 ? 3.246 -1.505 -0.573 1.00 98.69 365 MET A CA 1
ATOM 2748 C C . MET A 1 365 ? 2.566 -1.254 -1.919 1.00 98.69 365 MET A C 1
ATOM 2750 O O . MET A 1 365 ? 3.190 -1.403 -2.974 1.00 98.69 365 MET A O 1
ATOM 2754 N N . GLY A 1 366 ? 1.281 -0.918 -1.882 1.00 98.25 366 GLY A N 1
ATOM 2755 C CA . GLY A 1 366 ? 0.484 -0.639 -3.069 1.00 98.25 366 GLY A CA 1
ATOM 2756 C C . GLY A 1 366 ? 0.723 0.771 -3.600 1.00 98.25 366 GLY A C 1
ATOM 2757 O O . GLY A 1 366 ? 0.678 1.743 -2.857 1.00 98.25 366 GLY A O 1
ATOM 2758 N N . GLY A 1 367 ? 0.955 0.875 -4.899 1.00 97.12 367 GLY A N 1
ATOM 2759 C CA . GLY A 1 367 ? 0.957 2.107 -5.676 1.00 97.12 367 GLY A CA 1
ATOM 2760 C C . GLY A 1 367 ? 0.216 1.890 -6.991 1.00 97.12 367 GLY A C 1
ATOM 2761 O O . GLY A 1 367 ? -0.254 0.785 -7.281 1.00 97.12 367 GLY A O 1
ATOM 2762 N N . THR A 1 368 ? 0.186 2.922 -7.820 1.00 96.50 368 THR A N 1
ATOM 2763 C CA . THR A 1 368 ? -0.421 2.871 -9.152 1.00 96.50 368 THR A CA 1
ATOM 2764 C C . THR A 1 368 ? 0.592 3.289 -10.199 1.00 96.50 368 THR A C 1
ATOM 2766 O O . THR A 1 368 ? 1.320 4.265 -10.036 1.00 96.50 368 THR A O 1
ATOM 2769 N N . MET A 1 369 ? 0.658 2.541 -11.294 1.00 95.31 369 MET A N 1
ATOM 2770 C CA . MET A 1 369 ? 1.358 2.955 -12.501 1.00 95.31 369 MET A CA 1
ATOM 2771 C C . MET A 1 369 ? 0.331 3.606 -13.425 1.00 95.31 369 MET A C 1
ATOM 2773 O O . MET A 1 369 ? -0.534 2.919 -13.970 1.00 95.31 369 MET A O 1
ATOM 2777 N N . LEU A 1 370 ? 0.408 4.933 -13.550 1.00 93.12 370 LEU A N 1
ATOM 2778 C CA . LEU A 1 370 ? -0.608 5.736 -14.226 1.00 93.12 370 LEU A CA 1
ATOM 2779 C C . LEU A 1 370 ? -0.383 5.761 -15.735 1.00 93.12 370 LEU A C 1
ATOM 2781 O O . LEU A 1 370 ? -1.109 5.111 -16.481 1.00 93.12 370 LEU A O 1
ATOM 2785 N N . ALA A 1 371 ? 0.603 6.528 -16.195 1.00 91.19 371 ALA A N 1
ATOM 2786 C CA . ALA A 1 371 ? 0.876 6.706 -17.615 1.00 91.19 371 ALA A CA 1
ATOM 2787 C C . ALA A 1 371 ? 2.315 7.163 -17.864 1.00 91.19 371 ALA A C 1
ATOM 2789 O O . ALA A 1 371 ? 2.934 7.762 -16.979 1.00 91.19 371 ALA A O 1
ATOM 2790 N N . PRO A 1 372 ? 2.862 6.930 -19.070 1.00 88.88 372 PRO A N 1
ATOM 2791 C CA . PRO A 1 372 ? 4.079 7.594 -19.502 1.00 88.88 372 PRO A CA 1
ATOM 2792 C C . PRO A 1 372 ? 3.928 9.122 -19.475 1.00 88.88 372 PRO A C 1
ATOM 2794 O O . PRO A 1 372 ? 2.861 9.645 -19.789 1.00 88.88 372 PRO A O 1
ATOM 2797 N N . LEU A 1 373 ? 5.007 9.847 -19.167 1.00 82.88 373 LEU A N 1
ATOM 2798 C CA . LEU A 1 373 ? 5.017 11.312 -19.175 1.00 82.88 373 LEU A CA 1
ATOM 2799 C C . LEU A 1 373 ? 4.481 11.882 -20.497 1.00 82.88 373 LEU A C 1
ATOM 2801 O O . LEU A 1 373 ? 4.904 11.477 -21.582 1.00 82.88 373 LEU A O 1
ATOM 2805 N N . GLY A 1 374 ? 3.578 12.858 -20.383 1.00 79.44 374 GLY A N 1
ATOM 2806 C CA . GLY A 1 374 ? 2.898 13.491 -21.516 1.00 79.44 374 GLY A CA 1
ATOM 2807 C C . GLY A 1 374 ? 1.642 12.758 -21.996 1.00 79.44 374 GLY A C 1
ATOM 2808 O O . GLY A 1 374 ? 0.987 13.244 -22.912 1.00 79.44 374 GLY A O 1
ATOM 2809 N N . LEU A 1 375 ? 1.302 11.619 -21.389 1.00 85.56 375 LEU A N 1
ATOM 2810 C CA . LEU A 1 375 ? 0.052 10.893 -21.603 1.00 85.56 375 LEU A CA 1
ATOM 2811 C C . LEU A 1 375 ? -0.759 10.863 -20.300 1.00 85.56 375 LEU A C 1
ATOM 2813 O O . LEU A 1 375 ? -0.259 11.227 -19.238 1.00 85.56 375 LEU A O 1
ATOM 2817 N N . SER A 1 376 ? -2.008 10.415 -20.380 1.00 87.00 376 SER A N 1
ATOM 2818 C CA . SER A 1 376 ? -2.899 10.289 -19.223 1.00 87.00 376 SER A CA 1
ATOM 2819 C C . SER A 1 376 ? -3.392 8.859 -19.064 1.00 87.00 376 SER A C 1
ATOM 2821 O O . SER A 1 376 ? -3.643 8.156 -20.046 1.00 87.00 376 SER A O 1
ATOM 2823 N N . ALA A 1 377 ? -3.525 8.423 -17.816 1.00 90.19 377 ALA A N 1
ATOM 2824 C CA . ALA A 1 377 ? -4.059 7.109 -17.502 1.00 90.19 377 ALA A CA 1
ATOM 2825 C C . ALA A 1 377 ? -5.544 7.012 -17.879 1.00 90.19 377 ALA A C 1
ATOM 2827 O O . ALA A 1 377 ? -6.254 8.011 -17.992 1.00 90.19 377 ALA A O 1
ATOM 2828 N N . THR A 1 378 ? -5.992 5.786 -18.105 1.00 89.88 378 THR A N 1
ATOM 2829 C CA . THR A 1 378 ? -7.376 5.414 -18.399 1.00 89.88 378 THR A CA 1
ATOM 2830 C C . THR A 1 378 ? -7.718 4.175 -17.583 1.00 89.88 378 THR A C 1
ATOM 2832 O O . THR A 1 378 ? -6.811 3.475 -17.123 1.00 89.88 378 THR A O 1
ATOM 2835 N N . GLU A 1 379 ? -9.002 3.834 -17.498 1.00 88.69 379 GLU A N 1
ATOM 2836 C CA . GLU A 1 379 ? -9.455 2.597 -16.850 1.00 88.69 379 GLU A CA 1
ATOM 2837 C C . GLU A 1 379 ? -8.763 1.340 -17.384 1.00 88.69 379 GLU A C 1
ATOM 2839 O O . GLU A 1 379 ? -8.455 0.398 -16.649 1.00 88.69 379 GLU A O 1
ATOM 2844 N N . ASP A 1 380 ? -8.464 1.305 -18.681 1.00 90.31 380 ASP A N 1
ATOM 2845 C CA . ASP A 1 380 ? -7.813 0.155 -19.298 1.00 90.31 380 ASP A CA 1
ATOM 2846 C C . ASP A 1 380 ? -6.296 0.147 -19.081 1.00 90.31 380 ASP A C 1
ATOM 2848 O O . ASP A 1 380 ? -5.703 -0.931 -18.989 1.00 90.31 380 ASP A O 1
ATOM 2852 N N . SER A 1 381 ? -5.672 1.315 -18.917 1.00 93.50 381 SER A N 1
ATOM 2853 C CA . SER A 1 381 ? -4.214 1.452 -18.881 1.00 93.50 381 SER A CA 1
ATOM 2854 C C . SER A 1 381 ? -3.612 1.565 -17.479 1.00 93.50 381 SER A C 1
ATOM 2856 O O . SER A 1 381 ? -2.465 1.162 -17.303 1.00 93.50 381 SER A O 1
ATOM 2858 N N . ALA A 1 382 ? -4.354 2.077 -16.491 1.00 94.69 382 ALA A N 1
ATOM 2859 C CA . ALA A 1 382 ? -3.892 2.142 -15.106 1.00 94.69 382 ALA A CA 1
ATOM 2860 C C . ALA A 1 382 ? -3.712 0.724 -14.546 1.00 94.69 382 ALA A C 1
ATOM 2862 O O . ALA A 1 382 ? -4.594 -0.130 -14.701 1.00 94.69 382 ALA A O 1
ATOM 2863 N N . VAL A 1 383 ? -2.568 0.451 -13.916 1.00 96.38 383 VAL A N 1
ATOM 2864 C CA . VAL A 1 383 ? -2.278 -0.860 -13.315 1.00 96.38 383 VAL A CA 1
ATOM 2865 C C . VAL A 1 383 ? -1.670 -0.722 -11.926 1.00 96.38 383 VAL A C 1
ATOM 2867 O O . VAL A 1 383 ? -1.008 0.268 -11.620 1.00 96.38 383 VAL A O 1
ATOM 2870 N N . SER A 1 384 ? -1.846 -1.744 -11.084 1.00 96.31 384 SER A N 1
ATOM 2871 C CA . SER A 1 384 ? -1.197 -1.776 -9.769 1.00 96.31 384 SER A CA 1
ATOM 2872 C C . SER A 1 384 ? 0.324 -1.753 -9.912 1.00 96.31 384 SER A C 1
ATOM 2874 O O . SER A 1 384 ? 0.884 -2.513 -10.704 1.00 96.31 384 SER A O 1
ATOM 2876 N N . LEU A 1 385 ? 0.992 -0.922 -9.122 1.00 98.25 385 LEU A N 1
ATOM 2877 C CA . LEU A 1 385 ? 2.416 -1.026 -8.843 1.00 98.25 385 LEU A CA 1
ATOM 2878 C C . LEU A 1 385 ? 2.568 -1.657 -7.461 1.00 98.25 385 LEU A C 1
ATOM 2880 O O . LEU A 1 385 ? 2.125 -1.107 -6.460 1.00 98.25 385 LEU A O 1
ATOM 2884 N N . GLN A 1 386 ? 3.200 -2.818 -7.395 1.00 98.50 386 GLN A N 1
ATOM 2885 C CA . GLN A 1 386 ? 3.454 -3.517 -6.143 1.00 98.50 386 GLN A CA 1
ATOM 2886 C C . GLN A 1 386 ? 4.924 -3.360 -5.797 1.00 98.50 386 GLN A C 1
ATOM 2888 O O . GLN A 1 386 ? 5.792 -3.820 -6.539 1.00 98.50 386 GLN A O 1
ATOM 2893 N N . MET A 1 387 ? 5.189 -2.683 -4.683 1.00 98.56 387 MET A N 1
ATOM 2894 C CA . MET A 1 387 ? 6.531 -2.352 -4.217 1.00 98.56 387 MET A CA 1
ATOM 2895 C C . MET A 1 387 ? 6.813 -3.153 -2.952 1.00 98.56 387 MET A C 1
ATOM 2897 O O . MET A 1 387 ? 6.099 -3.025 -1.963 1.00 98.56 387 MET A O 1
ATOM 2901 N N . SER A 1 388 ? 7.842 -3.986 -2.963 1.00 98.19 388 SER A N 1
ATOM 2902 C CA . SER A 1 388 ? 8.233 -4.805 -1.812 1.00 98.19 388 SER A CA 1
ATOM 2903 C C . SER A 1 388 ? 9.752 -4.754 -1.639 1.00 98.19 388 SER A C 1
ATOM 2905 O O . SER A 1 388 ? 10.451 -4.423 -2.597 1.00 98.19 388 SER A O 1
ATOM 2907 N N . PRO A 1 389 ? 10.323 -5.040 -0.456 1.00 98.06 389 PRO A N 1
ATOM 2908 C CA . PRO A 1 389 ? 11.776 -5.001 -0.278 1.00 98.06 389 PRO A CA 1
ATOM 2909 C C . PRO A 1 389 ? 12.542 -5.975 -1.188 1.00 98.06 389 PRO A C 1
ATOM 2911 O O . PRO A 1 389 ? 13.716 -5.756 -1.463 1.00 98.06 389 PRO A O 1
ATOM 2914 N N . ASP A 1 390 ? 11.894 -7.042 -1.656 1.00 96.25 390 ASP A N 1
ATOM 2915 C CA . ASP A 1 390 ? 12.458 -8.035 -2.572 1.00 96.25 390 ASP A CA 1
ATOM 2916 C C . ASP A 1 390 ? 12.270 -7.662 -4.052 1.00 96.25 390 ASP A C 1
ATOM 2918 O O . ASP A 1 390 ? 13.249 -7.572 -4.790 1.00 96.25 390 ASP A O 1
ATOM 2922 N N . PHE A 1 391 ? 11.031 -7.424 -4.481 1.00 98.00 391 PHE A N 1
ATOM 2923 C CA . PHE A 1 391 ? 10.655 -7.212 -5.876 1.00 98.00 391 PHE A CA 1
ATOM 2924 C C . PHE A 1 391 ? 9.672 -6.050 -6.029 1.00 98.00 391 PHE A C 1
ATOM 2926 O O . PHE A 1 391 ? 8.739 -5.901 -5.238 1.00 98.00 391 PHE A O 1
ATOM 2933 N N . THR A 1 392 ? 9.858 -5.256 -7.085 1.00 98.44 392 THR A N 1
ATOM 2934 C CA . THR A 1 392 ? 8.966 -4.152 -7.453 1.00 98.44 392 THR A CA 1
ATOM 2935 C C . THR A 1 392 ? 8.571 -4.251 -8.921 1.00 98.44 392 THR A C 1
ATOM 2937 O O . THR A 1 392 ? 9.388 -4.585 -9.782 1.00 98.44 392 THR A O 1
ATOM 2940 N N . GLY A 1 393 ? 7.296 -4.006 -9.213 1.00 97.88 393 GLY A N 1
ATOM 2941 C CA . GLY A 1 393 ? 6.756 -4.119 -10.563 1.00 97.88 393 GLY A CA 1
ATOM 2942 C C . GLY A 1 393 ? 5.240 -4.239 -10.586 1.00 97.88 393 GLY A C 1
ATOM 2943 O O . GLY A 1 393 ? 4.563 -3.993 -9.588 1.00 97.88 393 GLY A O 1
ATOM 2944 N N . SER A 1 394 ? 4.709 -4.610 -11.744 1.00 98.00 394 SER A N 1
ATOM 2945 C CA . SER A 1 394 ? 3.278 -4.803 -11.953 1.00 98.00 394 SER A CA 1
ATOM 2946 C C . SER A 1 394 ? 3.058 -6.189 -12.560 1.00 98.00 394 SER A C 1
ATOM 2948 O O . SER A 1 394 ? 3.544 -6.445 -13.668 1.00 98.00 394 SER A O 1
ATOM 2950 N N . PRO A 1 395 ? 2.400 -7.114 -11.839 1.00 97.62 395 PRO A N 1
ATOM 2951 C CA . PRO A 1 395 ? 2.136 -8.444 -12.357 1.00 97.62 395 PRO A CA 1
ATOM 2952 C C . PRO A 1 395 ? 1.008 -8.402 -13.385 1.00 97.62 395 PRO A C 1
ATOM 2954 O O . PRO A 1 395 ? 0.079 -7.606 -13.274 1.00 97.62 395 PRO A O 1
ATOM 2957 N N . PHE A 1 396 ? 1.059 -9.348 -14.317 1.00 97.75 396 PHE A N 1
ATOM 2958 C CA . PHE A 1 396 ? 0.118 -9.547 -15.414 1.00 97.75 396 PHE A CA 1
ATOM 2959 C C . PHE A 1 396 ? 0.062 -8.369 -16.393 1.00 97.75 396 PHE A C 1
ATOM 2961 O O . PHE A 1 396 ? 0.514 -7.260 -16.115 1.00 97.75 396 PHE A O 1
ATOM 2968 N N . TYR A 1 397 ? -0.452 -8.639 -17.589 1.00 97.44 397 TYR A N 1
ATOM 2969 C CA . TYR A 1 397 ? -0.830 -7.595 -18.535 1.00 97.44 397 TYR A CA 1
ATOM 2970 C C . TYR A 1 397 ? -2.335 -7.363 -18.370 1.00 97.44 397 TYR A C 1
ATOM 2972 O O . TYR A 1 397 ? -3.078 -8.350 -18.298 1.00 97.44 397 TYR A O 1
ATOM 2980 N N . PRO A 1 398 ? -2.816 -6.112 -18.314 1.00 96.38 398 PRO A N 1
ATOM 2981 C CA . PRO A 1 398 ? -4.235 -5.837 -18.126 1.00 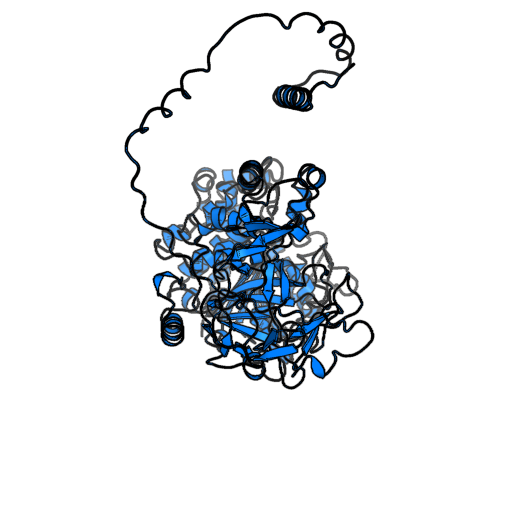96.38 398 PRO A CA 1
ATOM 2982 C C . PRO A 1 398 ? -5.052 -6.466 -19.261 1.00 96.38 398 PRO A C 1
ATOM 2984 O O . PRO A 1 398 ? -4.828 -6.169 -20.436 1.00 96.38 398 PRO A O 1
ATOM 2987 N N . LYS A 1 399 ? -5.978 -7.372 -18.911 1.00 95.69 399 LYS A N 1
ATOM 2988 C CA . LYS A 1 399 ? -6.797 -8.150 -19.865 1.00 95.69 399 LYS A CA 1
ATOM 2989 C C . LYS A 1 399 ? -5.961 -8.927 -20.897 1.00 95.69 399 LYS A C 1
ATOM 2991 O O . LYS A 1 399 ? -6.416 -9.166 -22.015 1.00 95.69 399 LYS A O 1
ATOM 2996 N N . ASP A 1 400 ? -4.718 -9.261 -20.544 1.00 95.06 400 ASP A N 1
ATOM 2997 C CA . ASP A 1 400 ? -3.729 -9.916 -21.403 1.00 95.06 400 ASP A CA 1
ATOM 2998 C C . ASP A 1 400 ? -3.514 -9.216 -22.768 1.00 95.06 400 ASP A C 1
ATOM 3000 O O . ASP A 1 400 ? -3.355 -9.868 -23.807 1.00 95.06 400 ASP A O 1
ATOM 3004 N N . LYS A 1 401 ? -3.566 -7.874 -22.795 1.00 95.75 401 LYS A N 1
ATOM 3005 C CA . LYS A 1 401 ? -3.539 -7.043 -24.015 1.00 95.75 401 LYS A CA 1
ATOM 3006 C C . LYS A 1 401 ? -2.559 -5.871 -23.912 1.00 95.75 401 LYS A C 1
ATOM 3008 O O . LYS A 1 401 ? -2.077 -5.523 -22.836 1.00 95.75 401 LYS A O 1
ATOM 3013 N N . LEU A 1 402 ? -2.273 -5.263 -25.066 1.00 96.31 402 LEU A N 1
ATOM 3014 C CA . LEU A 1 402 ? -1.675 -3.930 -25.123 1.00 96.31 402 LEU A CA 1
ATOM 3015 C C . LEU A 1 402 ? -2.719 -2.878 -24.721 1.00 96.31 402 LEU A C 1
ATOM 3017 O O . LEU A 1 402 ? -3.917 -3.091 -24.901 1.00 96.31 402 LEU A O 1
ATOM 3021 N N . VAL A 1 403 ? -2.254 -1.748 -24.194 1.00 95.12 403 VAL A N 1
ATOM 3022 C CA . VAL A 1 403 ? -3.103 -0.644 -23.727 1.00 95.12 403 VAL A CA 1
ATOM 3023 C C . VAL A 1 403 ? -2.843 0.634 -24.509 1.00 95.12 403 VAL A C 1
ATOM 3025 O O . VAL A 1 403 ? -1.748 0.851 -25.030 1.00 95.12 403 VAL A O 1
ATOM 3028 N N . THR A 1 404 ? -3.836 1.513 -24.533 1.00 93.31 404 THR A N 1
ATOM 3029 C CA . THR A 1 404 ? -3.724 2.883 -25.042 1.00 93.31 404 THR A CA 1
ATOM 3030 C C . THR A 1 404 ? -3.870 3.869 -23.890 1.00 93.31 404 THR A C 1
ATOM 3032 O O . THR A 1 404 ? -4.692 3.657 -23.003 1.00 93.31 404 THR A O 1
ATOM 3035 N N . TYR A 1 405 ? -3.112 4.961 -23.920 1.00 90.50 405 TYR A N 1
ATOM 3036 C CA . TYR A 1 405 ? -3.231 6.049 -22.947 1.00 90.50 405 TYR A CA 1
ATOM 3037 C C . TYR A 1 405 ? -3.988 7.240 -23.544 1.00 90.50 405 TYR A C 1
ATOM 3039 O O . TYR A 1 405 ? -3.964 7.461 -24.758 1.00 90.50 405 TYR A O 1
ATOM 3047 N N . GLY A 1 406 ? -4.626 8.033 -22.684 1.00 84.50 406 GLY A N 1
ATOM 3048 C CA . GLY A 1 406 ? -5.231 9.310 -23.054 1.00 84.50 406 GLY A CA 1
ATOM 3049 C C . GLY A 1 406 ? -4.179 10.352 -23.451 1.00 84.50 406 GLY A C 1
ATOM 3050 O O . GLY A 1 406 ? -3.008 10.246 -23.087 1.00 84.50 406 GLY A O 1
ATOM 3051 N N . GLY A 1 407 ? -4.589 11.364 -24.220 1.00 73.56 407 GLY A N 1
ATOM 3052 C CA . GLY A 1 407 ? -3.710 12.460 -24.657 1.00 73.56 407 GLY A CA 1
ATOM 3053 C C . GLY A 1 407 ? -2.743 12.124 -25.805 1.00 73.56 407 GLY A C 1
ATOM 3054 O O . GLY A 1 407 ? -1.998 13.000 -26.235 1.00 73.56 407 GLY A O 1
ATOM 3055 N N . GLY A 1 408 ? -2.756 10.887 -26.321 1.00 65.06 408 GLY A N 1
ATOM 3056 C CA . GLY A 1 408 ? -1.857 10.403 -27.375 1.00 65.06 408 GLY A CA 1
ATOM 3057 C C . GLY A 1 408 ? -2.537 10.034 -28.701 1.00 65.06 408 GLY A C 1
ATOM 3058 O O . GLY A 1 408 ? -3.747 9.866 -28.794 1.00 65.06 408 GLY A O 1
ATOM 3059 N N . ASP A 1 409 ? -1.710 9.852 -29.728 1.00 65.00 409 ASP A N 1
ATOM 3060 C CA . ASP A 1 409 ? -1.989 9.535 -31.141 1.00 65.00 409 ASP A CA 1
ATOM 3061 C C . ASP A 1 409 ? -2.561 8.125 -31.425 1.00 65.00 409 ASP A C 1
ATOM 3063 O O . ASP A 1 409 ? -2.523 7.664 -32.565 1.00 65.00 409 ASP A O 1
ATOM 3067 N N . GLY A 1 410 ? -3.076 7.420 -30.410 1.00 75.81 410 GLY A N 1
ATOM 3068 C CA . GLY A 1 410 ? -3.627 6.063 -30.543 1.00 75.81 410 GLY A CA 1
ATOM 3069 C C . GLY A 1 410 ? -2.595 4.926 -30.526 1.00 75.81 410 GLY A C 1
ATOM 3070 O O . GLY A 1 410 ? -2.931 3.793 -30.862 1.00 75.81 410 GLY A O 1
ATOM 3071 N N . ARG A 1 411 ? -1.338 5.193 -30.142 1.00 85.62 411 ARG A N 1
ATOM 3072 C CA . ARG A 1 411 ? -0.302 4.154 -30.002 1.00 85.62 411 ARG A CA 1
ATOM 3073 C C . ARG A 1 411 ? -0.609 3.159 -28.881 1.00 85.62 411 ARG A C 1
ATOM 3075 O O . ARG A 1 411 ? -1.088 3.529 -27.811 1.00 85.62 411 ARG A O 1
ATOM 3082 N N . GLU A 1 412 ? -0.221 1.910 -29.117 1.00 90.81 412 GLU A N 1
ATOM 3083 C CA . GLU A 1 412 ? -0.346 0.807 -28.166 1.00 90.81 412 GLU A CA 1
ATOM 3084 C C . GLU A 1 412 ? 0.940 0.584 -27.356 1.00 90.81 412 GLU A C 1
ATOM 3086 O O . GLU A 1 412 ? 2.062 0.659 -27.872 1.00 90.81 412 GLU A O 1
ATOM 3091 N N . PHE A 1 413 ? 0.769 0.245 -26.081 1.00 93.56 413 PHE A N 1
ATOM 3092 C CA . PHE A 1 413 ? 1.837 0.054 -25.109 1.00 93.56 413 PHE A CA 1
ATOM 3093 C C . PHE A 1 413 ? 1.691 -1.289 -24.401 1.00 93.56 413 PHE A C 1
ATOM 3095 O O . PHE A 1 413 ? 0.589 -1.743 -24.108 1.00 93.56 413 PHE A O 1
ATOM 3102 N N . LEU A 1 414 ? 2.824 -1.915 -24.090 1.00 95.75 414 LEU A N 1
ATOM 3103 C CA . LEU A 1 414 ? 2.865 -3.048 -23.172 1.00 95.75 414 LEU A CA 1
ATOM 3104 C C . LEU A 1 414 ? 3.159 -2.516 -21.766 1.00 95.75 414 LEU A C 1
ATOM 3106 O O . LEU A 1 414 ? 4.089 -1.724 -21.599 1.00 95.75 414 LEU A O 1
ATOM 3110 N N . VAL A 1 415 ? 2.389 -2.957 -20.774 1.00 95.69 415 VAL A N 1
ATOM 3111 C CA . VAL A 1 415 ? 2.527 -2.544 -19.372 1.00 95.69 415 VAL A CA 1
ATOM 3112 C C . VAL A 1 415 ? 2.392 -3.761 -18.455 1.00 95.69 415 VAL A C 1
ATOM 3114 O O . VAL A 1 415 ? 1.562 -4.630 -18.709 1.00 95.69 415 VAL A O 1
ATOM 3117 N N . GLY A 1 416 ? 3.227 -3.834 -17.417 1.00 97.25 416 GLY A N 1
ATOM 3118 C CA . GLY A 1 416 ? 3.235 -4.929 -16.445 1.00 97.25 416 GLY A CA 1
ATOM 3119 C C . GLY A 1 416 ? 3.963 -6.190 -16.909 1.00 97.25 416 GLY A C 1
ATOM 3120 O O . GLY A 1 416 ? 5.033 -6.116 -17.521 1.00 97.25 416 GLY A O 1
ATOM 3121 N N . GLY A 1 417 ? 3.399 -7.349 -16.573 1.00 97.50 417 GLY A N 1
ATOM 3122 C CA . GLY A 1 417 ? 3.932 -8.671 -16.909 1.00 97.50 417 GLY A CA 1
ATOM 3123 C C . GLY A 1 417 ? 4.955 -9.248 -15.933 1.00 97.50 417 GLY A C 1
ATOM 3124 O O . GLY A 1 417 ? 5.429 -10.363 -16.158 1.00 97.50 417 GLY A O 1
ATOM 3125 N N . GLY A 1 418 ? 5.318 -8.537 -14.864 1.00 97.75 418 GLY A N 1
ATOM 3126 C CA . GLY A 1 418 ? 6.273 -9.061 -13.895 1.00 97.75 418 GLY A CA 1
ATOM 3127 C C . GLY A 1 418 ? 6.967 -8.020 -13.029 1.00 97.75 418 GLY A C 1
ATOM 3128 O O . GLY A 1 418 ? 6.514 -6.885 -12.863 1.00 97.75 418 GLY A O 1
ATOM 3129 N N . PHE A 1 419 ? 8.085 -8.454 -12.457 1.00 98.31 419 PHE A N 1
ATOM 3130 C CA . PHE A 1 419 ? 8.849 -7.724 -11.456 1.00 98.31 419 PHE A CA 1
ATOM 3131 C C . PHE A 1 419 ? 10.344 -7.734 -11.757 1.00 98.31 419 PHE A C 1
ATOM 3133 O O . PHE A 1 419 ? 10.861 -8.637 -12.414 1.00 98.31 419 PHE A O 1
ATOM 3140 N N . VAL A 1 420 ? 11.048 -6.774 -11.169 1.00 98.12 420 VAL A N 1
ATOM 3141 C CA . VAL A 1 420 ? 12.508 -6.768 -11.035 1.00 98.12 420 VAL A CA 1
ATOM 3142 C C . VAL A 1 420 ? 12.868 -6.659 -9.554 1.00 98.12 420 VAL A C 1
ATOM 3144 O O . VAL A 1 420 ? 12.067 -6.150 -8.765 1.00 98.12 420 VAL A O 1
ATOM 3147 N N . GLU A 1 421 ? 14.037 -7.159 -9.145 1.00 97.88 421 GLU A N 1
ATOM 3148 C CA . GLU A 1 421 ? 14.526 -6.917 -7.782 1.00 97.88 421 GLU A CA 1
ATOM 3149 C C . GLU A 1 421 ? 14.535 -5.420 -7.471 1.00 97.88 421 GLU A C 1
ATOM 3151 O O . GLU A 1 421 ? 14.994 -4.604 -8.274 1.00 97.88 421 GLU A O 1
ATOM 3156 N N . SER A 1 422 ? 14.036 -5.054 -6.293 1.00 97.62 422 SER A N 1
ATOM 3157 C CA . SER A 1 422 ? 13.696 -3.662 -5.986 1.00 97.62 422 SER A CA 1
ATOM 3158 C C . SER A 1 422 ? 14.881 -2.703 -6.049 1.00 97.62 422 SER A C 1
ATOM 3160 O O . SER A 1 422 ? 14.692 -1.547 -6.408 1.00 97.62 422 SER A O 1
ATOM 3162 N N . PHE A 1 423 ? 16.108 -3.166 -5.785 1.00 97.19 423 PHE A N 1
ATOM 3163 C CA . PHE A 1 423 ? 17.305 -2.325 -5.902 1.00 97.19 423 PHE A CA 1
ATOM 3164 C C . PHE A 1 423 ? 17.612 -1.882 -7.346 1.00 97.19 423 PHE A C 1
ATOM 3166 O O . PHE A 1 423 ? 18.332 -0.904 -7.541 1.00 97.19 423 PHE A O 1
ATOM 3173 N N . ALA A 1 424 ? 17.064 -2.581 -8.344 1.00 96.81 424 ALA A N 1
ATOM 3174 C CA . ALA A 1 424 ? 17.214 -2.274 -9.763 1.00 96.81 424 ALA A CA 1
ATOM 3175 C C . ALA A 1 424 ? 15.984 -1.565 -10.365 1.00 96.81 424 ALA A C 1
ATOM 3177 O O . ALA A 1 424 ? 16.033 -1.105 -11.508 1.00 96.81 424 ALA A O 1
ATOM 3178 N N . PHE A 1 425 ? 14.881 -1.448 -9.617 1.00 97.19 425 PHE A N 1
ATOM 3179 C CA . PHE A 1 425 ? 13.692 -0.729 -10.071 1.00 97.19 425 PHE A CA 1
ATOM 3180 C C . PHE A 1 425 ? 13.981 0.770 -10.259 1.00 97.19 425 PHE A C 1
ATOM 3182 O O . PHE A 1 425 ? 14.756 1.369 -9.512 1.00 97.19 425 PHE A O 1
ATOM 3189 N N . GLY A 1 426 ? 13.358 1.390 -11.265 1.00 91.50 426 GLY A N 1
ATOM 3190 C CA . GLY A 1 426 ? 13.692 2.755 -11.685 1.00 91.50 426 GLY A CA 1
ATOM 3191 C C . GLY A 1 426 ? 14.938 2.847 -12.574 1.00 91.50 426 GLY A C 1
ATOM 3192 O O . GLY A 1 426 ? 15.424 3.951 -12.803 1.00 91.50 426 GLY A O 1
ATOM 3193 N N . GLY A 1 427 ? 15.485 1.709 -13.016 1.00 86.19 427 GLY A N 1
ATOM 3194 C CA . GLY A 1 427 ? 16.604 1.614 -13.953 1.00 86.19 427 GLY A CA 1
ATOM 3195 C C . GLY A 1 427 ? 16.162 1.363 -15.396 1.00 86.19 427 GLY A C 1
ATOM 3196 O O . GLY A 1 427 ? 14.972 1.352 -15.725 1.00 86.19 427 GLY A O 1
ATOM 3197 N N . SER A 1 428 ? 17.139 1.143 -16.276 1.00 85.06 428 SER A N 1
ATOM 3198 C CA . SER A 1 428 ? 16.857 0.845 -17.680 1.00 85.06 428 SER A CA 1
ATOM 3199 C C . SER A 1 428 ? 16.248 -0.549 -17.863 1.00 85.06 428 SER A C 1
ATOM 3201 O O . SER A 1 428 ? 16.327 -1.415 -16.990 1.00 85.06 428 SER A O 1
ATOM 3203 N N . ALA A 1 429 ? 15.627 -0.772 -19.024 1.00 87.69 429 ALA A N 1
ATOM 3204 C CA . ALA A 1 429 ? 15.262 -2.122 -19.443 1.00 87.69 429 ALA A CA 1
ATOM 3205 C C . ALA A 1 429 ? 16.520 -3.004 -19.604 1.00 87.69 429 ALA A C 1
ATOM 3207 O O . ALA A 1 429 ? 17.596 -2.475 -19.904 1.00 87.69 429 ALA A O 1
ATOM 3208 N N . PRO A 1 430 ? 16.405 -4.341 -19.477 1.00 90.56 430 PRO A N 1
ATOM 3209 C CA . PRO A 1 430 ? 17.523 -5.256 -19.673 1.00 90.56 430 PRO A CA 1
ATOM 3210 C C . PRO A 1 430 ? 18.261 -5.036 -20.991 1.00 90.56 430 PRO A C 1
ATOM 3212 O O . PRO A 1 430 ? 17.646 -4.746 -22.020 1.00 90.56 430 PRO A O 1
ATOM 3215 N N . LEU A 1 431 ? 19.583 -5.229 -20.978 1.00 83.12 431 LEU A N 1
ATOM 3216 C CA . LEU A 1 431 ? 20.435 -5.016 -22.156 1.00 83.12 431 LEU A CA 1
ATOM 3217 C C . LEU A 1 431 ? 20.144 -6.006 -23.297 1.00 83.12 431 LEU A C 1
ATOM 3219 O O . LEU A 1 431 ? 20.499 -5.741 -24.446 1.00 83.12 431 LEU A O 1
ATOM 3223 N N . SER A 1 432 ? 19.507 -7.141 -22.993 1.00 83.12 432 SER A N 1
ATOM 3224 C CA . SER A 1 432 ? 19.117 -8.170 -23.956 1.00 83.12 432 SER A CA 1
ATOM 3225 C C . SER A 1 432 ? 17.603 -8.403 -23.968 1.00 83.12 432 SER A C 1
ATOM 3227 O O . SER A 1 432 ? 16.914 -8.234 -22.961 1.00 83.12 432 SER A O 1
ATOM 3229 N N . ALA A 1 433 ? 17.087 -8.842 -25.121 1.00 84.56 433 ALA A N 1
ATOM 3230 C CA . ALA A 1 433 ? 15.688 -9.245 -25.273 1.00 84.56 433 ALA A CA 1
ATOM 3231 C C . ALA A 1 433 ? 15.322 -10.420 -24.355 1.00 84.56 433 ALA A C 1
ATOM 3233 O O . ALA A 1 433 ? 14.262 -10.402 -23.736 1.00 84.56 433 ALA A O 1
ATOM 3234 N N . ASP A 1 434 ? 16.219 -11.399 -24.217 1.00 90.00 434 ASP A N 1
ATOM 3235 C CA . ASP A 1 434 ? 16.002 -12.553 -23.342 1.00 90.00 434 ASP A CA 1
ATOM 3236 C C . ASP A 1 434 ? 15.958 -12.143 -21.868 1.00 90.00 434 ASP A C 1
ATOM 3238 O O . ASP A 1 434 ? 15.089 -12.598 -21.131 1.00 90.00 434 ASP A O 1
ATOM 3242 N N . GLY A 1 435 ? 16.809 -11.199 -21.451 1.00 91.50 435 GLY A N 1
ATOM 3243 C CA . GLY A 1 435 ? 16.784 -10.658 -20.093 1.00 91.50 435 GLY A CA 1
ATOM 3244 C C . GLY A 1 435 ? 15.457 -9.979 -19.741 1.00 91.50 435 GLY A C 1
ATOM 3245 O O . GLY A 1 435 ? 14.988 -10.088 -18.610 1.00 91.50 435 GLY A O 1
ATOM 3246 N N . GLN A 1 436 ? 14.800 -9.334 -20.713 1.00 93.69 436 GLN A N 1
ATOM 3247 C CA . GLN A 1 436 ? 13.477 -8.727 -20.517 1.00 93.69 436 GLN A CA 1
ATOM 3248 C C . GLN A 1 436 ? 12.341 -9.754 -20.422 1.00 93.69 436 GLN A C 1
ATOM 3250 O O . GLN A 1 436 ? 11.235 -9.392 -20.025 1.00 93.69 436 GLN A O 1
ATOM 3255 N N . ARG A 1 437 ? 12.573 -11.027 -20.756 1.00 95.44 437 ARG A N 1
ATOM 3256 C CA . ARG A 1 437 ? 11.598 -12.112 -20.540 1.00 95.44 437 ARG A CA 1
ATOM 3257 C C . ARG A 1 437 ? 11.686 -12.733 -19.149 1.00 95.44 437 ARG A C 1
ATOM 3259 O O . ARG A 1 437 ? 10.790 -13.477 -18.765 1.00 95.44 437 ARG A O 1
ATOM 3266 N N . GLY A 1 438 ? 12.747 -12.438 -18.401 1.00 96.25 438 GLY A N 1
ATOM 3267 C CA . GLY A 1 438 ? 13.002 -13.020 -17.089 1.00 96.25 438 GLY A CA 1
ATOM 3268 C C . GLY A 1 438 ? 14.385 -13.651 -16.976 1.00 96.25 438 GLY A C 1
ATOM 3269 O O . GLY A 1 438 ? 15.008 -14.011 -17.971 1.00 96.25 438 GLY A O 1
ATOM 3270 N N . GLY A 1 439 ? 14.867 -13.811 -15.745 1.00 96.06 439 GLY A N 1
ATOM 3271 C CA . GLY A 1 439 ? 16.149 -14.461 -15.481 1.00 96.06 439 GLY A CA 1
ATOM 3272 C C . GLY A 1 439 ? 16.693 -14.211 -14.077 1.00 96.06 439 GLY A C 1
ATOM 3273 O O . GLY A 1 439 ? 16.250 -13.305 -13.371 1.00 96.06 439 GLY A O 1
ATOM 3274 N N . GLY A 1 440 ? 17.665 -15.037 -13.678 1.00 94.88 440 GLY A N 1
ATOM 3275 C CA . GLY A 1 440 ? 18.354 -14.946 -12.384 1.00 94.88 440 GLY A CA 1
ATOM 3276 C C . GLY A 1 440 ? 19.557 -13.987 -12.356 1.00 94.88 440 GLY A C 1
ATOM 3277 O O . GLY A 1 440 ? 19.963 -13.535 -11.290 1.00 94.88 440 GLY A O 1
ATOM 3278 N N . ASP A 1 441 ? 20.116 -13.684 -13.526 1.00 94.81 441 ASP A N 1
ATOM 3279 C CA . ASP A 1 441 ? 21.294 -12.834 -13.717 1.00 94.81 441 ASP A CA 1
ATOM 3280 C C . ASP A 1 441 ? 21.075 -11.987 -14.976 1.00 94.81 441 ASP A C 1
ATOM 3282 O O . ASP A 1 441 ? 21.544 -12.299 -16.071 1.00 94.81 441 ASP A O 1
ATOM 3286 N N . VAL A 1 442 ? 20.231 -10.964 -14.842 1.00 96.50 442 VAL A N 1
ATOM 3287 C CA . VAL A 1 442 ? 19.863 -10.077 -15.944 1.00 96.50 442 VAL A CA 1
ATOM 3288 C C . VAL A 1 442 ? 20.654 -8.783 -15.836 1.00 96.50 442 VAL A C 1
ATOM 3290 O O . VAL A 1 442 ? 20.523 -8.036 -14.868 1.00 96.50 442 VAL A O 1
ATOM 3293 N N . GLN A 1 443 ? 21.447 -8.509 -16.869 1.00 93.50 443 GLN A N 1
ATOM 3294 C CA . GLN A 1 443 ? 22.277 -7.312 -16.965 1.00 93.50 443 GLN A CA 1
ATOM 3295 C C . GLN A 1 443 ? 21.450 -6.098 -17.411 1.00 93.50 443 GLN A C 1
ATOM 3297 O O . GLN A 1 443 ? 20.755 -6.148 -18.433 1.00 93.50 443 GLN A O 1
ATOM 3302 N N . MET A 1 444 ? 21.556 -4.997 -16.670 1.00 89.94 444 MET A N 1
ATOM 3303 C CA . MET A 1 444 ? 20.908 -3.710 -16.960 1.00 89.94 444 MET A CA 1
ATOM 3304 C C . MET A 1 444 ? 21.755 -2.540 -16.455 1.00 89.94 444 MET A C 1
ATOM 3306 O O . MET A 1 444 ? 22.681 -2.723 -15.666 1.00 89.94 444 MET A O 1
ATOM 3310 N N . GLU A 1 445 ? 21.467 -1.325 -16.920 1.00 85.75 445 GLU A N 1
ATOM 3311 C CA . GLU A 1 445 ? 22.121 -0.137 -16.359 1.00 85.75 445 GLU A CA 1
ATOM 3312 C C . GLU A 1 445 ? 21.518 0.158 -14.980 1.00 85.75 445 GLU A C 1
ATOM 3314 O O . GLU A 1 445 ? 20.302 0.069 -14.791 1.00 85.75 445 GLU A O 1
ATOM 3319 N N . ALA A 1 446 ? 22.366 0.493 -14.004 1.00 85.31 446 ALA A N 1
ATOM 3320 C CA . ALA A 1 446 ? 21.897 0.763 -12.651 1.00 85.31 446 ALA A CA 1
ATOM 3321 C C . ALA A 1 446 ? 21.002 2.011 -12.606 1.00 85.31 446 ALA A C 1
ATOM 3323 O O . ALA A 1 446 ? 21.260 2.979 -13.331 1.00 85.31 446 ALA A O 1
ATOM 3324 N N . PRO A 1 447 ? 19.997 2.041 -11.716 1.00 88.44 447 PRO A N 1
ATOM 3325 C CA . PRO A 1 447 ? 19.136 3.203 -11.592 1.00 88.44 447 PRO A CA 1
ATOM 3326 C C . PRO A 1 447 ? 19.939 4.443 -11.153 1.00 88.44 447 PRO A C 1
ATOM 3328 O O . PRO A 1 447 ? 20.883 4.345 -10.345 1.00 88.44 447 PRO A O 1
ATOM 3331 N N . PRO A 1 448 ? 19.580 5.642 -11.653 1.00 80.75 448 PRO A N 1
ATOM 3332 C CA . PRO A 1 448 ? 20.300 6.875 -11.336 1.00 80.75 448 PRO A CA 1
ATOM 3333 C C . PRO A 1 44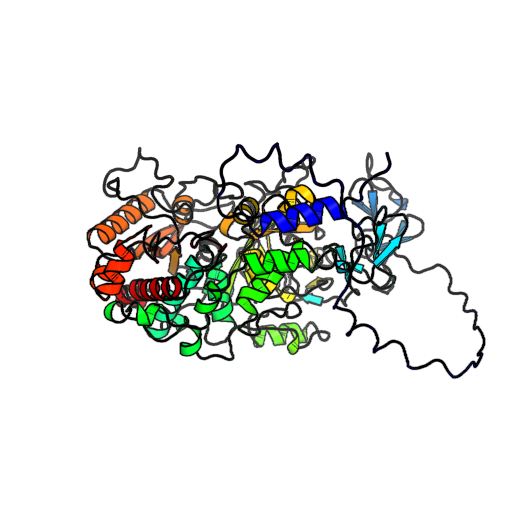8 ? 20.261 7.181 -9.834 1.00 80.75 448 PRO A C 1
ATOM 3335 O O . PRO A 1 448 ? 21.273 7.547 -9.234 1.00 80.75 448 PRO A O 1
ATOM 3338 N N . THR A 1 449 ? 19.127 6.912 -9.190 1.00 86.19 449 THR A N 1
ATOM 3339 C CA . THR A 1 449 ? 18.931 7.006 -7.739 1.00 86.19 449 THR A CA 1
ATOM 3340 C C . THR A 1 449 ? 18.441 5.672 -7.188 1.00 86.19 449 THR A C 1
ATOM 3342 O O . THR A 1 449 ? 17.876 4.870 -7.926 1.00 86.19 449 THR A O 1
ATOM 3345 N N . ALA A 1 450 ? 18.688 5.407 -5.905 1.00 92.12 450 ALA A N 1
ATOM 3346 C CA . ALA A 1 450 ? 18.163 4.201 -5.281 1.00 92.12 450 ALA A CA 1
ATOM 3347 C C . ALA A 1 450 ? 16.631 4.237 -5.265 1.00 92.12 450 ALA A C 1
ATOM 3349 O O . ALA A 1 450 ? 16.038 5.283 -5.008 1.00 92.12 450 ALA A O 1
ATOM 3350 N N . PHE A 1 451 ? 15.993 3.094 -5.515 1.00 95.81 451 PHE A N 1
ATOM 3351 C CA . PHE A 1 451 ? 14.593 2.919 -5.157 1.00 95.81 451 PHE A CA 1
ATOM 3352 C C . PHE A 1 451 ? 14.513 2.592 -3.664 1.00 95.81 451 PHE A C 1
ATOM 3354 O O . PHE A 1 451 ? 14.733 1.457 -3.234 1.00 95.81 451 PHE A O 1
ATOM 3361 N N . SER A 1 452 ? 14.294 3.636 -2.870 1.00 96.81 452 SER A N 1
ATOM 3362 C CA . SER A 1 452 ? 14.349 3.587 -1.412 1.00 96.81 452 SER A CA 1
ATOM 3363 C C . SER A 1 452 ? 12.986 3.311 -0.779 1.00 96.81 452 SER A C 1
ATOM 3365 O O . SER A 1 452 ? 11.940 3.447 -1.418 1.00 96.81 452 SER A O 1
ATOM 3367 N N . LEU A 1 453 ? 12.980 3.000 0.523 1.00 97.62 453 LEU A N 1
ATOM 3368 C CA . LEU A 1 453 ? 11.739 2.918 1.304 1.00 97.62 453 LEU A CA 1
ATOM 3369 C C . LEU A 1 453 ? 10.943 4.232 1.241 1.00 97.62 453 LEU A C 1
ATOM 3371 O O . LEU A 1 453 ? 9.717 4.217 1.177 1.00 97.62 453 LEU A O 1
ATOM 3375 N N . ALA A 1 454 ? 11.636 5.372 1.203 1.00 95.56 454 ALA A N 1
ATOM 3376 C CA . ALA A 1 454 ? 11.011 6.677 1.040 1.00 95.56 454 ALA A CA 1
ATOM 3377 C C . ALA A 1 454 ? 10.293 6.821 -0.310 1.00 95.56 454 ALA A C 1
ATOM 3379 O O . ALA A 1 454 ? 9.194 7.371 -0.337 1.00 95.56 454 ALA A O 1
ATOM 3380 N N . ASP A 1 455 ? 10.871 6.318 -1.409 1.00 95.50 455 ASP A N 1
ATOM 3381 C CA . ASP A 1 455 ? 10.192 6.323 -2.711 1.00 95.50 455 ASP A CA 1
ATOM 3382 C C . ASP A 1 455 ? 8.924 5.462 -2.654 1.00 95.50 455 ASP A C 1
ATOM 3384 O O . ASP A 1 455 ? 7.859 5.934 -3.045 1.00 95.50 455 ASP A O 1
ATOM 3388 N N . ALA A 1 456 ? 9.007 4.246 -2.100 1.00 97.38 456 ALA A N 1
ATOM 3389 C CA . ALA A 1 456 ? 7.861 3.341 -2.004 1.00 97.38 456 ALA A CA 1
ATOM 3390 C C . ALA A 1 456 ? 6.713 3.918 -1.156 1.00 97.38 456 ALA A C 1
ATOM 3392 O O . ALA A 1 456 ? 5.554 3.872 -1.569 1.00 97.38 456 ALA A O 1
ATOM 3393 N N . ILE A 1 457 ? 7.023 4.526 -0.004 1.00 95.06 457 ILE A N 1
ATOM 3394 C CA . ILE A 1 457 ? 6.015 5.208 0.820 1.00 95.06 457 ILE A CA 1
ATOM 3395 C C . ILE A 1 457 ? 5.462 6.432 0.102 1.00 95.06 457 ILE A C 1
ATOM 3397 O O . ILE A 1 457 ? 4.250 6.615 0.080 1.00 95.06 457 ILE A O 1
ATOM 3401 N N . GLY A 1 458 ? 6.320 7.270 -0.481 1.00 92.50 458 GLY A N 1
ATOM 3402 C CA . GLY A 1 458 ? 5.886 8.478 -1.176 1.00 92.50 458 GLY A CA 1
ATOM 3403 C C . GLY A 1 458 ? 4.941 8.171 -2.338 1.00 92.50 458 GLY A C 1
ATOM 3404 O O . GLY A 1 458 ? 3.914 8.833 -2.460 1.00 92.50 458 GLY A O 1
ATOM 3405 N N . ILE A 1 459 ? 5.238 7.132 -3.126 1.00 94.62 459 ILE A N 1
ATOM 3406 C CA . ILE A 1 459 ? 4.357 6.632 -4.192 1.00 94.62 459 ILE A CA 1
ATOM 3407 C C . ILE A 1 459 ? 3.058 6.083 -3.601 1.00 94.62 459 ILE A C 1
ATOM 3409 O O . ILE A 1 459 ? 1.989 6.523 -3.997 1.00 94.62 459 ILE A O 1
ATOM 3413 N N . SER A 1 460 ? 3.129 5.215 -2.586 1.00 95.62 460 SER A N 1
ATOM 3414 C CA . SER A 1 460 ? 1.943 4.673 -1.897 1.00 95.62 460 SER A CA 1
ATOM 3415 C C . SER A 1 460 ? 1.074 5.754 -1.230 1.00 95.62 460 SER A C 1
ATOM 3417 O O . SER A 1 460 ? -0.021 5.454 -0.781 1.00 95.62 460 SER A O 1
ATOM 3419 N N . SER A 1 461 ? 1.539 7.008 -1.165 1.00 89.06 461 SER A N 1
ATOM 3420 C CA . SER A 1 461 ? 0.854 8.145 -0.531 1.00 89.06 461 SER A CA 1
ATOM 3421 C C . SER A 1 461 ? 0.463 9.252 -1.507 1.00 89.06 461 SER A C 1
ATOM 3423 O O . SER A 1 461 ? 0.066 10.330 -1.067 1.00 89.06 461 SER A O 1
ATOM 3425 N N . ALA A 1 462 ? 0.687 9.067 -2.808 1.00 83.94 462 ALA A N 1
ATOM 3426 C CA . ALA A 1 462 ? 0.571 10.077 -3.862 1.00 83.94 462 ALA A CA 1
ATOM 3427 C C . ALA A 1 462 ? -0.885 10.467 -4.211 1.00 83.94 462 ALA A C 1
ATOM 3429 O O . ALA A 1 462 ? -1.238 10.609 -5.376 1.00 83.94 462 ALA A O 1
ATOM 3430 N N . ALA A 1 463 ? -1.753 10.659 -3.213 1.00 71.44 463 ALA A N 1
ATOM 3431 C CA . ALA A 1 463 ? -3.166 10.995 -3.396 1.00 71.44 463 ALA A CA 1
ATOM 3432 C C . ALA A 1 463 ? -3.369 12.508 -3.644 1.00 71.44 463 ALA A C 1
ATOM 3434 O O . ALA A 1 463 ? -3.931 13.242 -2.816 1.00 71.44 463 ALA A O 1
ATOM 3435 N N . PHE A 1 464 ? -2.892 12.997 -4.794 1.00 60.25 464 PHE A N 1
ATOM 3436 C CA . PHE A 1 464 ? -2.815 14.431 -5.119 1.00 60.25 464 PHE A CA 1
ATOM 3437 C C . PHE A 1 464 ? -4.168 15.129 -5.302 1.00 60.25 464 PHE A C 1
ATOM 3439 O O . PHE A 1 464 ? -4.240 16.349 -5.136 1.00 60.25 464 PHE A O 1
ATOM 3446 N N . ALA A 1 465 ? -5.254 14.389 -5.553 1.00 48.34 465 ALA A N 1
ATOM 3447 C CA . ALA A 1 465 ? -6.603 14.953 -5.653 1.00 48.34 465 ALA A CA 1
ATOM 3448 C C . ALA A 1 465 ? -6.995 15.771 -4.402 1.00 48.34 465 ALA A C 1
ATOM 3450 O O . ALA A 1 465 ? -7.610 16.831 -4.507 1.00 48.34 465 ALA A O 1
ATOM 3451 N N . SER A 1 466 ? -6.570 15.328 -3.213 1.00 45.72 466 SER A N 1
ATOM 3452 C CA . SER A 1 466 ? -6.823 16.028 -1.944 1.00 45.72 466 SER A CA 1
ATOM 3453 C C . SER A 1 466 ? -5.934 17.262 -1.730 1.00 45.72 466 SER A C 1
ATOM 3455 O O . SER A 1 466 ? -6.352 18.221 -1.082 1.00 45.72 466 SER A O 1
ATOM 3457 N N . VAL A 1 467 ? -4.730 17.256 -2.308 1.00 48.41 467 VAL A N 1
ATOM 3458 C CA . VAL A 1 467 ? -3.724 18.327 -2.219 1.00 48.41 467 VAL A CA 1
ATOM 3459 C C . VAL A 1 467 ? -4.087 19.487 -3.139 1.00 48.41 467 VAL A C 1
ATOM 3461 O O . VAL A 1 467 ? -3.968 20.646 -2.751 1.00 48.41 467 VAL A O 1
ATOM 3464 N N . LEU A 1 468 ? -4.587 19.194 -4.342 1.00 47.31 468 LEU A N 1
ATOM 3465 C CA . LEU A 1 468 ? -5.027 20.209 -5.304 1.00 47.31 468 LEU A CA 1
ATOM 3466 C C . LEU A 1 468 ? -6.107 21.138 -4.751 1.00 47.31 468 LEU A C 1
ATOM 3468 O O . LEU A 1 468 ? -6.142 22.319 -5.089 1.00 47.31 468 LEU A O 1
ATOM 3472 N N . LEU A 1 469 ? -6.971 20.609 -3.886 1.00 42.62 469 LEU A N 1
ATOM 3473 C CA . LEU A 1 469 ? -8.022 21.373 -3.219 1.00 42.62 469 LEU A CA 1
ATOM 3474 C C . LEU A 1 469 ? -7.472 22.272 -2.101 1.00 42.62 469 LEU A C 1
ATOM 3476 O O . LEU A 1 469 ? -8.082 23.291 -1.785 1.00 42.62 469 LEU A O 1
ATOM 3480 N N . SER A 1 470 ? -6.328 21.912 -1.509 1.00 40.44 470 SER A N 1
ATOM 3481 C CA . SER A 1 470 ? -5.741 22.596 -0.354 1.00 40.44 470 SER A CA 1
ATOM 3482 C C . SER A 1 470 ? -4.589 23.542 -0.692 1.00 40.44 470 SER A C 1
ATOM 3484 O O . SER A 1 470 ? -4.126 24.241 0.205 1.00 40.44 470 SER A O 1
ATOM 3486 N N . VAL A 1 471 ? -4.089 23.564 -1.936 1.00 46.72 471 VAL A N 1
ATOM 3487 C CA . VAL A 1 471 ? -3.043 24.504 -2.380 1.00 46.72 471 VAL A CA 1
ATOM 3488 C C . VAL A 1 471 ? -3.718 25.713 -3.051 1.00 46.72 471 VAL A C 1
ATOM 3490 O O . VAL A 1 471 ? -4.072 25.650 -4.231 1.00 46.72 471 VAL A O 1
ATOM 3493 N N . PRO A 1 472 ? -3.924 26.838 -2.336 1.00 44.91 472 PRO A N 1
ATOM 3494 C CA . PRO A 1 472 ? -4.580 28.009 -2.898 1.00 44.91 472 PRO A CA 1
ATOM 3495 C C . PRO A 1 472 ? -3.621 28.744 -3.830 1.00 44.91 472 PRO A C 1
ATOM 3497 O O . PRO A 1 472 ? -2.439 28.826 -3.520 1.00 44.91 472 PRO A O 1
ATOM 3500 N N . ILE A 1 473 ? -4.166 29.314 -4.914 1.00 41.44 473 ILE A N 1
ATOM 3501 C CA . ILE A 1 473 ? -3.709 30.445 -5.760 1.00 41.44 473 ILE A CA 1
ATOM 3502 C C . ILE A 1 473 ? -2.230 30.444 -6.222 1.00 41.44 473 ILE A C 1
ATOM 3504 O O . ILE A 1 473 ? -2.001 30.653 -7.403 1.00 41.44 473 ILE A O 1
ATOM 3508 N N . ALA A 1 474 ? -1.235 30.179 -5.376 1.00 40.94 474 ALA A N 1
ATOM 3509 C CA . ALA A 1 474 ? 0.190 30.060 -5.679 1.00 40.94 474 ALA A CA 1
ATOM 3510 C C . ALA A 1 474 ? 0.507 29.002 -6.753 1.00 40.94 474 ALA A C 1
ATOM 3512 O O . ALA A 1 474 ? 1.214 29.327 -7.701 1.00 40.94 474 ALA A O 1
ATOM 3513 N N . ALA A 1 475 ? -0.044 27.781 -6.685 1.00 47.09 475 ALA A N 1
ATOM 3514 C CA . ALA A 1 475 ? 0.174 26.776 -7.740 1.00 47.09 475 ALA A CA 1
ATOM 3515 C C . ALA A 1 475 ? -0.347 27.263 -9.108 1.00 47.09 475 ALA A C 1
ATOM 3517 O O . ALA A 1 475 ? 0.362 27.177 -10.106 1.00 47.09 475 ALA A O 1
ATOM 3518 N N . LYS A 1 476 ? -1.525 27.910 -9.126 1.00 45.34 476 LYS A N 1
ATOM 3519 C CA . LYS A 1 476 ? -2.085 28.579 -10.316 1.00 45.34 476 LYS A CA 1
ATOM 3520 C C . LYS A 1 476 ? -1.282 29.813 -10.762 1.00 45.34 476 LYS A C 1
ATOM 3522 O O . LYS A 1 476 ? -1.125 30.021 -11.958 1.00 45.34 476 LYS A O 1
ATOM 3527 N N . LEU A 1 477 ? -0.768 30.622 -9.832 1.00 38.31 477 LEU A N 1
ATOM 3528 C CA . LEU A 1 477 ? 0.032 31.833 -10.090 1.00 38.31 477 LEU A CA 1
ATOM 3529 C C . LEU A 1 477 ? 1.420 31.509 -10.653 1.00 38.31 477 LEU A C 1
ATOM 3531 O O . LEU A 1 477 ? 1.960 32.302 -11.420 1.00 38.31 477 LEU A O 1
ATOM 3535 N N . PHE A 1 478 ? 1.993 30.369 -10.263 1.00 43.00 478 PHE A N 1
ATOM 3536 C CA . PHE A 1 478 ? 3.293 29.889 -10.735 1.00 43.00 478 PHE A CA 1
ATOM 3537 C C . PHE A 1 478 ? 3.184 28.838 -11.853 1.00 43.00 478 PHE A C 1
ATOM 3539 O O . PHE A 1 478 ? 4.212 28.357 -12.316 1.00 43.00 478 PHE A O 1
ATOM 3546 N N . GLY A 1 479 ? 1.966 28.533 -12.318 1.00 48.78 479 GLY A N 1
ATOM 3547 C CA . GLY A 1 479 ? 1.708 27.711 -13.503 1.00 48.78 479 GLY A CA 1
ATOM 3548 C C . GLY A 1 479 ? 1.873 26.200 -13.326 1.00 48.78 479 GLY A C 1
ATOM 3549 O O . GLY A 1 479 ? 1.848 25.500 -14.332 1.00 48.78 479 GLY A O 1
ATOM 3550 N N . TYR A 1 480 ? 2.016 25.697 -12.096 1.00 52.16 480 TYR A N 1
ATOM 3551 C CA . TYR A 1 480 ? 2.193 24.264 -11.857 1.00 52.16 480 TYR A CA 1
ATOM 3552 C C . TYR A 1 480 ? 0.871 23.503 -11.997 1.00 52.16 480 TYR A C 1
ATOM 3554 O O . TYR A 1 480 ? -0.144 23.904 -11.415 1.00 52.16 480 TYR A O 1
ATOM 3562 N N . GLN A 1 481 ? 0.899 22.392 -12.733 1.00 58.12 481 GLN A N 1
ATOM 3563 C CA . GLN A 1 481 ? -0.207 21.428 -12.791 1.00 58.12 481 GLN A CA 1
ATOM 3564 C C . GLN A 1 481 ? -0.013 20.326 -11.736 1.00 58.12 481 GLN A C 1
ATOM 3566 O O . GLN A 1 481 ? 1.095 20.103 -11.246 1.00 58.12 481 GLN A O 1
ATOM 3571 N N . ALA A 1 482 ? -1.086 19.638 -11.345 1.00 58.75 482 ALA A N 1
ATOM 3572 C CA . ALA A 1 482 ? -1.033 18.598 -10.310 1.00 58.75 482 ALA A CA 1
ATOM 3573 C C . ALA A 1 482 ? -0.081 17.456 -10.666 1.00 58.75 482 ALA A C 1
ATOM 3575 O O . ALA A 1 482 ? 0.644 16.917 -9.831 1.00 58.75 482 ALA A O 1
ATOM 3576 N N . GLU A 1 483 ? -0.105 17.115 -11.947 1.00 63.22 483 GLU A N 1
ATOM 3577 C CA . GLU A 1 483 ? 0.583 16.007 -12.576 1.00 63.22 483 GLU A CA 1
ATOM 3578 C C . GLU A 1 483 ? 2.107 16.199 -12.560 1.00 63.22 483 GLU A C 1
ATOM 3580 O O . GLU A 1 483 ? 2.859 15.234 -12.692 1.00 63.22 483 GLU A O 1
ATOM 3585 N N . GLU A 1 484 ? 2.572 17.436 -12.349 1.00 67.31 484 GLU A N 1
ATOM 3586 C CA . GLU A 1 484 ? 3.987 17.791 -12.202 1.00 67.31 484 GLU A CA 1
ATOM 3587 C C . GLU A 1 484 ? 4.544 17.448 -10.809 1.00 67.31 484 GLU A C 1
ATOM 3589 O O . GLU A 1 484 ? 5.757 17.458 -10.613 1.00 67.31 484 GLU A O 1
ATOM 3594 N N . PHE A 1 485 ? 3.683 17.107 -9.843 1.00 74.06 485 PHE A N 1
ATOM 3595 C CA . PHE A 1 485 ? 4.090 16.677 -8.501 1.00 74.06 485 PHE A CA 1
ATOM 3596 C C . PHE A 1 485 ? 4.019 15.162 -8.289 1.00 74.06 485 PHE A C 1
ATOM 3598 O O . PHE A 1 485 ? 4.566 14.672 -7.299 1.00 74.06 485 PHE A O 1
ATOM 3605 N N . LEU A 1 486 ? 3.397 14.419 -9.214 1.00 81.50 486 LEU A N 1
ATOM 3606 C CA . LEU A 1 486 ? 3.375 12.956 -9.178 1.00 81.50 486 LEU A CA 1
ATOM 3607 C C . LEU A 1 486 ? 4.807 12.405 -9.219 1.00 81.50 486 LEU A C 1
ATOM 3609 O O . LEU A 1 486 ? 5.589 12.843 -10.067 1.00 81.50 486 LEU A O 1
ATOM 3613 N N . PRO A 1 487 ? 5.167 11.437 -8.358 1.00 88.75 487 PRO A N 1
ATOM 3614 C CA . PRO A 1 487 ? 6.417 10.710 -8.489 1.00 88.75 487 PRO A CA 1
ATOM 3615 C C . PRO A 1 487 ? 6.602 10.134 -9.891 1.00 88.75 487 PRO A C 1
ATOM 3617 O O . PRO A 1 487 ? 5.656 9.649 -10.511 1.00 88.75 487 PRO A O 1
ATOM 3620 N N . VAL A 1 488 ? 7.844 10.147 -10.373 1.00 87.56 488 VAL A N 1
ATOM 3621 C CA . VAL A 1 488 ? 8.200 9.546 -11.661 1.00 87.56 488 VAL A CA 1
ATOM 3622 C C . VAL A 1 488 ? 9.367 8.589 -11.511 1.00 87.56 488 VAL A C 1
ATOM 3624 O O . VAL A 1 488 ? 10.326 8.875 -10.791 1.00 87.56 488 VAL A O 1
ATOM 3627 N N . LYS A 1 489 ? 9.307 7.457 -12.214 1.00 89.75 489 LYS A N 1
ATOM 3628 C CA . LYS A 1 489 ? 10.423 6.509 -12.346 1.00 89.75 489 LYS A CA 1
ATOM 3629 C C . LYS A 1 489 ? 10.441 5.911 -13.746 1.00 89.75 489 LYS A C 1
ATOM 3631 O O . LYS A 1 489 ? 9.419 5.888 -14.437 1.00 89.75 489 LYS A O 1
ATOM 3636 N N . ASP A 1 490 ? 11.603 5.413 -14.143 1.00 89.19 490 ASP A N 1
ATOM 3637 C CA . ASP A 1 490 ? 11.726 4.596 -15.340 1.00 89.19 490 ASP A CA 1
ATOM 3638 C C . ASP A 1 490 ? 11.150 3.213 -15.087 1.00 89.19 490 ASP A C 1
ATOM 3640 O O . ASP A 1 490 ? 11.499 2.525 -14.126 1.00 89.19 490 ASP A O 1
ATOM 3644 N N . VAL A 1 491 ? 10.227 2.823 -15.956 1.00 93.31 491 VAL A N 1
ATOM 3645 C CA . VAL A 1 491 ? 9.529 1.549 -15.881 1.00 93.31 491 VAL A CA 1
ATOM 3646 C C . VAL A 1 491 ? 9.499 0.925 -17.265 1.00 93.31 491 VAL A C 1
ATOM 3648 O O . VAL A 1 491 ? 9.337 1.597 -18.287 1.00 93.31 491 VAL A O 1
ATOM 3651 N N . TRP A 1 492 ? 9.664 -0.387 -17.301 1.00 95.12 492 TRP A N 1
ATOM 3652 C CA . TRP A 1 492 ? 9.617 -1.199 -18.505 1.00 95.12 492 TRP A CA 1
ATOM 3653 C C . TRP A 1 492 ? 8.794 -2.464 -18.227 1.00 95.12 492 TRP A C 1
ATOM 3655 O O . TRP A 1 492 ? 8.803 -2.961 -17.101 1.00 95.12 492 TRP A O 1
ATOM 3665 N N . PRO A 1 493 ? 8.061 -2.987 -19.224 1.00 97.06 493 PRO A N 1
ATOM 3666 C CA . PRO A 1 493 ? 7.294 -4.215 -19.062 1.00 97.06 493 PRO A CA 1
ATOM 3667 C C . PRO A 1 493 ? 8.199 -5.447 -19.153 1.00 97.06 493 PRO A C 1
ATOM 3669 O O . PRO A 1 493 ? 9.143 -5.470 -19.949 1.00 97.06 493 PRO A O 1
ATOM 3672 N N . VAL A 1 494 ? 7.866 -6.503 -18.412 1.00 98.12 494 VAL A N 1
ATOM 3673 C CA . VAL A 1 494 ? 8.467 -7.827 -18.628 1.00 98.12 494 VAL A CA 1
ATOM 3674 C C . VAL A 1 494 ? 7.786 -8.448 -19.845 1.00 98.12 494 VAL A C 1
ATOM 3676 O O . VAL A 1 494 ? 6.561 -8.508 -19.922 1.00 98.12 494 VAL A O 1
ATOM 3679 N N . THR A 1 495 ? 8.567 -8.856 -20.839 1.00 97.06 495 THR A N 1
ATOM 3680 C CA . THR A 1 495 ? 8.071 -9.439 -22.100 1.00 97.06 495 THR A CA 1
ATOM 3681 C C . THR A 1 495 ? 7.755 -10.927 -21.953 1.00 97.06 495 THR A C 1
ATOM 3683 O O . THR A 1 495 ? 8.205 -11.574 -21.014 1.00 97.06 495 THR A O 1
ATOM 3686 N N . SER A 1 496 ? 6.999 -11.490 -22.895 1.00 96.25 496 SER A N 1
ATOM 3687 C CA . SER A 1 496 ? 6.594 -12.903 -22.884 1.00 96.25 496 SER A CA 1
ATOM 3688 C C . SER A 1 496 ? 6.641 -13.500 -24.289 1.00 96.25 496 SER A C 1
ATOM 3690 O O . SER A 1 496 ? 6.962 -12.817 -25.260 1.00 96.25 496 SER A O 1
ATOM 3692 N N . ASN A 1 497 ? 6.286 -14.778 -24.432 1.00 94.25 497 ASN A N 1
ATOM 3693 C CA . ASN A 1 497 ? 6.132 -15.385 -25.756 1.00 94.25 497 ASN A CA 1
ATOM 3694 C C . ASN A 1 497 ? 5.020 -14.710 -26.574 1.00 94.25 497 ASN A C 1
ATOM 3696 O O . ASN A 1 497 ? 5.172 -14.560 -27.785 1.00 94.25 497 ASN A O 1
ATOM 3700 N N . LYS A 1 498 ? 3.948 -14.253 -25.911 1.00 94.94 498 LYS A N 1
ATOM 3701 C CA . LYS A 1 498 ? 2.856 -13.493 -26.535 1.00 94.94 498 LYS A CA 1
ATOM 3702 C C . LYS A 1 498 ? 3.296 -12.091 -26.958 1.00 94.94 498 LYS A C 1
ATOM 3704 O O . LYS A 1 498 ? 2.918 -11.619 -28.028 1.00 94.94 498 LYS A O 1
ATOM 3709 N N . PHE A 1 499 ? 4.127 -11.442 -26.144 1.00 95.44 499 PHE A N 1
ATOM 3710 C CA . PHE A 1 499 ? 4.658 -10.105 -26.411 1.00 95.44 499 PHE A CA 1
ATOM 3711 C C . PHE A 1 499 ? 6.195 -10.132 -26.474 1.00 95.44 499 PHE A C 1
ATOM 3713 O O . PHE A 1 499 ? 6.848 -9.665 -25.543 1.00 95.44 499 PHE A O 1
ATOM 3720 N N . PRO A 1 500 ? 6.788 -10.668 -27.560 1.00 92.69 500 PRO A N 1
ATOM 3721 C CA . PRO A 1 500 ? 8.208 -11.038 -27.615 1.00 92.69 500 PRO A CA 1
ATOM 3722 C C . PRO A 1 500 ? 9.170 -9.870 -27.848 1.00 92.69 500 PRO A C 1
ATOM 3724 O O . PRO A 1 500 ? 10.386 -10.044 -27.744 1.00 92.69 500 PRO A O 1
ATOM 3727 N N . ASN A 1 501 ? 8.639 -8.712 -28.239 1.00 88.81 501 ASN A N 1
ATOM 3728 C CA . ASN A 1 501 ? 9.429 -7.580 -28.700 1.00 88.81 501 ASN A CA 1
ATOM 3729 C C . ASN A 1 501 ? 9.982 -6.791 -27.517 1.00 88.81 501 ASN A C 1
ATOM 3731 O O . ASN A 1 501 ? 9.207 -6.283 -26.707 1.00 88.81 501 ASN A O 1
ATOM 3735 N N . TRP A 1 502 ? 11.307 -6.628 -27.489 1.00 91.31 502 TRP A N 1
ATOM 3736 C CA . TRP A 1 502 ? 11.998 -5.815 -26.491 1.00 91.31 502 TRP A CA 1
ATOM 3737 C C . TRP A 1 502 ? 11.449 -4.381 -26.457 1.00 91.31 502 TRP A C 1
ATOM 3739 O O . TRP A 1 502 ? 11.195 -3.767 -27.501 1.00 91.31 502 TRP A O 1
ATOM 3749 N N . ARG A 1 503 ? 11.274 -3.840 -25.250 1.00 87.62 503 ARG A N 1
ATOM 3750 C CA . ARG A 1 503 ? 10.746 -2.500 -24.981 1.00 87.62 503 ARG A CA 1
ATOM 3751 C C . ARG A 1 503 ? 11.732 -1.723 -24.116 1.00 87.62 503 ARG A C 1
ATOM 3753 O O . ARG A 1 503 ? 12.098 -2.177 -23.038 1.00 87.62 503 ARG A O 1
ATOM 3760 N N . ALA A 1 504 ? 12.103 -0.526 -24.559 1.00 82.25 504 ALA A N 1
ATOM 3761 C CA . ALA A 1 504 ? 12.865 0.398 -23.726 1.00 82.25 504 ALA A CA 1
ATOM 3762 C C . ALA A 1 504 ? 12.052 0.822 -22.492 1.00 82.25 504 ALA A C 1
ATOM 3764 O O . ALA A 1 504 ? 10.818 0.798 -22.520 1.00 82.25 504 ALA A O 1
ATOM 3765 N N . SER A 1 505 ? 12.744 1.263 -21.442 1.00 86.12 505 SER A N 1
ATOM 3766 C CA . SER A 1 505 ? 12.095 1.946 -20.329 1.00 86.12 505 SER A CA 1
ATOM 3767 C C . SER A 1 505 ? 11.460 3.257 -20.785 1.00 86.12 505 SER A C 1
ATOM 3769 O O . SER A 1 505 ? 11.960 3.958 -21.672 1.00 86.12 505 SER A O 1
ATOM 3771 N N . LEU A 1 506 ? 10.314 3.558 -20.186 1.00 85.56 506 LEU A N 1
ATOM 3772 C CA . LEU A 1 506 ? 9.615 4.824 -20.310 1.00 85.56 506 LEU A CA 1
ATOM 3773 C C . LEU A 1 506 ? 9.423 5.410 -18.920 1.00 85.56 506 LEU A C 1
ATOM 3775 O O . LEU A 1 506 ? 9.354 4.700 -17.921 1.00 85.56 506 LEU A O 1
ATOM 3779 N N . LYS A 1 507 ? 9.283 6.725 -18.879 1.00 84.44 507 LYS A N 1
ATOM 3780 C CA . LYS A 1 507 ? 9.104 7.476 -17.646 1.00 84.44 507 LYS A CA 1
ATOM 3781 C C . LYS A 1 507 ? 7.639 7.464 -17.288 1.00 84.44 507 LYS A C 1
ATOM 3783 O O . LYS A 1 507 ? 6.860 8.090 -18.001 1.00 84.44 507 LYS A O 1
ATOM 3788 N N . TYR A 1 508 ? 7.277 6.777 -16.220 1.00 90.25 508 TYR A N 1
ATOM 3789 C CA . TYR A 1 508 ? 5.896 6.694 -15.774 1.00 90.25 508 TYR A CA 1
ATOM 3790 C C . TYR A 1 508 ? 5.628 7.665 -14.636 1.00 90.25 508 TYR A C 1
ATOM 3792 O O . TYR A 1 508 ? 6.450 7.800 -13.732 1.00 90.25 508 TYR A O 1
ATOM 3800 N N . GLN A 1 509 ? 4.463 8.304 -14.682 1.00 90.81 509 GLN A N 1
ATOM 3801 C CA . GLN A 1 509 ? 3.823 8.894 -13.515 1.00 90.81 509 GLN A CA 1
ATOM 3802 C C . GLN A 1 509 ? 3.316 7.763 -12.625 1.00 90.81 509 GLN A C 1
ATOM 3804 O O . GLN A 1 509 ? 2.699 6.809 -13.112 1.00 90.81 509 GLN A O 1
ATOM 3809 N N . LEU A 1 510 ? 3.605 7.864 -11.334 1.00 93.25 510 LEU A N 1
ATOM 3810 C CA . LEU A 1 510 ? 3.218 6.893 -10.323 1.00 93.25 510 LEU A CA 1
ATOM 3811 C C . LEU A 1 510 ? 2.316 7.570 -9.290 1.00 93.25 510 LEU A C 1
ATOM 3813 O O . LEU A 1 510 ? 2.597 8.692 -8.868 1.00 93.25 510 LEU A O 1
ATOM 3817 N N . GLY A 1 511 ? 1.250 6.882 -8.899 1.00 90.88 511 GLY A N 1
ATOM 3818 C CA . GLY A 1 511 ? 0.212 7.378 -7.999 1.00 90.88 511 GLY A CA 1
ATOM 3819 C C . GLY A 1 511 ? 0.010 6.499 -6.766 1.00 90.88 511 GLY A C 1
ATOM 3820 O O . GLY A 1 511 ? 0.671 5.466 -6.597 1.00 90.88 511 GLY A O 1
ATOM 3821 N N . ASP A 1 512 ? -0.905 6.934 -5.900 1.00 93.75 512 ASP A N 1
ATOM 3822 C CA . ASP A 1 512 ? -1.289 6.214 -4.681 1.00 93.75 512 ASP A CA 1
ATOM 3823 C C . ASP A 1 512 ? -1.956 4.881 -5.042 1.00 93.75 512 ASP A C 1
ATOM 3825 O O . ASP A 1 512 ? -2.672 4.778 -6.040 1.00 93.75 512 ASP A O 1
ATOM 3829 N N . GLY A 1 513 ? -1.749 3.845 -4.227 1.00 93.38 513 GLY A N 1
ATOM 3830 C CA . GLY A 1 513 ? -2.408 2.554 -4.432 1.00 93.38 513 GLY A CA 1
ATOM 3831 C C . GLY A 1 513 ? -3.932 2.655 -4.354 1.00 93.38 513 GLY A C 1
ATOM 3832 O O . GLY A 1 513 ? -4.622 1.852 -4.975 1.00 93.38 513 GLY A O 1
ATOM 3833 N N . ALA A 1 514 ? -4.461 3.668 -3.661 1.00 92.50 514 ALA A N 1
ATOM 3834 C CA . ALA A 1 514 ? -5.889 3.929 -3.541 1.00 92.50 514 ALA A CA 1
ATOM 3835 C C . ALA A 1 514 ? -6.584 4.198 -4.880 1.00 92.50 514 ALA A C 1
ATOM 3837 O O . ALA A 1 514 ? -7.784 3.965 -4.983 1.00 92.50 514 ALA A O 1
ATOM 3838 N N . GLU A 1 515 ? -5.835 4.625 -5.899 1.00 91.19 515 GLU A N 1
ATOM 3839 C CA . GLU A 1 515 ? -6.372 4.869 -7.238 1.00 91.19 515 GLU A CA 1
ATOM 3840 C C . GLU A 1 515 ? -6.845 3.572 -7.911 1.00 91.19 515 GLU A C 1
ATOM 3842 O O . GLU A 1 515 ? -7.769 3.623 -8.708 1.00 91.19 515 GLU A O 1
ATOM 3847 N N . VAL A 1 516 ? -6.268 2.406 -7.589 1.00 94.12 516 VAL A N 1
ATOM 3848 C CA . VAL A 1 516 ? -6.669 1.106 -8.178 1.00 94.12 516 VAL A CA 1
ATOM 3849 C C . VAL A 1 516 ? -7.110 0.071 -7.146 1.00 94.12 516 VAL A C 1
ATOM 3851 O O . VAL A 1 516 ? -7.902 -0.808 -7.462 1.00 94.12 516 VAL A O 1
ATOM 3854 N N . ASP A 1 517 ? -6.605 0.125 -5.914 1.00 95.06 517 ASP A N 1
ATOM 3855 C CA . ASP A 1 517 ? -7.001 -0.747 -4.810 1.00 95.06 517 ASP A CA 1
ATOM 3856 C C . ASP A 1 517 ? -6.570 -0.162 -3.460 1.00 95.06 517 ASP A C 1
ATOM 3858 O O . ASP A 1 517 ? -5.498 -0.478 -2.950 1.00 95.06 517 ASP A O 1
ATOM 3862 N N . ASN A 1 518 ? -7.438 0.612 -2.809 1.00 95.25 518 ASN A N 1
ATOM 3863 C CA . ASN A 1 518 ? -7.147 1.191 -1.494 1.00 95.25 518 ASN A CA 1
ATOM 3864 C C . ASN A 1 518 ? -7.076 0.164 -0.348 1.00 95.25 518 ASN A C 1
ATOM 3866 O O . ASN A 1 518 ? -6.755 0.527 0.781 1.00 95.25 518 ASN A O 1
ATOM 3870 N N . THR A 1 519 ? -7.389 -1.111 -0.595 1.00 96.12 519 THR A N 1
ATOM 3871 C CA . THR A 1 519 ? -7.400 -2.150 0.446 1.00 96.12 519 THR A CA 1
ATOM 3872 C C . THR A 1 519 ? -6.064 -2.875 0.585 1.00 96.12 519 THR A C 1
ATOM 3874 O O . THR A 1 519 ? -5.750 -3.370 1.664 1.00 96.12 519 THR A O 1
ATOM 3877 N N . GLY A 1 520 ? -5.290 -2.978 -0.501 1.00 96.12 520 GLY A N 1
ATOM 3878 C CA . GLY A 1 520 ? -4.139 -3.877 -0.609 1.00 96.12 520 GLY A CA 1
ATOM 3879 C C . GLY A 1 520 ? -4.511 -5.364 -0.741 1.00 96.12 520 GLY A C 1
ATOM 3880 O O . GLY A 1 520 ? -3.624 -6.222 -0.751 1.00 96.12 520 GLY A O 1
ATOM 3881 N N . MET A 1 521 ? -5.798 -5.709 -0.829 1.00 96.56 521 MET A N 1
ATOM 3882 C CA . MET A 1 521 ? -6.284 -7.089 -0.906 1.00 96.56 521 MET A CA 1
ATOM 3883 C C . MET A 1 521 ? -6.003 -7.731 -2.265 1.00 96.56 521 MET A C 1
ATOM 3885 O O . MET A 1 521 ? -5.708 -8.928 -2.321 1.00 96.56 521 MET A O 1
ATOM 3889 N N . MET A 1 522 ? -6.038 -6.958 -3.356 1.00 97.50 522 MET A N 1
ATOM 3890 C CA . MET A 1 522 ? -5.887 -7.496 -4.714 1.00 97.50 522 MET A CA 1
ATOM 3891 C C . MET A 1 522 ? -4.544 -8.208 -4.896 1.00 97.50 522 MET A C 1
ATOM 3893 O O . MET A 1 522 ? -4.485 -9.298 -5.466 1.00 97.50 522 MET A O 1
ATOM 3897 N N . ALA A 1 523 ? -3.473 -7.654 -4.322 1.00 97.88 523 ALA A N 1
ATOM 3898 C CA . ALA A 1 523 ? -2.144 -8.257 -4.362 1.00 97.88 523 ALA A CA 1
ATOM 3899 C C . ALA A 1 523 ? -2.107 -9.648 -3.692 1.00 97.88 523 ALA A C 1
ATOM 3901 O O . ALA A 1 523 ? -1.445 -10.567 -4.182 1.00 97.88 523 ALA A O 1
ATOM 3902 N N . LEU A 1 524 ? -2.834 -9.845 -2.589 1.00 98.62 524 LEU A N 1
ATOM 3903 C CA . LEU A 1 524 ? -2.899 -11.147 -1.919 1.00 98.62 524 LEU A CA 1
ATOM 3904 C C . LEU A 1 524 ? -3.793 -12.143 -2.676 1.00 98.62 524 LEU A C 1
ATOM 3906 O O . LEU A 1 524 ? -3.457 -13.327 -2.753 1.00 98.62 524 LEU A O 1
ATOM 3910 N N . LEU A 1 525 ? -4.882 -11.676 -3.295 1.00 98.50 525 LEU A N 1
ATOM 3911 C CA . LEU A 1 525 ? -5.742 -12.515 -4.139 1.00 98.50 525 LEU A CA 1
ATOM 3912 C C . LEU A 1 525 ? -5.007 -13.015 -5.391 1.00 98.50 525 LEU A C 1
ATOM 3914 O O . LEU A 1 525 ? -5.101 -14.198 -5.718 1.00 98.50 525 LEU A O 1
ATOM 3918 N N . GLN A 1 526 ? -4.192 -12.173 -6.035 1.00 97.88 526 GLN A N 1
ATOM 3919 C CA . GLN A 1 526 ? -3.323 -12.592 -7.145 1.00 97.88 526 GLN A CA 1
ATOM 3920 C C . GLN A 1 526 ? -2.367 -13.730 -6.746 1.00 97.88 526 GLN A C 1
ATOM 3922 O O . GLN A 1 526 ? -2.073 -14.612 -7.551 1.00 97.88 526 GLN A O 1
ATOM 3927 N N . ARG A 1 527 ? -1.913 -13.743 -5.485 1.00 97.50 527 ARG A N 1
ATOM 3928 C CA . ARG A 1 527 ? -1.033 -14.778 -4.910 1.00 97.50 527 ARG A CA 1
ATOM 3929 C C . ARG A 1 527 ? -1.796 -15.997 -4.369 1.00 97.50 527 ARG A C 1
ATOM 3931 O O . ARG A 1 527 ? -1.175 -16.893 -3.804 1.00 97.50 527 ARG A O 1
ATOM 3938 N N . LYS A 1 528 ? -3.125 -16.050 -4.537 1.00 97.62 528 LYS A N 1
ATOM 3939 C CA . LYS A 1 528 ? -4.016 -17.098 -4.005 1.00 97.62 528 LYS A CA 1
ATOM 3940 C C . LYS A 1 528 ? -3.839 -17.347 -2.504 1.00 97.62 528 LYS A C 1
ATOM 3942 O O . LYS A 1 528 ? -3.820 -18.494 -2.050 1.00 97.62 528 LYS A O 1
ATOM 3947 N N . VAL A 1 529 ? -3.691 -16.273 -1.728 1.00 98.31 529 VAL A N 1
ATOM 3948 C CA . VAL A 1 529 ? -3.574 -16.362 -0.268 1.00 98.31 529 VAL A CA 1
ATOM 3949 C C . VAL A 1 529 ? -4.919 -16.818 0.320 1.00 98.31 529 VAL A C 1
ATOM 3951 O O . VAL A 1 529 ? -5.914 -16.117 0.156 1.00 98.31 529 VAL A O 1
ATOM 3954 N N . PRO A 1 530 ? -4.990 -17.978 1.002 1.00 98.06 530 PRO A N 1
ATOM 3955 C CA . PRO A 1 530 ? -6.256 -18.565 1.444 1.00 98.06 530 PRO A CA 1
ATOM 3956 C C . PRO A 1 530 ? -6.862 -17.907 2.689 1.00 98.06 530 PRO A C 1
ATOM 3958 O O . PRO A 1 530 ? -8.055 -18.081 2.931 1.00 98.06 530 PRO A O 1
ATOM 3961 N N . LYS A 1 531 ? -6.064 -17.200 3.498 1.00 98.69 531 LYS A N 1
ATOM 3962 C CA . LYS A 1 531 ? -6.506 -16.535 4.731 1.00 98.69 531 LYS A CA 1
ATOM 3963 C C . LYS A 1 531 ? -6.064 -15.071 4.719 1.00 98.69 531 LYS A C 1
ATOM 3965 O O . LYS A 1 531 ? -4.866 -14.796 4.771 1.00 98.69 531 LYS A O 1
ATOM 3970 N N . ILE A 1 532 ? -7.010 -14.136 4.649 1.00 98.88 532 ILE A N 1
ATOM 3971 C CA . ILE A 1 532 ? -6.724 -12.695 4.631 1.00 98.88 532 ILE A CA 1
ATOM 3972 C C . ILE A 1 532 ? -7.542 -11.971 5.706 1.00 98.88 532 ILE A C 1
ATOM 3974 O O . ILE A 1 532 ? -8.756 -12.135 5.796 1.00 98.88 532 ILE A O 1
ATOM 3978 N N . VAL A 1 533 ? -6.886 -11.127 6.499 1.00 98.88 533 VAL A N 1
ATOM 3979 C CA . VAL A 1 533 ? -7.562 -10.116 7.324 1.00 98.88 533 VAL A CA 1
ATOM 3980 C C . VAL A 1 533 ? -7.521 -8.790 6.574 1.00 98.88 533 VAL A C 1
ATOM 3982 O O . VAL A 1 533 ? -6.437 -8.311 6.265 1.00 98.88 533 VAL A O 1
ATOM 3985 N N . ALA A 1 534 ? -8.669 -8.187 6.284 1.00 98.69 534 ALA A N 1
ATOM 3986 C CA . ALA A 1 534 ? -8.770 -6.902 5.602 1.00 98.69 534 ALA A CA 1
ATOM 3987 C C . ALA A 1 534 ? -9.242 -5.807 6.564 1.00 98.69 534 ALA A C 1
ATOM 3989 O O . ALA A 1 534 ? -10.370 -5.840 7.058 1.00 98.69 534 ALA A O 1
ATOM 3990 N N . VAL A 1 535 ? -8.357 -4.847 6.836 1.00 98.81 535 VAL A N 1
ATOM 3991 C CA . VAL A 1 535 ? -8.568 -3.754 7.788 1.00 98.81 535 VAL A CA 1
ATOM 3992 C C . VAL A 1 535 ? -8.895 -2.471 7.032 1.00 98.81 535 VAL A C 1
ATOM 3994 O O . VAL A 1 535 ? -8.028 -1.863 6.403 1.00 98.81 535 VAL A O 1
ATOM 3997 N N . PHE A 1 536 ? -10.156 -2.052 7.119 1.00 98.25 536 PHE A N 1
ATOM 3998 C CA . PHE A 1 536 ? -10.690 -0.876 6.440 1.00 98.25 536 PHE A CA 1
ATOM 3999 C C . PHE A 1 536 ? -10.694 0.321 7.390 1.00 98.25 536 PHE A C 1
ATOM 4001 O O . PHE A 1 536 ? -11.653 0.549 8.129 1.00 98.25 536 PHE A O 1
ATOM 4008 N N . GLY A 1 537 ? -9.634 1.127 7.339 1.00 96.44 537 GLY A N 1
ATOM 4009 C CA . GLY A 1 537 ? -9.548 2.432 7.997 1.00 96.44 537 GLY A CA 1
ATOM 4010 C C . GLY A 1 537 ? -10.355 3.502 7.256 1.00 96.44 537 GLY A C 1
ATOM 4011 O O . GLY A 1 537 ? -9.803 4.522 6.844 1.00 96.44 537 GLY A O 1
ATOM 4012 N N . THR A 1 538 ? -11.653 3.282 7.043 1.00 94.81 538 THR A N 1
ATOM 4013 C CA . THR A 1 538 ? -12.512 4.125 6.191 1.00 94.81 538 THR A CA 1
ATOM 4014 C C . THR A 1 538 ? -13.072 5.371 6.900 1.00 94.81 538 THR A C 1
ATOM 4016 O O . THR A 1 538 ? -13.352 5.364 8.099 1.00 94.81 538 THR A O 1
ATOM 4019 N N . ASN A 1 539 ? -13.275 6.462 6.152 1.00 92.19 539 ASN A N 1
ATOM 4020 C CA . ASN A 1 539 ? -14.052 7.631 6.599 1.00 92.19 539 ASN A CA 1
ATOM 4021 C C . ASN A 1 539 ? -15.559 7.491 6.324 1.00 92.19 539 ASN A C 1
ATOM 4023 O O . ASN A 1 539 ? -16.312 8.432 6.581 1.00 92.19 539 ASN A O 1
ATOM 4027 N N . ARG A 1 540 ? -16.003 6.365 5.755 1.00 93.94 540 ARG A N 1
ATOM 4028 C CA . ARG A 1 540 ? -17.396 6.147 5.385 1.00 93.94 540 ARG A CA 1
ATOM 4029 C C . ARG A 1 540 ? -18.091 5.265 6.425 1.00 93.94 540 ARG A C 1
ATOM 4031 O O . ARG A 1 540 ? -17.770 4.077 6.504 1.00 93.94 540 ARG A O 1
ATOM 4038 N N . PRO A 1 541 ? -19.054 5.795 7.198 1.00 95.06 541 PRO A N 1
ATOM 4039 C CA . PRO A 1 541 ? -19.890 4.955 8.044 1.00 95.06 541 PRO A CA 1
ATOM 4040 C C . PRO A 1 541 ? -20.738 4.000 7.204 1.00 95.06 541 PRO A C 1
ATOM 4042 O O . PRO A 1 541 ? -21.021 4.264 6.031 1.00 95.06 541 PRO A O 1
ATOM 4045 N N . LEU A 1 542 ? -21.143 2.895 7.825 1.00 95.75 542 LEU A N 1
ATOM 4046 C CA . LEU A 1 542 ? -22.194 2.046 7.291 1.00 95.75 542 LEU A CA 1
ATOM 4047 C C . LEU A 1 542 ? -23.506 2.822 7.431 1.00 95.75 542 LEU A C 1
ATOM 4049 O O . LEU A 1 542 ? -23.760 3.431 8.468 1.00 95.75 542 LEU A O 1
ATOM 4053 N N . ALA A 1 543 ? -24.328 2.838 6.390 1.00 93.88 543 ALA A N 1
ATOM 4054 C CA . ALA A 1 543 ? -25.582 3.569 6.434 1.00 93.88 543 ALA A CA 1
ATOM 4055 C C . ALA A 1 543 ? -26.539 2.994 7.494 1.00 93.88 543 ALA A C 1
ATOM 4057 O O . ALA A 1 543 ? -26.803 1.797 7.531 1.00 93.88 543 ALA A O 1
ATOM 4058 N N . GLU A 1 544 ? -27.089 3.853 8.349 1.00 89.38 544 GLU A N 1
ATOM 4059 C CA . GLU A 1 544 ? -28.048 3.444 9.388 1.00 89.38 544 GLU A CA 1
ATOM 4060 C C . GLU A 1 544 ? -29.512 3.643 8.954 1.00 89.38 544 GLU A C 1
ATOM 4062 O O . GLU A 1 544 ? -30.428 3.180 9.628 1.00 89.38 544 GLU A O 1
ATOM 4067 N N . ASP A 1 545 ? -29.737 4.301 7.813 1.00 88.06 545 ASP A N 1
ATOM 4068 C CA . ASP A 1 545 ? -31.055 4.668 7.278 1.00 88.06 545 ASP A CA 1
ATOM 4069 C C . ASP A 1 545 ? -31.734 3.558 6.452 1.00 88.06 545 ASP A C 1
ATOM 4071 O O . ASP A 1 545 ? -32.761 3.796 5.820 1.00 88.06 545 ASP A O 1
ATOM 4075 N N . MET A 1 546 ? -31.171 2.348 6.441 1.00 89.31 546 MET A N 1
ATOM 4076 C CA . MET A 1 546 ? -31.673 1.210 5.670 1.00 89.31 546 MET A CA 1
ATOM 4077 C C . MET A 1 546 ? -31.480 -0.111 6.412 1.00 89.31 546 MET A C 1
ATOM 4079 O O . MET A 1 546 ? -30.596 -0.222 7.255 1.00 89.31 546 MET A O 1
ATOM 4083 N N . ASP A 1 547 ? -32.280 -1.128 6.089 1.00 92.12 547 ASP A N 1
ATOM 4084 C CA . ASP A 1 547 ? -32.103 -2.495 6.593 1.00 92.12 547 ASP A CA 1
ATOM 4085 C C . ASP A 1 547 ? -31.384 -3.353 5.541 1.00 92.12 547 ASP A C 1
ATOM 4087 O O . ASP A 1 547 ? -31.949 -3.670 4.496 1.00 92.12 547 ASP A O 1
ATOM 4091 N N . PHE A 1 548 ? -30.129 -3.713 5.814 1.00 94.25 548 PHE A N 1
ATOM 4092 C CA . PHE A 1 548 ? -29.292 -4.532 4.936 1.00 94.25 548 PHE A CA 1
ATOM 4093 C C . PHE A 1 548 ? -29.643 -6.022 4.977 1.00 94.25 548 PHE A C 1
ATOM 4095 O O . PHE A 1 548 ? -29.100 -6.791 4.189 1.00 94.25 548 PHE A O 1
ATOM 4102 N N . CYS A 1 549 ? -30.520 -6.448 5.888 1.00 93.38 549 CYS A N 1
ATOM 4103 C CA . CYS A 1 549 ? -30.976 -7.831 5.985 1.00 93.38 549 CYS A CA 1
ATOM 4104 C C . CYS A 1 549 ? -32.257 -8.107 5.182 1.00 93.38 549 CYS A C 1
ATOM 4106 O O . CYS A 1 549 ? -32.748 -9.237 5.201 1.00 93.38 549 CYS A O 1
ATOM 4108 N N . LEU A 1 550 ? -32.800 -7.099 4.495 1.00 90.31 550 LEU A N 1
ATOM 4109 C CA . LEU A 1 550 ? -33.885 -7.255 3.527 1.00 90.31 550 LEU A CA 1
ATOM 4110 C C . LEU A 1 550 ? -33.336 -7.530 2.120 1.00 90.31 550 LEU A C 1
ATOM 4112 O O . LEU A 1 550 ? -32.128 -7.532 1.899 1.00 90.31 550 LEU A O 1
ATOM 4116 N N . ASP A 1 551 ? -34.229 -7.774 1.161 1.00 83.94 551 ASP A N 1
ATOM 4117 C CA . ASP A 1 551 ? -33.846 -7.873 -0.248 1.00 83.94 551 ASP A CA 1
ATOM 4118 C C . ASP A 1 551 ? -33.313 -6.520 -0.752 1.00 83.94 551 ASP A C 1
ATOM 4120 O O . ASP A 1 551 ? -34.024 -5.512 -0.754 1.00 83.94 551 ASP A O 1
ATOM 4124 N N . LEU A 1 552 ? -32.043 -6.515 -1.163 1.00 81.62 552 LEU A N 1
ATOM 4125 C CA . LEU A 1 552 ? -31.311 -5.343 -1.644 1.00 81.62 552 LEU A CA 1
ATOM 4126 C C . LEU A 1 552 ? -31.215 -5.281 -3.175 1.00 81.62 552 LEU A C 1
ATOM 4128 O O . LEU A 1 552 ? -30.586 -4.367 -3.700 1.00 81.62 552 LEU A O 1
ATOM 4132 N N . SER A 1 553 ? -31.843 -6.209 -3.906 1.00 78.06 553 SER A N 1
ATOM 4133 C CA . SER A 1 553 ? -31.678 -6.367 -5.361 1.00 78.06 553 SER A CA 1
ATOM 4134 C C . SER A 1 553 ? -32.005 -5.119 -6.194 1.00 78.06 553 SER A C 1
ATOM 4136 O O . SER A 1 553 ? -31.493 -4.975 -7.301 1.00 78.06 553 SER A O 1
ATOM 4138 N N . GLN A 1 554 ? -32.837 -4.211 -5.675 1.00 79.69 554 GLN A N 1
ATOM 4139 C CA . GLN A 1 554 ? -33.227 -2.955 -6.333 1.00 79.69 554 GLN A CA 1
ATOM 4140 C C . GLN A 1 554 ? -32.640 -1.702 -5.661 1.00 79.69 554 GLN A C 1
ATOM 4142 O O . GLN A 1 554 ? -33.005 -0.582 -6.020 1.00 79.69 554 GLN A O 1
ATOM 4147 N N . ILE A 1 555 ? -31.765 -1.861 -4.664 1.00 84.25 555 ILE A N 1
ATOM 4148 C CA . ILE A 1 555 ? -31.227 -0.745 -3.884 1.00 84.25 555 ILE A CA 1
ATOM 4149 C C . ILE A 1 555 ? -29.835 -0.373 -4.390 1.00 84.25 555 ILE A C 1
ATOM 4151 O O . ILE A 1 555 ? -28.932 -1.200 -4.474 1.00 84.25 555 ILE A O 1
ATOM 4155 N N . ASP A 1 556 ? -29.639 0.916 -4.668 1.00 87.62 556 ASP A N 1
ATOM 4156 C CA . ASP A 1 556 ? -28.314 1.455 -4.949 1.00 87.62 556 ASP A CA 1
ATOM 4157 C C . ASP A 1 556 ? -27.475 1.513 -3.665 1.00 87.62 556 ASP A C 1
ATOM 4159 O O . ASP A 1 556 ? -27.702 2.343 -2.779 1.00 87.62 556 ASP A O 1
ATOM 4163 N N . LEU A 1 557 ? -26.485 0.626 -3.570 1.00 90.88 557 LEU A N 1
ATOM 4164 C CA . LEU A 1 557 ? -25.576 0.546 -2.428 1.00 90.88 557 LEU A CA 1
ATOM 4165 C C . LEU A 1 557 ? -24.457 1.599 -2.472 1.00 90.88 557 LEU A C 1
ATOM 4167 O O . LEU A 1 557 ? -23.684 1.708 -1.516 1.00 90.88 557 LEU A O 1
ATOM 4171 N N . ARG A 1 558 ? -24.348 2.410 -3.537 1.00 90.56 558 ARG A N 1
ATOM 4172 C CA . ARG A 1 558 ? -23.291 3.426 -3.654 1.00 90.56 558 ARG A CA 1
ATOM 4173 C C . ARG A 1 558 ? -23.395 4.455 -2.533 1.00 90.56 558 ARG A C 1
ATOM 4175 O O . ARG A 1 558 ? -24.424 5.088 -2.305 1.00 90.56 558 ARG A O 1
ATOM 4182 N N . GLY A 1 559 ? -22.288 4.629 -1.814 1.00 89.12 559 GLY A N 1
ATOM 4183 C CA . GLY A 1 559 ? -22.228 5.473 -0.625 1.00 89.12 559 GLY A CA 1
ATOM 4184 C C . GLY A 1 559 ? -22.935 4.890 0.603 1.00 89.12 559 GLY A C 1
ATOM 4185 O O . GLY A 1 559 ? -22.922 5.528 1.652 1.00 89.12 559 GLY A O 1
ATOM 4186 N N . LYS A 1 560 ? -23.531 3.700 0.554 1.00 93.12 560 LYS A N 1
ATOM 4187 C CA . LYS A 1 560 ? -24.103 3.065 1.754 1.00 93.12 560 LYS A CA 1
ATOM 4188 C C . LYS A 1 560 ? -23.047 2.350 2.608 1.00 93.12 560 LYS A C 1
ATOM 4190 O O . LYS A 1 560 ? -23.253 2.164 3.802 1.00 93.12 560 LYS A O 1
ATOM 4195 N N . ALA A 1 561 ? -21.894 2.050 2.016 1.00 94.75 561 ALA A N 1
ATOM 4196 C CA . ALA A 1 561 ? -20.651 1.652 2.673 1.00 94.75 561 ALA A CA 1
ATOM 4197 C C . ALA A 1 561 ? -19.454 2.272 1.921 1.00 94.75 561 ALA A C 1
ATOM 4199 O O . ALA A 1 561 ? -19.647 2.998 0.940 1.00 94.75 561 ALA A O 1
ATOM 4200 N N . THR A 1 562 ? -18.224 2.029 2.385 1.00 93.62 562 THR A N 1
ATOM 4201 C CA . THR A 1 562 ? -17.005 2.509 1.707 1.00 93.62 562 THR A CA 1
ATOM 4202 C C . THR A 1 562 ? -16.857 1.916 0.305 1.00 93.62 562 THR A C 1
ATOM 4204 O O . THR A 1 562 ? -17.057 0.716 0.113 1.00 93.62 562 THR A O 1
ATOM 4207 N N . ASN A 1 563 ? -16.464 2.743 -0.667 1.00 92.31 563 ASN A N 1
ATOM 4208 C CA . ASN A 1 563 ? -16.224 2.290 -2.040 1.00 92.31 563 ASN A CA 1
ATOM 4209 C C . ASN A 1 563 ? -15.119 1.225 -2.108 1.00 92.31 563 ASN A C 1
ATOM 4211 O O . ASN A 1 563 ? -15.248 0.305 -2.902 1.00 92.31 563 ASN A O 1
ATOM 4215 N N . ASP A 1 564 ? -14.116 1.293 -1.221 1.00 92.88 564 ASP A N 1
ATOM 4216 C CA . ASP A 1 564 ? -13.024 0.304 -1.121 1.00 92.88 564 ASP A CA 1
ATOM 4217 C C . ASP A 1 564 ? -13.503 -1.126 -0.803 1.00 92.88 564 ASP A C 1
ATOM 4219 O O . ASP A 1 564 ? -12.752 -2.086 -0.957 1.00 92.88 564 ASP A O 1
ATOM 4223 N N . LEU A 1 565 ? -14.717 -1.259 -0.254 1.00 96.69 565 LEU A N 1
ATOM 4224 C CA . LEU A 1 565 ? -15.375 -2.542 -0.031 1.00 96.69 565 LEU A CA 1
ATOM 4225 C C . LEU A 1 565 ? -16.292 -2.868 -1.207 1.00 96.69 565 LEU A C 1
ATOM 4227 O O . LEU A 1 565 ? -16.256 -3.980 -1.718 1.00 96.69 565 LEU A O 1
ATOM 4231 N N . LEU A 1 566 ? -17.140 -1.911 -1.594 1.00 96.31 566 LEU A N 1
ATOM 4232 C CA . LEU A 1 566 ? -18.196 -2.094 -2.590 1.00 96.31 566 LEU A CA 1
ATOM 4233 C C . LEU A 1 566 ? -17.649 -2.489 -3.974 1.00 96.31 566 LEU A C 1
ATOM 4235 O O . LEU A 1 566 ? -18.239 -3.336 -4.650 1.00 96.31 566 LEU A O 1
ATOM 4239 N N . ASP A 1 567 ? -16.503 -1.935 -4.370 1.00 95.81 567 ASP A N 1
ATOM 4240 C CA . ASP A 1 567 ? -15.864 -2.198 -5.661 1.00 95.81 567 ASP A CA 1
ATOM 4241 C C . ASP A 1 567 ? -15.497 -3.681 -5.848 1.00 95.81 567 ASP A C 1
ATOM 4243 O O . ASP A 1 567 ? -15.665 -4.231 -6.938 1.00 95.81 567 ASP A O 1
ATOM 4247 N N . LYS A 1 568 ? -15.108 -4.368 -4.765 1.00 97.88 568 LYS A N 1
ATOM 4248 C CA . LYS A 1 568 ? -14.761 -5.801 -4.753 1.00 97.88 568 LYS A CA 1
ATOM 4249 C C . LYS A 1 568 ? -15.936 -6.707 -5.099 1.00 97.88 568 LYS A C 1
ATOM 4251 O O . LYS A 1 568 ? -15.729 -7.846 -5.514 1.00 97.88 568 LYS A O 1
ATOM 4256 N N . PHE A 1 569 ? -17.152 -6.188 -4.983 1.00 97.31 569 PHE A N 1
ATOM 4257 C CA . PHE A 1 569 ? -18.401 -6.887 -5.269 1.00 97.31 569 PHE A CA 1
ATOM 4258 C C . PHE A 1 569 ? -19.128 -6.317 -6.499 1.00 97.31 569 PHE A C 1
ATOM 4260 O O . PHE A 1 569 ? -20.283 -6.658 -6.742 1.00 97.31 569 PHE A O 1
ATOM 4267 N N . GLY A 1 570 ? -18.458 -5.468 -7.290 1.00 94.69 570 GLY A N 1
ATOM 4268 C CA . GLY A 1 570 ? -18.996 -4.910 -8.535 1.00 94.69 570 GLY A CA 1
ATOM 4269 C C . GLY A 1 570 ? -19.883 -3.676 -8.361 1.00 94.69 570 GLY A C 1
ATOM 4270 O O . GLY A 1 570 ? -20.505 -3.234 -9.324 1.00 94.69 570 GLY A O 1
ATOM 4271 N N . VAL A 1 571 ? -19.938 -3.089 -7.161 1.00 93.00 571 VAL A N 1
ATOM 4272 C CA . VAL A 1 571 ? -20.662 -1.836 -6.908 1.00 93.00 571 VAL A CA 1
ATOM 4273 C C . VAL A 1 571 ? -19.663 -0.686 -6.906 1.00 93.00 571 VAL A C 1
ATOM 4275 O O . VAL A 1 571 ? -19.028 -0.392 -5.897 1.00 93.00 571 VAL A O 1
ATOM 4278 N N . THR A 1 572 ? -19.519 -0.015 -8.044 1.00 82.56 572 THR A N 1
ATOM 4279 C CA . THR A 1 572 ? -18.501 1.025 -8.223 1.00 82.56 572 THR A CA 1
ATOM 4280 C C . THR A 1 572 ? -19.122 2.408 -8.403 1.00 82.56 572 THR A C 1
ATOM 4282 O O . THR A 1 572 ? -20.153 2.606 -9.052 1.00 82.56 572 THR A O 1
ATOM 4285 N N . LYS A 1 573 ? -18.481 3.401 -7.786 1.00 75.56 573 LYS A N 1
ATOM 4286 C CA . LYS A 1 573 ? -18.682 4.822 -8.064 1.00 75.56 573 LYS A CA 1
ATOM 4287 C C . LYS A 1 573 ? -17.315 5.478 -8.050 1.00 75.56 573 LYS A C 1
ATOM 4289 O O . LYS A 1 573 ? -16.779 5.697 -6.970 1.00 75.56 573 LYS A O 1
ATOM 4294 N N . GLU A 1 574 ? -16.788 5.784 -9.223 1.00 67.00 574 GLU A N 1
ATOM 4295 C CA . GLU A 1 574 ? -15.460 6.379 -9.331 1.00 67.00 574 GLU A CA 1
ATOM 4296 C C . GLU A 1 574 ? -15.466 7.825 -8.840 1.00 67.00 574 GLU A C 1
ATOM 4298 O O . GLU A 1 574 ? -16.321 8.643 -9.207 1.00 67.00 574 GLU A O 1
ATOM 4303 N N . GLY A 1 575 ? -14.519 8.118 -7.954 1.00 67.25 575 GLY A N 1
ATOM 4304 C CA . GLY A 1 575 ? -14.050 9.461 -7.680 1.00 67.25 575 GLY A CA 1
ATOM 4305 C C . GLY A 1 575 ? -13.109 9.960 -8.777 1.00 67.25 575 GLY A C 1
ATOM 4306 O O . GLY A 1 575 ? -12.674 9.230 -9.663 1.00 67.25 575 GLY A O 1
ATOM 4307 N N . VAL A 1 576 ? -12.775 11.248 -8.720 1.00 66.75 576 VAL A N 1
ATOM 4308 C CA . VAL A 1 576 ? -11.775 11.825 -9.626 1.00 66.75 576 VAL A CA 1
ATOM 4309 C C . VAL A 1 576 ? -10.413 11.187 -9.340 1.00 66.75 576 VAL A C 1
ATOM 4311 O O . VAL A 1 576 ? -9.903 11.331 -8.230 1.00 66.75 576 VAL A O 1
ATOM 4314 N N . GLY A 1 577 ? -9.820 10.543 -10.349 1.00 72.62 577 GLY A N 1
ATOM 4315 C CA . GLY A 1 577 ? -8.508 9.892 -10.248 1.00 72.62 577 GLY A CA 1
ATOM 4316 C C . GLY A 1 577 ? -8.540 8.458 -9.709 1.00 72.62 577 GLY A C 1
ATOM 4317 O O . GLY A 1 577 ? -7.484 7.914 -9.410 1.00 72.62 577 GLY A O 1
ATOM 4318 N N . GLU A 1 578 ? -9.723 7.857 -9.581 1.00 85.75 578 GLU A N 1
ATOM 4319 C CA . GLU A 1 578 ? -9.908 6.454 -9.204 1.00 85.75 578 GLU A CA 1
ATOM 4320 C C . GLU A 1 578 ? -10.230 5.606 -10.444 1.00 85.75 578 GLU A C 1
ATOM 4322 O O . GLU A 1 578 ? -11.001 6.049 -11.288 1.00 85.75 578 GLU A O 1
ATOM 4327 N N . TYR A 1 579 ? -9.677 4.392 -10.507 1.00 91.25 579 TYR A N 1
ATOM 4328 C CA . TYR A 1 579 ? -9.809 3.418 -11.594 1.00 91.25 579 TYR A CA 1
ATOM 4329 C C . TYR A 1 579 ? -10.332 2.080 -11.048 1.00 91.25 579 TYR A C 1
ATOM 4331 O O . TYR A 1 579 ? -9.609 1.079 -10.953 1.00 91.25 579 TYR A O 1
ATOM 4339 N N . LEU A 1 580 ? -11.578 2.080 -10.569 1.00 92.12 580 LEU A N 1
ATOM 4340 C CA . LEU A 1 580 ? -12.130 1.004 -9.732 1.00 92.12 580 LEU A CA 1
ATOM 4341 C C . LEU A 1 580 ? -13.158 0.140 -10.468 1.00 92.12 580 LEU A C 1
ATOM 4343 O O . LEU A 1 580 ? -13.547 -0.907 -9.947 1.00 92.12 580 LEU A O 1
ATOM 4347 N N . VAL A 1 581 ? -13.601 0.529 -11.671 1.00 91.88 581 VAL A N 1
ATOM 4348 C CA . VAL A 1 581 ? -14.656 -0.178 -12.432 1.00 91.88 581 VAL A CA 1
ATOM 4349 C C . VAL A 1 581 ? -14.399 -1.668 -12.645 1.00 91.88 581 VAL A C 1
ATOM 4351 O O . VAL A 1 581 ? -15.348 -2.438 -12.777 1.00 91.88 581 VAL A O 1
ATOM 4354 N N . TYR A 1 582 ? -13.138 -2.097 -12.648 1.00 94.69 582 TYR A N 1
ATOM 4355 C CA . TYR A 1 582 ? -12.758 -3.491 -12.865 1.00 94.69 582 TYR A CA 1
ATOM 4356 C C . TYR A 1 582 ? -12.468 -4.264 -11.576 1.00 94.69 582 TYR A C 1
ATOM 4358 O O . TYR A 1 582 ? -11.888 -5.340 -11.649 1.00 94.69 582 TYR A O 1
ATOM 4366 N N . ASN A 1 583 ? -12.827 -3.764 -10.394 1.00 96.50 583 ASN A N 1
ATOM 4367 C CA . ASN A 1 583 ? -12.402 -4.372 -9.128 1.00 96.50 583 ASN A CA 1
ATOM 4368 C C . ASN A 1 583 ? -13.257 -5.528 -8.614 1.00 96.50 583 ASN A C 1
ATOM 4370 O O . ASN A 1 583 ? -12.930 -6.089 -7.568 1.00 96.50 583 ASN A O 1
ATOM 4374 N N . GLN A 1 584 ? -14.292 -5.944 -9.343 1.00 97.88 584 GLN A N 1
ATOM 4375 C CA . GLN A 1 584 ? -15.103 -7.076 -8.915 1.00 97.88 584 GLN A CA 1
ATOM 4376 C C . GLN A 1 584 ? -14.272 -8.365 -8.855 1.00 97.88 584 GLN A C 1
ATOM 4378 O O . GLN A 1 584 ? -13.690 -8.805 -9.848 1.00 97.88 584 GLN A O 1
ATOM 4383 N N . VAL A 1 585 ? -14.239 -8.973 -7.671 1.00 98.25 585 VAL A N 1
ATOM 4384 C CA . VAL A 1 585 ? -13.560 -10.244 -7.374 1.00 98.25 585 VAL A CA 1
ATOM 4385 C C . VAL A 1 585 ? -14.410 -11.172 -6.503 1.00 98.25 585 VAL A C 1
ATOM 4387 O O . VAL A 1 585 ? -14.005 -12.303 -6.254 1.00 98.25 585 VAL A O 1
ATOM 4390 N N . PHE A 1 586 ? -15.593 -10.726 -6.074 1.00 98.56 586 PHE A N 1
ATOM 4391 C CA . PHE A 1 586 ? -16.565 -11.489 -5.294 1.00 98.56 586 PHE A CA 1
ATOM 4392 C C . PHE A 1 586 ? -17.993 -11.282 -5.830 1.00 98.56 586 PHE A C 1
ATOM 4394 O O . PHE A 1 586 ? -18.292 -10.278 -6.486 1.00 98.56 586 PHE A O 1
ATOM 4401 N N . HIS A 1 587 ? -18.887 -12.230 -5.539 1.00 97.31 587 HIS A N 1
ATOM 4402 C CA . HIS A 1 587 ? -20.298 -12.172 -5.941 1.00 97.31 587 HIS A CA 1
ATOM 4403 C C . HIS A 1 587 ? -21.081 -11.124 -5.149 1.00 97.31 587 HIS A C 1
ATOM 4405 O O . HIS A 1 587 ? -20.977 -11.073 -3.927 1.00 97.31 587 HIS A O 1
ATOM 4411 N N . LEU A 1 588 ? -21.946 -10.356 -5.816 1.00 94.75 588 LEU A N 1
ATOM 4412 C CA . LEU A 1 588 ? -22.769 -9.323 -5.170 1.00 94.75 588 LEU A CA 1
ATOM 4413 C C . LEU A 1 588 ? -23.626 -9.866 -4.007 1.00 94.75 588 LEU A C 1
ATOM 4415 O O . LEU A 1 588 ? -23.762 -9.207 -2.981 1.00 94.75 588 LEU A O 1
ATOM 4419 N N . ASP A 1 589 ? -24.140 -11.092 -4.108 1.00 93.56 589 ASP A N 1
ATOM 4420 C CA . ASP A 1 589 ? -24.930 -11.710 -3.033 1.00 93.56 589 ASP A CA 1
ATOM 4421 C C . ASP A 1 589 ? -24.139 -11.890 -1.731 1.00 93.56 589 ASP A C 1
ATOM 4423 O O . ASP A 1 589 ? -24.703 -11.850 -0.633 1.00 93.56 589 ASP A O 1
ATOM 4427 N N . ASP A 1 590 ? -22.822 -12.068 -1.827 1.00 96.69 590 ASP A N 1
ATOM 4428 C CA . ASP A 1 590 ? -21.962 -12.165 -0.656 1.00 96.69 590 ASP A CA 1
ATOM 4429 C C . ASP A 1 590 ? -21.743 -10.808 0.019 1.00 96.69 590 ASP A C 1
ATOM 4431 O O . ASP A 1 590 ? -21.575 -10.778 1.242 1.00 96.69 590 ASP A O 1
ATOM 4435 N N . LEU A 1 591 ? -21.836 -9.698 -0.730 1.00 96.31 591 LEU A N 1
ATOM 4436 C CA . LEU A 1 591 ? -21.874 -8.350 -0.157 1.00 96.31 591 LEU A CA 1
ATOM 4437 C C . LEU A 1 591 ? -23.129 -8.164 0.693 1.00 96.31 591 LEU A C 1
ATOM 4439 O O . LEU A 1 591 ? -23.034 -7.669 1.812 1.00 96.31 591 LEU A O 1
ATOM 4443 N N . HIS A 1 592 ? -24.299 -8.572 0.194 1.00 94.31 592 HIS A N 1
ATOM 4444 C CA . HIS A 1 592 ? -25.555 -8.437 0.940 1.00 94.31 592 HIS A CA 1
ATOM 4445 C C . HIS A 1 592 ? -25.489 -9.169 2.287 1.00 94.31 592 HIS A C 1
ATOM 4447 O O . HIS A 1 592 ? -25.844 -8.604 3.324 1.00 94.31 592 HIS A O 1
ATOM 4453 N N . LYS A 1 593 ? -24.944 -10.393 2.296 1.00 95.56 593 LYS A N 1
ATOM 4454 C CA . LYS A 1 593 ? -24.711 -11.159 3.533 1.00 95.56 593 LYS A CA 1
ATOM 4455 C C . LYS A 1 593 ? -23.767 -10.416 4.480 1.00 95.56 593 LYS A C 1
ATOM 4457 O O . LYS A 1 593 ? -24.087 -10.276 5.659 1.00 95.56 593 LYS A O 1
ATOM 4462 N N . LEU A 1 594 ? -22.644 -9.905 3.969 1.00 97.88 594 LEU A N 1
ATOM 4463 C CA . LEU A 1 594 ? -21.664 -9.165 4.765 1.00 97.88 594 LEU A CA 1
ATOM 4464 C C . LEU A 1 594 ? -22.270 -7.902 5.393 1.00 97.88 594 LEU A C 1
ATOM 4466 O O . LEU A 1 594 ? -22.107 -7.671 6.590 1.00 97.88 594 LEU A O 1
ATOM 4470 N N . LEU A 1 595 ? -23.001 -7.103 4.610 1.00 97.19 595 LEU A N 1
ATOM 4471 C CA . LEU A 1 595 ? -23.642 -5.874 5.085 1.00 97.19 595 LEU A CA 1
ATOM 4472 C C . LEU A 1 595 ? -24.734 -6.164 6.124 1.00 97.19 595 LEU A C 1
ATOM 4474 O O . LEU A 1 595 ? -24.829 -5.445 7.119 1.00 97.19 595 LEU A O 1
ATOM 4478 N N . CYS A 1 596 ? -25.510 -7.238 5.953 1.00 97.06 596 CYS A N 1
ATOM 4479 C CA . CYS A 1 596 ? -26.462 -7.686 6.970 1.00 97.06 596 CYS A CA 1
ATOM 4480 C C . CYS A 1 596 ? -25.754 -8.099 8.274 1.00 97.06 596 CYS A C 1
ATOM 4482 O O . CYS A 1 596 ? -26.177 -7.690 9.357 1.00 97.06 596 CYS A O 1
ATOM 4484 N N . GLU A 1 597 ? -24.649 -8.851 8.208 1.00 98.25 597 GLU A N 1
ATOM 4485 C CA . GLU A 1 597 ? -23.873 -9.216 9.404 1.00 98.25 597 GLU A CA 1
ATOM 4486 C C . GLU A 1 597 ? -23.244 -7.995 10.086 1.00 98.25 597 GLU A C 1
ATOM 4488 O O . GLU A 1 597 ? -23.323 -7.865 11.312 1.00 98.25 597 GLU A O 1
ATOM 4493 N N . PHE A 1 598 ? -22.709 -7.040 9.321 1.00 98.44 598 PHE A N 1
ATOM 4494 C CA . PHE A 1 598 ? -22.278 -5.756 9.869 1.00 98.44 598 PHE A CA 1
ATOM 4495 C C . PHE A 1 598 ? -23.424 -5.018 10.558 1.00 98.44 598 PHE A C 1
ATOM 4497 O O . PHE A 1 598 ? -23.264 -4.543 11.681 1.00 98.44 598 PHE A O 1
ATOM 4504 N N . GLN A 1 599 ? -24.608 -4.964 9.952 1.00 97.44 599 GLN A N 1
ATOM 4505 C CA . GLN A 1 599 ? -25.743 -4.302 10.577 1.00 97.44 599 GLN A CA 1
ATOM 4506 C C . GLN A 1 599 ? -26.199 -5.003 11.865 1.00 97.44 599 GLN A C 1
ATOM 4508 O O . GLN A 1 599 ? -26.538 -4.328 12.840 1.00 97.44 599 GLN A O 1
ATOM 4513 N N . LYS A 1 600 ? -26.176 -6.341 11.920 1.00 97.81 600 LYS A N 1
ATOM 4514 C CA . LYS A 1 600 ? -26.463 -7.095 13.153 1.00 97.81 600 LYS A CA 1
ATOM 4515 C C . LYS A 1 600 ? -25.471 -6.747 14.262 1.00 97.81 600 LYS A C 1
ATOM 4517 O O . LYS A 1 600 ? -25.897 -6.466 15.383 1.00 97.81 600 LYS A O 1
ATOM 4522 N N . LYS A 1 601 ? -24.170 -6.704 13.950 1.00 98.25 601 LYS A N 1
ATOM 4523 C CA . LYS A 1 601 ? -23.118 -6.275 14.890 1.00 98.25 601 LYS A CA 1
ATOM 4524 C C . LYS A 1 601 ? -23.340 -4.838 15.361 1.00 98.25 601 LYS A C 1
ATOM 4526 O O . LYS A 1 601 ? -23.331 -4.589 16.565 1.00 98.25 601 LYS A O 1
ATOM 4531 N N . LEU A 1 602 ? -23.653 -3.924 14.439 1.00 96.81 602 LEU A N 1
ATOM 4532 C CA . LEU A 1 602 ? -23.954 -2.527 14.751 1.00 96.81 602 LEU A CA 1
ATOM 4533 C C . LEU A 1 602 ? -25.138 -2.398 15.720 1.00 96.81 602 LEU A C 1
ATOM 4535 O O . LEU A 1 602 ? -25.038 -1.707 16.736 1.00 96.81 602 LEU A O 1
ATOM 4539 N N . ARG A 1 603 ? -26.245 -3.105 15.448 1.00 96.06 603 ARG A N 1
ATOM 4540 C CA . ARG A 1 603 ? -27.443 -3.132 16.308 1.00 96.06 603 ARG A CA 1
ATOM 4541 C C . ARG A 1 603 ? -27.141 -3.708 17.695 1.00 96.06 603 ARG A C 1
ATOM 4543 O O . ARG A 1 603 ? -27.665 -3.195 18.681 1.00 96.06 603 ARG A O 1
ATOM 4550 N N . ALA A 1 604 ? -26.269 -4.714 17.782 1.00 97.31 604 ALA A N 1
ATOM 4551 C CA . ALA A 1 604 ? -25.796 -5.290 19.046 1.00 97.31 604 ALA A CA 1
ATOM 4552 C C . ALA A 1 604 ? -24.803 -4.387 19.810 1.00 97.31 604 ALA A C 1
ATOM 4554 O O . ALA A 1 604 ? -24.484 -4.659 20.972 1.00 97.31 604 ALA A O 1
ATOM 4555 N N . GLY A 1 605 ? -24.321 -3.312 19.177 1.00 97.56 605 GLY A N 1
ATOM 4556 C CA . GLY A 1 605 ? -23.307 -2.416 19.725 1.00 97.56 605 GLY A CA 1
ATOM 4557 C C . GLY A 1 605 ? -21.874 -2.947 19.619 1.00 97.56 605 GLY A C 1
ATOM 4558 O O . GLY A 1 605 ? -20.968 -2.337 20.189 1.00 97.56 605 GLY A O 1
ATOM 4559 N N . ASP A 1 606 ? -21.659 -4.052 18.911 1.00 98.25 606 ASP A N 1
ATOM 4560 C CA . ASP A 1 606 ? -20.366 -4.720 18.763 1.00 98.25 606 ASP A CA 1
ATOM 4561 C C . ASP A 1 606 ? -19.490 -4.041 17.690 1.00 98.25 606 ASP A C 1
ATOM 4563 O O . ASP A 1 606 ? -20.009 -3.370 16.793 1.00 98.25 606 ASP A O 1
ATOM 4567 N N . PRO A 1 607 ? -18.159 -4.234 17.728 1.00 98.38 607 PRO A N 1
ATOM 4568 C CA . PRO A 1 607 ? -17.283 -3.945 16.596 1.00 98.38 607 PRO A CA 1
ATOM 4569 C C . PRO A 1 607 ? -17.724 -4.646 15.305 1.00 98.38 607 PRO A C 1
ATOM 4571 O O . PRO A 1 607 ? -18.107 -5.820 15.327 1.00 98.38 607 PRO A O 1
ATOM 4574 N N . LEU A 1 608 ? -17.588 -3.960 14.166 1.00 98.50 608 LEU A N 1
ATOM 4575 C CA . LEU A 1 608 ? -17.873 -4.524 12.842 1.00 98.50 608 LEU A CA 1
ATOM 4576 C C . LEU A 1 608 ? -16.713 -5.396 12.352 1.00 98.50 608 LEU A C 1
ATOM 4578 O O . LEU A 1 608 ? -15.943 -5.022 11.467 1.00 98.50 608 LEU A O 1
ATOM 4582 N N . VAL A 1 609 ? -16.591 -6.563 12.979 1.00 98.81 609 VAL A N 1
ATOM 4583 C CA . VAL A 1 609 ? -15.642 -7.614 12.617 1.00 98.81 609 VAL A CA 1
ATOM 4584 C C . VAL A 1 609 ? -16.421 -8.860 12.223 1.00 98.81 609 VAL A C 1
ATOM 4586 O O . VAL A 1 609 ? -17.155 -9.425 13.039 1.00 98.81 609 VAL A O 1
ATOM 4589 N N . VAL A 1 610 ? -16.285 -9.274 10.964 1.00 98.81 610 VAL A N 1
ATOM 4590 C CA . VAL A 1 610 ? -17.032 -10.403 10.393 1.00 98.81 610 VAL A CA 1
ATOM 4591 C C . VAL A 1 610 ? -16.083 -11.304 9.620 1.00 98.81 610 VAL A C 1
ATOM 4593 O O . VAL A 1 610 ? -15.308 -10.834 8.789 1.00 98.81 610 VAL A O 1
ATOM 4596 N N . GLN A 1 611 ? -16.164 -12.608 9.883 1.00 98.56 611 GLN A N 1
ATOM 4597 C CA . GLN A 1 611 ? -15.479 -13.622 9.094 1.00 98.56 611 GLN A CA 1
ATOM 4598 C C . GLN A 1 611 ? -16.425 -14.182 8.030 1.00 98.56 611 GLN A C 1
ATOM 4600 O O . GLN A 1 611 ? -17.555 -14.555 8.343 1.00 98.56 611 GLN A O 1
ATOM 4605 N N . GLN A 1 612 ? -15.952 -14.298 6.791 1.00 98.19 612 GLN A N 1
ATOM 4606 C CA . GLN A 1 612 ? -16.713 -14.885 5.693 1.00 98.19 612 GLN A CA 1
ATOM 4607 C C . GLN A 1 612 ? -15.800 -15.668 4.750 1.00 98.19 612 GLN A C 1
ATOM 4609 O O . GLN A 1 612 ? -14.688 -15.250 4.433 1.00 98.19 612 GLN A O 1
ATOM 4614 N N . ARG A 1 613 ? -16.291 -16.815 4.278 1.00 98.38 613 ARG A N 1
ATOM 4615 C CA . ARG A 1 613 ? -15.662 -17.572 3.194 1.00 98.38 613 ARG A CA 1
ATOM 4616 C C . ARG A 1 613 ? -16.284 -17.129 1.875 1.00 98.38 613 ARG A C 1
ATOM 4618 O O . ARG A 1 613 ? -17.498 -17.220 1.733 1.00 98.38 613 ARG A O 1
ATOM 4625 N N . LEU A 1 614 ? -15.456 -16.679 0.940 1.00 98.69 614 LEU A N 1
ATOM 4626 C CA . LEU A 1 614 ? -15.882 -16.121 -0.342 1.00 98.69 614 LEU A CA 1
ATOM 4627 C C . LEU A 1 614 ? -15.310 -16.932 -1.497 1.00 98.69 614 LEU A C 1
ATOM 4629 O O . LEU A 1 614 ? -14.151 -17.351 -1.436 1.00 98.69 614 LEU A O 1
ATOM 4633 N N . GLU A 1 615 ? -16.107 -17.136 -2.542 1.00 98.69 615 GLU A N 1
ATOM 4634 C CA . GLU A 1 615 ? -15.598 -17.582 -3.837 1.00 98.69 615 GLU A CA 1
ATOM 4635 C C . GLU A 1 615 ? -14.938 -16.400 -4.550 1.00 98.69 615 GLU A C 1
ATOM 4637 O O . GLU A 1 615 ? -15.543 -15.343 -4.713 1.00 98.69 615 GLU A O 1
ATOM 4642 N N . VAL A 1 616 ? -13.692 -16.585 -4.974 1.00 98.75 616 VAL A N 1
ATOM 4643 C CA . VAL A 1 616 ? -12.948 -15.598 -5.752 1.00 98.75 616 VAL A CA 1
ATOM 4644 C C . VAL A 1 616 ? -13.322 -15.747 -7.221 1.00 98.75 616 VAL A C 1
ATOM 4646 O O . VAL A 1 616 ? -13.146 -16.819 -7.809 1.00 98.75 616 VAL A O 1
ATOM 4649 N N . LEU A 1 617 ? -13.800 -14.655 -7.808 1.00 98.62 617 LEU A N 1
ATOM 4650 C CA . LEU A 1 617 ? -14.107 -14.542 -9.227 1.00 98.62 617 LEU A CA 1
ATOM 4651 C C . LEU A 1 617 ? -12.840 -14.319 -10.048 1.00 98.62 617 LEU A C 1
ATOM 4653 O O . LEU A 1 617 ? -11.856 -13.738 -9.584 1.00 98.62 617 LEU A O 1
ATOM 4657 N N . GLU A 1 618 ? -12.869 -14.797 -11.288 1.00 97.81 618 GLU A N 1
ATOM 4658 C CA . GLU A 1 618 ? -11.813 -14.495 -12.244 1.00 97.81 618 GLU A CA 1
ATOM 4659 C C . GLU A 1 618 ? -11.856 -13.018 -12.630 1.00 97.81 618 GLU A C 1
ATOM 4661 O O . GLU A 1 618 ? -12.920 -12.448 -12.866 1.00 97.81 618 GLU A O 1
ATOM 4666 N N . ASN A 1 619 ? -10.681 -12.401 -12.693 1.00 97.50 619 ASN A N 1
ATOM 4667 C CA . ASN A 1 619 ? -10.529 -11.014 -13.080 1.00 97.50 619 ASN A CA 1
ATOM 4668 C C . ASN A 1 619 ? -9.309 -10.856 -13.989 1.00 97.50 619 ASN A C 1
ATOM 4670 O O . ASN A 1 619 ? -8.162 -10.820 -13.534 1.00 97.50 619 ASN A O 1
ATOM 4674 N N . GLU A 1 620 ? -9.565 -10.752 -15.293 1.00 95.44 620 GLU A N 1
ATOM 4675 C CA . GLU A 1 620 ? -8.514 -10.658 -16.307 1.00 95.44 620 GLU A CA 1
ATOM 4676 C C . GLU A 1 620 ? -7.756 -9.325 -16.269 1.00 95.44 620 GLU A C 1
ATOM 4678 O O . GLU A 1 620 ? -6.580 -9.271 -16.633 1.00 95.44 620 GLU A O 1
ATOM 4683 N N . LYS A 1 621 ? -8.403 -8.240 -15.818 1.00 95.50 621 LYS A N 1
ATOM 4684 C CA . LYS A 1 621 ? -7.756 -6.927 -15.678 1.00 95.50 621 LYS A CA 1
ATOM 4685 C C . LYS A 1 621 ? -6.630 -6.992 -14.647 1.00 95.50 621 LYS A C 1
ATOM 4687 O O . LYS A 1 621 ? -5.555 -6.456 -14.904 1.00 95.50 621 LYS A O 1
ATOM 4692 N N . TRP A 1 622 ? -6.864 -7.669 -13.525 1.00 96.06 622 TRP A N 1
ATOM 4693 C CA . TRP A 1 622 ? -5.908 -7.766 -12.420 1.00 96.06 622 TRP A CA 1
ATOM 4694 C C . TRP A 1 622 ? -5.131 -9.083 -12.380 1.00 96.06 622 TRP A C 1
ATOM 4696 O O . TRP A 1 622 ? -4.326 -9.277 -11.474 1.00 96.06 622 TRP A O 1
ATOM 4706 N N . GLY A 1 623 ? -5.353 -10.003 -13.319 1.00 95.94 623 GLY A N 1
ATOM 4707 C CA . GLY A 1 623 ? -4.672 -11.300 -13.329 1.00 95.94 623 GLY A CA 1
ATOM 4708 C C . GLY A 1 623 ? -5.032 -12.206 -12.149 1.00 95.94 623 GLY A C 1
ATOM 4709 O O . GLY A 1 623 ? -4.214 -13.009 -11.698 1.00 95.94 623 GLY A O 1
ATOM 4710 N N . ILE A 1 624 ? -6.250 -12.081 -11.620 1.00 97.38 624 ILE A N 1
ATOM 4711 C CA . ILE A 1 624 ? -6.742 -12.930 -10.533 1.00 97.38 624 ILE A CA 1
ATOM 4712 C C . ILE A 1 624 ? -7.451 -14.129 -11.153 1.00 97.38 624 ILE A C 1
ATOM 4714 O O . ILE A 1 624 ? -8.456 -13.985 -11.842 1.00 97.38 624 ILE A O 1
ATOM 4718 N N . LYS A 1 625 ? -6.934 -15.333 -10.896 1.00 95.62 625 LYS A N 1
ATOM 4719 C CA . LYS A 1 625 ? -7.610 -16.576 -11.291 1.00 95.62 625 LYS A CA 1
ATOM 4720 C C . LYS A 1 625 ? -8.760 -16.856 -10.329 1.00 95.62 625 LYS A C 1
ATOM 4722 O O . LYS A 1 625 ? -8.515 -16.874 -9.124 1.00 95.62 625 LYS A O 1
ATOM 4727 N N . GLY A 1 626 ? -9.951 -17.132 -10.852 1.00 96.94 626 GLY A N 1
ATOM 4728 C CA . GLY A 1 626 ? -11.131 -17.472 -10.054 1.00 96.94 626 GLY A CA 1
ATOM 4729 C C . GLY A 1 626 ? -11.223 -18.950 -9.660 1.00 96.94 626 GLY A C 1
ATOM 4730 O O . GLY A 1 626 ? -10.242 -19.699 -9.763 1.00 96.94 626 GLY A O 1
ATOM 4731 N N . ASN A 1 627 ? -12.418 -19.369 -9.233 1.00 96.56 627 ASN A N 1
ATOM 4732 C CA . ASN A 1 627 ? -12.781 -20.751 -8.880 1.00 96.56 627 ASN A CA 1
ATOM 4733 C C . ASN A 1 627 ? -11.994 -21.320 -7.686 1.00 96.56 627 ASN A C 1
ATOM 4735 O O . ASN A 1 627 ? -11.596 -22.487 -7.661 1.00 96.56 627 ASN A O 1
ATOM 4739 N N . TRP A 1 628 ? -11.735 -20.491 -6.678 1.00 98.31 628 TRP A N 1
ATOM 4740 C CA . TRP A 1 628 ? -11.189 -20.923 -5.392 1.00 98.31 628 TRP A CA 1
ATOM 4741 C C . TRP A 1 628 ? -11.810 -20.103 -4.268 1.00 98.31 628 TRP A C 1
ATOM 4743 O O . TRP A 1 628 ? -12.452 -19.088 -4.513 1.00 98.31 628 TRP A O 1
ATOM 4753 N N . HIS A 1 629 ? -11.646 -20.562 -3.029 1.00 98.62 629 HIS A N 1
ATOM 4754 C CA . HIS A 1 629 ? -12.234 -19.893 -1.877 1.00 98.62 629 HIS A CA 1
ATOM 4755 C C . HIS A 1 629 ? -11.168 -19.249 -1.004 1.00 98.62 629 HIS A C 1
ATOM 4757 O O . HIS A 1 629 ? -10.179 -19.898 -0.654 1.00 98.62 629 HIS A O 1
ATOM 4763 N N . VAL A 1 630 ? -11.433 -18.018 -0.583 1.00 98.69 630 VAL A N 1
ATOM 4764 C CA . VAL A 1 630 ? -10.658 -17.297 0.425 1.00 98.69 630 VAL A CA 1
ATOM 4765 C C . VAL A 1 630 ? -11.464 -17.205 1.717 1.00 98.69 630 VAL A C 1
ATOM 4767 O O . VAL A 1 630 ? -12.681 -17.021 1.696 1.00 98.69 630 VAL A O 1
ATOM 4770 N N . ASN A 1 631 ? -10.800 -17.371 2.858 1.00 98.56 631 ASN A N 1
ATOM 4771 C CA . ASN A 1 631 ? -11.371 -17.065 4.162 1.00 98.56 631 ASN A CA 1
ATOM 4772 C C . ASN A 1 631 ? -10.935 -15.651 4.554 1.00 98.56 631 ASN A C 1
ATOM 4774 O O . ASN A 1 631 ? -9.738 -15.391 4.691 1.00 98.56 631 ASN A O 1
ATOM 4778 N N . MET A 1 632 ? -11.901 -14.755 4.713 1.00 98.62 632 MET A N 1
ATOM 4779 C CA . MET A 1 632 ? -11.683 -13.342 4.998 1.00 98.62 632 MET A CA 1
ATOM 4780 C C . MET A 1 632 ? -12.134 -13.016 6.417 1.00 98.62 632 MET A C 1
ATOM 4782 O O . MET A 1 632 ? -13.226 -13.420 6.809 1.00 98.62 632 MET A O 1
ATOM 4786 N N . ILE A 1 633 ? -11.355 -12.224 7.152 1.00 98.88 633 ILE A N 1
ATOM 4787 C CA . ILE A 1 633 ? -11.874 -11.414 8.264 1.00 98.88 633 ILE A CA 1
ATOM 4788 C C . ILE A 1 633 ? -11.926 -9.969 7.789 1.00 98.88 633 ILE A C 1
ATOM 4790 O O . ILE A 1 633 ? -10.894 -9.385 7.467 1.00 98.88 633 ILE A O 1
ATOM 4794 N N . PHE A 1 634 ? -13.115 -9.382 7.772 1.00 98.88 634 PHE A N 1
ATOM 4795 C CA . PHE A 1 634 ? -13.317 -7.967 7.496 1.00 98.88 634 PHE A CA 1
ATOM 4796 C C . PHE A 1 634 ? -13.350 -7.197 8.813 1.00 98.88 634 PHE A C 1
ATOM 4798 O O . PHE A 1 634 ? -14.198 -7.469 9.660 1.00 98.88 634 PHE A O 1
ATOM 4805 N N . VAL A 1 635 ? -12.448 -6.230 8.974 1.00 98.81 635 VAL A N 1
ATOM 4806 C CA . VAL A 1 635 ? -12.438 -5.275 10.089 1.00 98.81 635 VAL A CA 1
ATOM 4807 C C . VAL A 1 635 ? -12.837 -3.915 9.530 1.00 98.81 635 VAL A C 1
ATOM 4809 O O . VAL A 1 635 ? -12.024 -3.230 8.911 1.00 98.81 635 VAL A O 1
ATOM 4812 N N . TYR A 1 636 ? -14.099 -3.534 9.716 1.00 98.62 636 TYR A N 1
ATOM 4813 C CA . TYR A 1 636 ? -14.652 -2.294 9.177 1.00 98.62 636 TYR A CA 1
ATOM 4814 C C . TYR A 1 636 ? -14.683 -1.215 10.261 1.00 98.62 636 TYR A C 1
ATOM 4816 O O . TYR A 1 636 ? -15.412 -1.349 11.244 1.00 98.62 636 TYR A O 1
ATOM 4824 N N . LEU A 1 637 ? -13.906 -0.137 10.104 1.00 98.50 637 LEU A N 1
ATOM 4825 C CA . LEU A 1 637 ? -13.902 0.964 11.071 1.00 98.50 637 LEU A CA 1
ATOM 4826 C C . LEU A 1 637 ? -15.306 1.570 11.167 1.00 98.50 637 LEU A C 1
ATOM 4828 O O . LEU A 1 637 ? -15.771 2.176 10.213 1.00 98.50 637 LEU A O 1
ATOM 4832 N N . HIS A 1 638 ? -15.971 1.404 12.308 1.00 97.50 638 HIS A N 1
ATOM 4833 C CA . HIS A 1 638 ? -17.282 1.980 12.608 1.00 97.50 638 HIS A CA 1
ATOM 4834 C C . HIS A 1 638 ? -17.478 2.070 14.116 1.00 97.50 638 HIS A C 1
ATOM 4836 O O . HIS A 1 638 ? -16.886 1.295 14.860 1.00 97.50 638 HIS A O 1
ATOM 4842 N N . ARG A 1 639 ? -18.340 2.976 14.575 1.00 94.38 639 ARG A N 1
ATOM 4843 C CA . ARG A 1 639 ? -18.643 3.161 15.999 1.00 94.38 639 ARG A CA 1
ATOM 4844 C C . ARG A 1 639 ? -19.181 1.872 16.646 1.00 94.38 639 ARG A C 1
ATOM 4846 O O . ARG A 1 639 ? -20.063 1.229 16.080 1.00 94.38 639 ARG A O 1
ATOM 4853 N N . SER A 1 640 ? -18.695 1.542 17.848 1.00 97.31 640 SER A N 1
ATOM 4854 C CA . SER A 1 640 ? -19.191 0.444 18.696 1.00 97.31 640 SER A CA 1
ATOM 4855 C C . SER A 1 640 ? -19.733 1.005 20.009 1.00 97.31 640 SER A C 1
ATOM 4857 O O . SER A 1 640 ? -18.987 1.577 20.801 1.00 97.31 640 SER A O 1
ATOM 4859 N N . LYS A 1 641 ? -21.026 0.787 20.282 1.00 96.94 641 LYS A N 1
ATOM 4860 C CA . LYS A 1 641 ? -21.638 1.194 21.559 1.00 96.94 641 LYS A CA 1
ATOM 4861 C C . LYS A 1 641 ? -20.968 0.505 22.747 1.00 96.94 641 LYS A C 1
ATOM 4863 O O . LYS A 1 641 ? -20.805 1.131 23.783 1.00 96.94 641 LYS A O 1
ATOM 4868 N N . ARG A 1 642 ? -20.551 -0.761 22.603 1.00 97.31 642 ARG A N 1
ATOM 4869 C CA . ARG A 1 642 ? -19.840 -1.494 23.662 1.00 97.31 642 ARG A CA 1
ATOM 4870 C C . ARG A 1 642 ? -18.476 -0.897 23.979 1.00 97.31 642 ARG A C 1
ATOM 4872 O O . ARG A 1 642 ? -18.086 -0.922 25.140 1.00 97.31 642 ARG A O 1
ATOM 4879 N N . PHE A 1 643 ? -17.766 -0.362 22.990 1.00 98.25 643 PHE A N 1
ATOM 4880 C CA . PHE A 1 643 ? -16.547 0.396 23.257 1.00 98.25 643 PHE A CA 1
ATOM 4881 C C . PHE A 1 643 ? -16.870 1.676 24.031 1.00 98.25 643 PHE A C 1
ATOM 4883 O O . PHE A 1 643 ? -16.329 1.888 25.113 1.00 98.25 643 PHE A O 1
ATOM 4890 N N . ASP A 1 644 ? -17.811 2.469 23.515 1.00 96.31 644 ASP A N 1
ATOM 4891 C CA . ASP A 1 644 ? -18.154 3.782 24.060 1.00 96.31 644 ASP A CA 1
ATOM 4892 C C . ASP A 1 644 ? -18.622 3.726 25.521 1.00 96.31 644 ASP A C 1
ATOM 4894 O O . ASP A 1 644 ? -18.147 4.502 26.342 1.00 96.31 644 ASP A O 1
ATOM 4898 N N . VAL A 1 645 ? -19.504 2.784 25.881 1.00 95.31 645 VAL A N 1
ATOM 4899 C CA . VAL A 1 645 ? -20.011 2.663 27.266 1.00 95.31 645 VAL A CA 1
ATOM 4900 C C . VAL A 1 645 ? -18.949 2.209 28.269 1.00 95.31 645 VAL A C 1
ATOM 4902 O O . VAL A 1 645 ? -19.177 2.294 29.472 1.00 95.31 645 VAL A O 1
ATOM 4905 N N . ASN A 1 646 ? -17.810 1.703 27.790 1.00 97.44 646 ASN A N 1
ATOM 4906 C CA . ASN A 1 646 ? -16.670 1.351 28.631 1.00 97.44 646 ASN A CA 1
ATOM 4907 C C . ASN A 1 646 ? -15.607 2.459 28.675 1.00 97.44 646 ASN A C 1
ATOM 4909 O O . ASN A 1 646 ? -14.605 2.279 29.361 1.00 97.44 646 ASN A O 1
ATOM 4913 N N . LEU A 1 647 ? -15.792 3.583 27.973 1.00 98.44 647 LEU A N 1
ATOM 4914 C CA . LEU A 1 647 ? -14.930 4.754 28.129 1.00 98.44 647 LEU A CA 1
ATOM 4915 C C . LEU A 1 647 ? -15.198 5.443 29.478 1.00 98.44 647 LEU A C 1
ATOM 4917 O O . LEU A 1 647 ? -16.333 5.432 29.962 1.00 98.44 647 LEU A O 1
ATOM 4921 N N . PRO A 1 648 ? -14.189 6.103 30.073 1.00 98.38 648 PRO A N 1
ATOM 4922 C CA . PRO A 1 648 ? -14.401 6.993 31.205 1.00 98.38 648 PRO A CA 1
ATOM 4923 C C . PRO A 1 648 ? -15.475 8.051 30.898 1.00 98.38 648 PRO A C 1
ATOM 4925 O O . PRO A 1 648 ? -15.508 8.554 29.767 1.00 98.38 648 PRO A O 1
ATOM 4928 N N . PRO A 1 649 ? -16.345 8.411 31.864 1.00 97.81 649 PRO A N 1
ATOM 4929 C CA . PRO A 1 649 ? -17.469 9.319 31.626 1.00 97.81 649 PRO A CA 1
ATOM 4930 C C . PRO A 1 649 ? -17.076 10.646 30.967 1.00 97.81 649 PRO A C 1
ATOM 4932 O O . PRO A 1 649 ? -17.787 11.133 30.092 1.00 97.81 649 PRO A O 1
ATOM 4935 N N . GLU A 1 650 ? -15.929 11.217 31.338 1.00 96.94 650 GLU A N 1
ATOM 4936 C CA . GLU A 1 650 ? -15.413 12.456 30.758 1.00 96.94 650 GLU A CA 1
ATOM 4937 C C . GLU A 1 650 ? -14.999 12.301 29.289 1.00 96.94 650 GLU A C 1
ATOM 4939 O O . GLU A 1 650 ? -15.192 13.215 28.488 1.00 96.94 650 GLU A O 1
ATOM 4944 N N . THR A 1 651 ? -14.462 11.137 28.920 1.00 98.00 651 THR A N 1
ATOM 4945 C CA . THR A 1 651 ? -14.091 10.824 27.538 1.00 98.00 651 THR A CA 1
ATOM 4946 C C . THR A 1 651 ? -15.337 10.562 26.702 1.00 98.00 651 THR A C 1
ATOM 4948 O O . THR A 1 651 ? -15.451 11.099 25.600 1.00 98.00 651 THR A O 1
ATOM 4951 N N . LEU A 1 652 ? -16.294 9.788 27.229 1.00 97.31 652 LEU A N 1
ATOM 4952 C CA . LEU A 1 652 ? -17.571 9.533 26.561 1.00 97.31 652 LEU A CA 1
ATOM 4953 C C . LEU A 1 652 ? -18.319 10.845 26.294 1.00 97.31 652 LEU A C 1
ATOM 4955 O O . LEU A 1 652 ? -18.729 11.092 25.162 1.00 97.31 652 LEU A O 1
ATOM 4959 N N . GLN A 1 653 ? -18.411 11.725 27.295 1.00 96.56 653 GLN A N 1
ATOM 4960 C CA . GLN A 1 653 ? -19.043 13.035 27.145 1.00 96.56 653 GLN A CA 1
ATOM 4961 C C . GLN A 1 653 ? -18.362 13.881 26.058 1.00 96.56 653 GLN A C 1
ATOM 4963 O O . GLN A 1 653 ? -19.038 14.575 25.302 1.00 96.56 653 GLN A O 1
ATOM 4968 N N . GLU A 1 654 ? -17.030 13.837 25.956 1.00 96.75 654 GLU A N 1
ATOM 4969 C CA . GLU A 1 654 ? -16.297 14.563 24.916 1.00 96.75 654 GLU A CA 1
ATOM 4970 C C . GLU A 1 654 ? -16.545 13.989 23.513 1.00 96.75 654 GLU A C 1
ATOM 4972 O O . GLU A 1 654 ? -16.684 14.750 22.555 1.00 96.75 654 GLU A O 1
ATOM 4977 N N . VAL A 1 655 ? -16.640 12.663 23.384 1.00 95.69 655 VAL A N 1
ATOM 4978 C CA . VAL A 1 655 ? -17.000 11.982 22.130 1.00 95.69 655 VAL A CA 1
ATOM 4979 C C . VAL A 1 655 ? -18.434 12.325 21.707 1.00 95.69 655 VAL A C 1
ATOM 4981 O O . VAL A 1 655 ? -18.687 12.599 20.532 1.00 95.69 655 VAL A O 1
ATOM 4984 N N . GLU A 1 656 ? -19.375 12.362 22.651 1.00 95.50 656 GLU A N 1
ATOM 4985 C CA . GLU A 1 656 ? -20.796 12.634 22.395 1.00 95.50 656 GLU A CA 1
ATOM 4986 C C . GLU A 1 656 ? -21.089 14.072 21.955 1.00 95.50 656 GLU A C 1
ATOM 4988 O O . GLU A 1 656 ? -22.097 14.309 21.289 1.00 95.50 656 GLU A O 1
ATOM 4993 N N . LYS A 1 657 ? -20.185 15.026 22.220 1.00 95.62 657 LYS A N 1
ATOM 4994 C CA . LYS A 1 657 ? -20.267 16.381 21.643 1.00 95.62 657 LYS A CA 1
ATOM 4995 C C . LYS A 1 657 ? -20.209 16.371 20.110 1.00 95.62 657 LYS A C 1
ATOM 4997 O O . LYS A 1 657 ? -20.636 17.329 19.465 1.00 95.62 657 LYS A O 1
ATOM 5002 N N . GLY A 1 658 ? -19.687 15.305 19.498 1.00 91.69 658 GLY A N 1
ATOM 5003 C CA . GLY A 1 658 ? -19.604 15.184 18.048 1.00 91.69 658 GLY A CA 1
ATOM 5004 C C . GLY A 1 658 ? -18.822 16.347 17.434 1.00 91.69 658 GLY A C 1
ATOM 5005 O O . GLY A 1 658 ? -17.693 16.624 17.831 1.00 91.69 658 GLY A O 1
ATOM 5006 N N . GLY A 1 659 ? -19.416 17.044 16.461 1.00 89.31 659 GLY A N 1
ATOM 5007 C CA . GLY A 1 659 ? -18.762 18.144 15.741 1.00 89.31 659 GLY A CA 1
ATOM 5008 C C . GLY A 1 659 ? -18.372 19.359 16.596 1.00 89.31 659 GLY A C 1
ATOM 5009 O O . GLY A 1 659 ? -17.557 20.155 16.140 1.00 89.31 659 GLY A O 1
ATOM 5010 N N . SER A 1 660 ? -18.920 19.509 17.809 1.00 89.06 660 SER A N 1
ATOM 5011 C CA . SER A 1 660 ? -18.553 20.584 18.744 1.00 89.06 660 SER A CA 1
ATOM 5012 C C . SER A 1 660 ? -17.481 20.177 19.766 1.00 89.06 660 SER A C 1
ATOM 5014 O O . SER A 1 660 ? -17.021 21.027 20.528 1.00 89.06 660 SER A O 1
ATOM 5016 N N . GLY A 1 661 ? -17.081 18.900 19.793 1.00 91.31 661 GLY A N 1
ATOM 5017 C CA . GLY A 1 661 ? -16.029 18.370 20.665 1.00 91.31 661 GLY A CA 1
ATOM 5018 C C . GLY A 1 661 ? -14.688 18.163 19.956 1.00 91.31 661 GLY A C 1
ATOM 5019 O O . GLY A 1 661 ? -14.555 18.326 18.742 1.00 91.31 661 GLY A O 1
ATOM 5020 N N . GLY A 1 662 ? -13.679 17.731 20.716 1.00 92.75 662 GLY A N 1
ATOM 5021 C CA . GLY A 1 662 ? -12.329 17.427 20.220 1.00 92.75 662 GLY A CA 1
ATOM 5022 C C . GLY A 1 662 ? -12.235 16.195 19.306 1.00 92.75 662 GLY A C 1
ATOM 5023 O O . GLY A 1 662 ? -11.210 15.988 18.650 1.00 92.75 662 GLY A O 1
ATOM 5024 N N . PHE A 1 663 ? -13.301 15.394 19.225 1.00 96.38 663 PHE A N 1
ATOM 5025 C CA . PHE A 1 663 ? -13.386 14.170 18.423 1.00 96.38 663 PHE A CA 1
ATOM 5026 C C . PHE A 1 663 ? -14.433 14.259 17.304 1.00 96.38 663 PHE A C 1
ATOM 5028 O O . PHE A 1 663 ? -15.106 13.275 16.997 1.00 96.38 663 PHE A O 1
ATOM 5035 N N . GLY A 1 664 ? -14.587 15.426 16.671 1.00 94.94 664 GLY A N 1
ATOM 5036 C CA . GLY A 1 664 ? -15.488 15.579 15.524 1.00 94.94 664 GLY A CA 1
ATOM 5037 C C . GLY A 1 664 ? -15.309 14.467 14.480 1.00 94.94 664 GLY A C 1
ATOM 5038 O O . GLY A 1 664 ? -14.188 14.086 14.158 1.00 94.94 664 GLY A O 1
ATOM 5039 N N . ASN A 1 665 ? -16.407 13.942 13.934 1.00 95.38 665 ASN A N 1
ATOM 5040 C CA . ASN A 1 665 ? -16.429 12.787 13.018 1.00 95.38 665 ASN A CA 1
ATOM 5041 C C . ASN A 1 665 ? -15.994 11.437 13.629 1.00 95.38 665 ASN A C 1
ATOM 5043 O O . ASN A 1 665 ? -15.735 10.519 12.861 1.00 95.38 665 ASN A O 1
ATOM 5047 N N . TRP A 1 666 ? -15.900 11.273 14.954 1.00 96.56 666 TRP A N 1
ATOM 5048 C CA . TRP A 1 666 ? -15.562 9.979 15.571 1.00 96.56 666 TRP A CA 1
ATOM 5049 C C . TRP A 1 666 ? -16.459 8.819 15.079 1.00 96.56 666 TRP A C 1
ATOM 5051 O O . TRP A 1 666 ? -17.683 8.977 15.071 1.00 96.56 666 TRP A O 1
ATOM 5061 N N . PRO A 1 667 ? -15.897 7.642 14.716 1.00 97.00 667 PRO A N 1
ATOM 5062 C CA . PRO A 1 667 ? -14.467 7.312 14.559 1.00 97.00 667 PRO A CA 1
ATOM 5063 C C . PRO A 1 667 ? -13.905 7.559 13.141 1.00 97.00 667 PRO A C 1
ATOM 5065 O O . PRO A 1 667 ? -12.736 7.303 12.861 1.00 97.00 667 PRO A O 1
ATOM 5068 N N . HIS A 1 668 ? -14.729 8.069 12.233 1.00 96.69 668 HIS A N 1
ATOM 5069 C CA . HIS A 1 668 ? -14.445 8.328 10.822 1.00 96.69 668 HIS A CA 1
ATOM 5070 C C . HIS A 1 668 ? -13.744 9.674 10.573 1.00 96.69 668 HIS A C 1
ATOM 5072 O O . HIS A 1 668 ? -14.178 10.472 9.737 1.00 96.69 668 HIS A O 1
ATOM 5078 N N . PHE A 1 669 ? -12.649 9.942 11.287 1.00 96.38 669 PHE A N 1
ATOM 5079 C CA . PHE A 1 669 ? -11.896 11.190 11.125 1.00 96.38 669 PHE A CA 1
ATOM 5080 C C . PHE A 1 669 ? -11.537 11.472 9.660 1.00 96.38 669 PHE A C 1
ATOM 5082 O O . PHE A 1 669 ? -11.185 10.576 8.891 1.00 96.38 669 PHE A O 1
ATOM 5089 N N . LYS A 1 670 ? -11.611 12.735 9.242 1.00 92.50 670 LYS A N 1
ATOM 5090 C CA . LYS A 1 670 ? -11.317 13.127 7.859 1.00 92.50 670 LYS A CA 1
ATOM 5091 C C . LYS A 1 670 ? -9.835 12.926 7.545 1.00 92.50 670 LYS A C 1
ATOM 5093 O O . LYS A 1 670 ? -8.975 13.157 8.392 1.00 92.50 670 LYS A O 1
ATOM 5098 N N . THR A 1 671 ? -9.525 12.512 6.318 1.00 85.81 671 THR A N 1
ATOM 5099 C CA . THR A 1 671 ? -8.130 12.352 5.867 1.00 85.81 671 THR A CA 1
ATOM 5100 C C . THR A 1 671 ? -7.421 13.698 5.733 1.00 85.81 671 THR A C 1
ATOM 5102 O O . THR A 1 671 ? -6.245 13.796 6.073 1.00 85.81 671 THR A O 1
ATOM 5105 N N . SER A 1 672 ? -8.146 14.734 5.303 1.00 83.88 672 SER A N 1
ATOM 5106 C CA . SER A 1 672 ? -7.668 16.111 5.281 1.00 83.88 672 SER A CA 1
ATOM 5107 C C . SER A 1 672 ? -8.602 17.043 6.057 1.00 83.88 672 SER A C 1
ATOM 5109 O O . SER A 1 672 ? -9.807 16.801 6.155 1.00 83.88 672 SER A O 1
ATOM 5111 N N . HIS A 1 673 ? -8.036 18.102 6.636 1.00 85.75 673 HIS A N 1
ATOM 5112 C CA . HIS A 1 673 ? -8.739 19.155 7.368 1.00 85.75 673 HIS A CA 1
ATOM 5113 C C . HIS A 1 673 ? -9.671 18.636 8.473 1.00 85.75 673 HIS A C 1
ATOM 5115 O O . HIS A 1 673 ? -10.761 19.164 8.696 1.00 85.75 673 HIS A O 1
ATOM 5121 N N . GLN A 1 674 ? -9.239 17.586 9.179 1.00 91.31 674 GLN A N 1
ATOM 5122 C CA . GLN A 1 674 ? -9.926 17.085 10.371 1.00 91.31 674 GLN A CA 1
ATOM 5123 C C . GLN A 1 674 ? -9.929 18.129 11.495 1.00 91.31 674 GLN A C 1
ATOM 5125 O O . GLN A 1 674 ? -10.937 18.295 12.174 1.00 91.31 674 GLN A O 1
ATOM 5130 N N . ASN A 1 675 ? -8.811 18.837 11.664 1.00 89.81 675 ASN A N 1
ATOM 5131 C CA . ASN A 1 675 ? -8.651 19.918 12.629 1.00 89.81 675 ASN A CA 1
ATOM 5132 C C . ASN A 1 675 ? -8.421 21.235 11.882 1.00 89.81 675 ASN A C 1
ATOM 5134 O O . ASN A 1 675 ? -7.679 21.268 10.896 1.00 89.81 675 ASN A O 1
ATOM 5138 N N . SER A 1 676 ? -9.034 22.321 12.357 1.00 83.50 676 SER A N 1
ATOM 5139 C CA . SER A 1 676 ? -8.847 23.653 11.767 1.00 83.50 676 SER A CA 1
ATOM 5140 C C . SER A 1 676 ? -7.364 24.043 11.751 1.00 83.50 676 SER A C 1
ATOM 5142 O O . SER A 1 676 ? -6.641 23.788 12.713 1.00 83.50 676 SER A O 1
ATOM 5144 N N . GLY A 1 677 ? -6.889 24.618 10.642 1.00 75.81 677 GLY A N 1
ATOM 5145 C CA . GLY A 1 677 ? -5.478 24.990 10.461 1.00 75.81 677 GLY A CA 1
ATOM 5146 C C . GLY A 1 677 ? -4.509 23.817 10.234 1.00 75.81 677 GLY A C 1
ATOM 5147 O O . GLY A 1 677 ? -3.314 24.042 10.036 1.00 75.81 677 GLY A O 1
ATOM 5148 N N . SER A 1 678 ? -4.995 22.571 10.215 1.00 79.06 678 SER A N 1
ATOM 5149 C CA . SER A 1 678 ? -4.206 21.392 9.856 1.00 79.06 678 SER A CA 1
ATOM 5150 C C . SER A 1 678 ? -4.646 20.805 8.520 1.00 79.06 678 SER A C 1
ATOM 5152 O O . SER A 1 678 ? -5.832 20.801 8.189 1.00 79.06 678 SER A O 1
ATOM 5154 N N . PHE A 1 679 ? -3.685 20.301 7.740 1.00 77.19 679 PHE A N 1
ATOM 5155 C CA . PHE A 1 679 ? -3.993 19.519 6.546 1.00 77.19 679 PHE A CA 1
ATOM 5156 C C . PHE A 1 679 ? -4.226 18.057 6.909 1.00 77.19 679 PHE A C 1
ATOM 5158 O O . PHE A 1 679 ? -5.345 17.597 6.774 1.00 77.19 679 PHE A O 1
ATOM 5165 N N . THR A 1 680 ? -3.233 17.340 7.433 1.00 82.50 680 THR A N 1
ATOM 5166 C CA . THR A 1 680 ? -3.343 15.892 7.706 1.00 82.50 680 THR A CA 1
ATOM 5167 C C . THR A 1 680 ? -3.124 15.507 9.168 1.00 82.50 680 THR A C 1
ATOM 5169 O O . THR A 1 680 ? -3.247 14.329 9.495 1.00 82.50 680 THR A O 1
ATOM 5172 N N . SER A 1 681 ? -2.798 16.447 10.064 1.00 88.50 681 SER A N 1
ATOM 5173 C CA . SER A 1 681 ? -2.436 16.097 11.444 1.00 88.50 681 SER A CA 1
ATOM 5174 C C . SER A 1 681 ? -3.622 15.965 12.388 1.00 88.50 681 SER A C 1
ATOM 5176 O O . SER A 1 681 ? -4.593 16.731 12.331 1.00 88.50 681 SER A O 1
ATOM 5178 N N . TYR A 1 682 ? -3.495 15.009 13.302 1.00 95.25 682 TYR A N 1
ATOM 5179 C CA . TYR A 1 682 ? -4.426 14.742 14.390 1.00 95.25 682 TYR A CA 1
ATOM 5180 C C . TYR A 1 682 ? -3.877 15.233 15.725 1.00 95.25 682 TYR A C 1
ATOM 5182 O O . TYR A 1 682 ? -2.674 15.429 15.894 1.00 95.25 682 TYR A O 1
ATOM 5190 N N . THR A 1 683 ? -4.768 15.454 16.686 1.00 96.75 683 THR A N 1
ATOM 5191 C CA . THR A 1 683 ? -4.347 15.694 18.069 1.00 96.75 683 THR A CA 1
ATOM 5192 C C . THR A 1 683 ? -3.872 14.381 18.703 1.00 96.75 683 THR A C 1
ATOM 5194 O O . THR A 1 683 ? -4.341 13.313 18.297 1.00 96.75 683 THR A O 1
ATOM 5197 N N . PRO A 1 684 ? -3.007 14.422 19.736 1.00 97.94 684 PRO A N 1
ATOM 5198 C CA . PRO A 1 684 ? -2.641 13.224 20.494 1.00 97.94 684 PRO A CA 1
ATOM 5199 C C . PRO A 1 684 ? -3.859 12.416 20.958 1.00 97.94 684 PRO A C 1
ATOM 5201 O O . PRO A 1 684 ? -3.907 11.201 20.785 1.00 97.94 684 PRO A O 1
ATOM 5204 N N . ALA A 1 685 ? -4.906 13.111 21.417 1.00 98.25 685 ALA A N 1
ATOM 5205 C CA . ALA A 1 685 ? -6.149 12.485 21.849 1.00 98.25 685 ALA A CA 1
ATOM 5206 C C . ALA A 1 685 ? -6.848 11.709 20.731 1.00 98.25 685 ALA A C 1
ATOM 5208 O O . ALA A 1 685 ? -7.278 10.580 20.956 1.00 98.25 685 ALA A O 1
ATOM 5209 N N . GLN A 1 686 ? -6.943 12.281 19.527 1.00 98.31 686 GLN A N 1
ATOM 5210 C CA . GLN A 1 686 ? -7.538 11.605 18.370 1.00 98.31 686 GLN A CA 1
ATOM 5211 C C . GLN A 1 686 ? -6.745 10.347 17.988 1.00 98.31 686 GLN A C 1
ATOM 5213 O O . GLN A 1 686 ? -7.346 9.304 17.736 1.00 98.31 686 GLN A O 1
ATOM 5218 N N . VAL A 1 687 ? -5.410 10.427 17.988 1.00 98.44 687 VAL A N 1
ATOM 5219 C CA . VAL A 1 687 ? -4.534 9.283 17.687 1.00 98.44 687 VAL A CA 1
ATOM 5220 C C . VAL A 1 687 ? -4.706 8.178 18.729 1.00 98.44 687 VAL A C 1
ATOM 5222 O O . VAL A 1 687 ? -4.977 7.036 18.362 1.00 98.44 687 VAL A O 1
ATOM 5225 N N . ASN A 1 688 ? -4.591 8.515 20.015 1.00 98.62 688 ASN A N 1
ATOM 5226 C CA . ASN A 1 688 ? -4.656 7.549 21.111 1.00 98.62 688 ASN A CA 1
ATOM 5227 C C . ASN A 1 688 ? -6.033 6.882 21.218 1.00 98.62 688 ASN A C 1
ATOM 5229 O O . ASN A 1 688 ? -6.103 5.671 21.424 1.00 98.62 688 ASN A O 1
ATOM 5233 N N . LEU A 1 689 ? -7.123 7.634 21.023 1.00 98.62 689 LEU A N 1
ATOM 5234 C CA . LEU A 1 689 ? -8.478 7.081 21.070 1.00 98.62 689 LEU A CA 1
ATOM 5235 C C . LEU A 1 689 ? -8.724 6.126 19.895 1.00 98.62 689 LEU A C 1
ATOM 5237 O O . LEU A 1 689 ? -9.242 5.028 20.092 1.00 98.62 689 LEU A O 1
ATOM 5241 N N . LEU A 1 690 ? -8.312 6.507 18.679 1.00 98.69 690 LEU A N 1
ATOM 5242 C CA . LEU A 1 690 ? -8.487 5.668 17.491 1.00 98.69 690 LEU A CA 1
ATOM 5243 C C . LEU A 1 690 ? -7.595 4.417 17.520 1.00 98.69 690 LEU A C 1
ATOM 5245 O O . LEU A 1 690 ? -8.045 3.344 17.121 1.00 98.69 690 LEU A O 1
ATOM 5249 N N . ALA A 1 691 ? -6.368 4.528 18.036 1.00 98.75 691 ALA A N 1
ATOM 5250 C CA . ALA A 1 691 ? -5.493 3.380 18.262 1.00 98.75 691 ALA A CA 1
ATOM 5251 C C . ALA A 1 691 ? -6.067 2.434 19.325 1.00 98.75 691 ALA A C 1
ATOM 5253 O O . ALA A 1 691 ? -6.167 1.234 19.083 1.00 98.75 691 ALA A O 1
ATOM 5254 N N . GLY A 1 692 ? -6.531 2.959 20.463 1.00 98.50 692 GLY A N 1
ATOM 5255 C CA . GLY A 1 692 ? -7.185 2.136 21.483 1.00 98.50 692 GLY A CA 1
ATOM 5256 C C . GLY A 1 692 ? -8.452 1.451 20.966 1.00 98.50 692 GLY A C 1
ATOM 5257 O O . GLY A 1 692 ? -8.726 0.299 21.303 1.00 98.50 692 GLY A O 1
ATOM 5258 N N . PHE A 1 693 ? -9.194 2.109 20.071 1.00 98.75 693 PHE A N 1
ATOM 5259 C CA . PHE A 1 693 ? -10.342 1.489 19.421 1.00 98.75 693 PHE A CA 1
ATOM 5260 C C . PHE A 1 693 ? -9.946 0.380 18.439 1.00 98.75 693 PHE A C 1
ATOM 5262 O O . PHE A 1 693 ? -10.530 -0.701 18.488 1.00 98.75 693 PHE A O 1
ATOM 5269 N N . GLY A 1 694 ? -8.924 0.591 17.601 1.00 98.62 694 GLY A N 1
ATOM 5270 C CA . GLY A 1 694 ? -8.392 -0.455 16.717 1.00 98.62 694 GLY A CA 1
ATOM 5271 C C . GLY A 1 694 ? -7.909 -1.690 17.474 1.00 98.62 694 GLY A C 1
ATOM 5272 O O . GLY A 1 694 ? -8.209 -2.815 17.073 1.00 98.62 694 GLY A O 1
ATOM 5273 N N . GLU A 1 695 ? -7.250 -1.484 18.615 1.00 98.62 695 GLU A N 1
ATOM 5274 C CA . GLU A 1 695 ? -6.846 -2.564 19.515 1.00 98.62 695 GLU A CA 1
ATOM 5275 C C . GLU A 1 695 ? -8.063 -3.315 20.079 1.00 98.62 695 GLU A C 1
ATOM 5277 O O . GLU A 1 695 ? -8.131 -4.548 20.024 1.00 98.62 695 GLU A O 1
ATOM 5282 N N . TYR A 1 696 ? -9.066 -2.575 20.565 1.00 98.69 696 TYR A N 1
ATOM 5283 C CA . TYR A 1 696 ? -10.301 -3.147 21.094 1.00 98.69 696 TYR A CA 1
ATOM 5284 C C . TYR A 1 696 ? -11.045 -4.000 20.063 1.00 98.69 696 TYR A C 1
ATOM 5286 O O . TYR A 1 696 ? -11.507 -5.086 20.407 1.00 98.69 696 TYR A O 1
ATOM 5294 N N . MET A 1 697 ? -11.149 -3.553 18.805 1.00 98.69 697 MET A N 1
ATOM 5295 C CA . MET A 1 697 ? -11.868 -4.297 17.762 1.00 98.69 697 MET A CA 1
ATOM 5296 C C . MET A 1 697 ? -11.294 -5.705 17.553 1.00 98.69 697 MET A C 1
ATOM 5298 O O . MET A 1 697 ? -12.059 -6.660 17.397 1.00 98.69 697 MET A O 1
ATOM 5302 N N . VAL A 1 698 ? -9.967 -5.847 17.584 1.00 98.62 698 VAL A N 1
ATOM 5303 C CA . VAL A 1 698 ? -9.294 -7.148 17.460 1.00 98.62 698 VAL A CA 1
ATOM 5304 C C . VAL A 1 698 ? -9.460 -7.961 18.739 1.00 98.62 698 VAL A C 1
ATOM 5306 O O . VAL A 1 698 ? -9.905 -9.104 18.675 1.00 98.62 698 VAL A O 1
ATOM 5309 N N . ARG A 1 699 ? -9.178 -7.377 19.912 1.00 98.12 699 ARG A N 1
ATOM 5310 C CA . ARG A 1 699 ? -9.251 -8.088 21.202 1.00 98.12 699 ARG A CA 1
ATOM 5311 C C . ARG A 1 699 ? -10.650 -8.574 21.548 1.00 98.12 699 ARG A C 1
ATOM 5313 O O . ARG A 1 699 ? -10.808 -9.690 22.031 1.00 98.12 699 ARG A O 1
ATOM 5320 N N . PHE A 1 700 ? -11.672 -7.769 21.269 1.00 98.31 700 PHE A N 1
ATOM 5321 C CA . PHE A 1 700 ? -13.068 -8.168 21.449 1.00 98.31 700 PHE A CA 1
ATOM 5322 C C . PHE A 1 700 ? -13.407 -9.425 20.632 1.00 98.31 700 PHE A C 1
ATOM 5324 O O . PHE A 1 700 ? -14.261 -10.214 21.026 1.00 98.31 700 PHE A O 1
ATOM 5331 N N . ASN A 1 701 ? -12.700 -9.637 19.519 1.00 98.50 701 ASN A N 1
ATOM 5332 C CA . ASN A 1 701 ? -12.838 -10.791 18.642 1.00 98.50 701 ASN A CA 1
ATOM 5333 C C . ASN A 1 701 ? -11.626 -11.743 18.726 1.00 98.50 701 ASN A C 1
ATOM 5335 O O . ASN A 1 701 ? -11.412 -12.510 17.790 1.00 98.50 701 ASN A O 1
ATOM 5339 N N . ALA A 1 702 ? -10.845 -11.733 19.818 1.00 98.19 702 ALA A N 1
ATOM 5340 C CA . ALA A 1 702 ? -9.575 -12.467 19.917 1.00 98.19 702 ALA A CA 1
ATOM 5341 C C . ALA A 1 702 ? -9.707 -13.948 19.532 1.00 98.19 702 ALA A C 1
ATOM 5343 O O . ALA A 1 702 ? -8.954 -14.421 18.689 1.00 98.19 702 ALA A O 1
ATOM 5344 N N . ASN A 1 703 ? -10.740 -14.640 20.029 1.00 98.19 703 ASN A N 1
ATOM 5345 C CA . ASN A 1 703 ? -10.998 -16.045 19.690 1.00 98.19 703 ASN A CA 1
ATOM 5346 C C . ASN A 1 703 ? -11.131 -16.285 18.173 1.00 98.19 703 ASN A C 1
ATOM 5348 O O . ASN A 1 703 ? -10.650 -17.295 17.668 1.00 98.19 703 ASN A O 1
ATOM 5352 N N . MET A 1 704 ? -11.773 -15.366 17.439 1.00 98.19 704 MET A N 1
ATOM 5353 C CA . MET A 1 704 ? -11.906 -15.457 15.978 1.00 98.19 704 MET A CA 1
ATOM 5354 C C . MET A 1 704 ? -10.537 -15.316 15.308 1.00 98.19 704 MET A C 1
ATOM 5356 O O . MET A 1 704 ? -10.194 -16.113 14.440 1.00 98.19 704 MET A O 1
ATOM 5360 N N . PHE A 1 705 ? -9.739 -14.332 15.731 1.00 98.56 705 PHE A N 1
ATOM 5361 C CA . PHE A 1 705 ? -8.398 -14.097 15.194 1.00 98.56 705 PHE A CA 1
ATOM 5362 C C . PHE A 1 705 ? -7.442 -15.258 15.505 1.00 98.56 705 PHE A C 1
ATOM 5364 O O . PHE A 1 705 ? -6.734 -15.725 14.615 1.00 98.56 705 PHE A O 1
ATOM 5371 N N . GLU A 1 706 ? -7.453 -15.769 16.734 1.00 97.69 706 GLU A N 1
ATOM 5372 C CA . GLU A 1 706 ? -6.644 -16.915 17.152 1.00 97.69 706 GLU A CA 1
ATOM 5373 C C . GLU A 1 706 ? -6.976 -18.160 16.324 1.00 97.69 706 GLU A C 1
ATOM 5375 O O . GLU A 1 706 ? -6.078 -18.748 15.727 1.00 97.69 706 GLU A O 1
ATOM 5380 N N . GLN A 1 707 ? -8.258 -18.517 16.192 1.00 96.81 707 GLN A N 1
ATOM 5381 C CA . GLN A 1 707 ? -8.687 -19.647 15.355 1.00 96.81 707 GLN A CA 1
ATOM 5382 C C . GLN A 1 707 ? -8.339 -19.443 13.876 1.00 96.81 707 GLN A C 1
ATOM 5384 O O . GLN A 1 707 ? -8.003 -20.392 13.166 1.00 96.81 707 GLN A O 1
ATOM 5389 N N . PHE A 1 708 ? -8.409 -18.203 13.394 1.00 97.50 708 PHE A N 1
ATOM 5390 C CA . PHE A 1 708 ? -8.091 -17.878 12.013 1.00 97.50 708 PHE A CA 1
ATOM 5391 C C . PHE A 1 708 ? -6.605 -18.079 11.706 1.00 97.50 708 PHE A C 1
ATOM 5393 O O . PHE A 1 708 ? -6.273 -18.685 10.685 1.00 97.50 708 PHE A O 1
ATOM 5400 N N . PHE A 1 709 ? -5.710 -17.620 12.583 1.00 93.94 709 PHE A N 1
ATOM 5401 C CA . PHE A 1 709 ? -4.261 -17.715 12.391 1.00 93.94 709 PHE A CA 1
ATOM 5402 C C . PHE A 1 709 ? -3.650 -19.053 12.826 1.00 93.94 709 PHE A C 1
ATOM 5404 O O . PHE A 1 709 ? -2.568 -19.401 12.342 1.00 93.94 709 PHE A O 1
ATOM 5411 N N . GLN A 1 710 ? -4.334 -19.825 13.676 1.00 82.38 710 GLN A N 1
ATOM 5412 C CA . GLN A 1 710 ? -3.935 -21.193 14.004 1.00 82.38 710 GLN A CA 1
ATOM 5413 C C . GLN A 1 710 ? -3.827 -22.040 12.721 1.00 82.38 710 GLN A C 1
ATOM 5415 O O . GLN A 1 710 ? -4.651 -21.947 11.796 1.00 82.38 710 GLN A O 1
ATOM 5420 N N . ARG A 1 711 ? -2.722 -22.787 12.636 1.00 58.69 711 ARG A N 1
ATOM 5421 C CA . ARG A 1 711 ? -2.361 -23.631 11.493 1.00 58.69 711 ARG A CA 1
ATOM 5422 C C . ARG A 1 711 ? -2.933 -25.026 11.635 1.00 58.69 711 ARG A C 1
ATOM 5424 O O . ARG A 1 711 ? -2.833 -25.570 12.756 1.00 58.69 711 ARG A O 1
#

Radius of gyration: 28.95 Å; chains: 1; bounding box: 88×88×76 Å

Foldseek 3Di:
DDDDDPVVVVVVVVVVVVDDDDDDDDPVPVVVPPPPDDDDDDDDDDPDDPPPPPDDDDDDDDDDDDDDDDPDDPPFEFFQFLVDFPQPHDDDCQQPQWDHDPRTTGHDFQWGHDNSHTDGDDDDPQHYAAFFLVDFPQPHHAQCQQPQWDHDPRTTGHDRQWHQQPLSHTFRFDDKAWWFWQFDAPVRPAADDLLLPFQEEEWQFAQFLLSQLLLLLQVQLCVVLVLQVLHQEYFAFASVLLNVVCVFFQDPDDNCQQSNDADAQQVLDPVNLQDQGRPSSNLQQDFLVVVVVVCVVVRPSNHQLQCSLLQSCLVSRVVSRVQSDQQAAFALDPVRVVLRCVRPVVDDPVSYGYTDPSGRSWYWQWKKFFDFPQFGRDLQRIFIWTDISFKTWGHYWFLNDWDDTHRDPRDTHTGTRTIIGQQQFLFKQFSDLVLLQTDRTTIGTRHSTGNGSSVSNSLSNQPLVLVVVVDPDVCVVVVHDSQSNFHKGWDDYRAHPVRSDDDITGITRMHHSQQAASFSVLSCLSSVRQEYETADSALQAQAPPDQLQDDCVPPLCVSNGDQNVCLCQQRHDDDVSHNRNQNHFFHVVVVSVLSNQQVVCVVVLHFSWDWDKTFTDDGSRRNRDTDDIHIYIYGHDYGGNVSLVSHDPNVSVQVVCACNHLQHSPPSQHCQCSDPPGGHHHRSSNSNVSSSVSNCNCVVVVVVSCVSSDD

Organism: NCBI:txid2562239

pLDDT: mean 82.16, std 22.01, range [23.08, 98.88]

Sequence (711 aa):
MPAMSRLCRILFLIYWSSNAEALDGSDLVEASLNAEENCDATASPWTSWLQRTAKRKSQSGESATQSAHINASSDFYCDSHTGGSCRFWSCSESRGPTMCRSNECRCKPGYCARDGACTKRTAHIADTCNRQTGGSCSVFGCYSYRGPVQCADGACVCKAGYCTADDGTCHQPKPPISARVAPVHFDAPQFPGPQATIRTGVCFSGGGSRALSFTLGVLRALESLKLIPHVDAISSVSGGTWASAIYMFAKDVSVEELLGEDTHPNVLTMAKLREVPARLGDVATTNIASKISSMMFVSKGSTNPHDMWIKLYAEAVLKPFGLANRSQYMAANEESLQSILERNPGLTREQFMVPNPLRPKTFIMGGTMLAPLGLSATEDSAVSLQMSPDFTGSPFYPKDKLVTYGGGDGREFLVGGGFVESFAFGGSAPLSADGQRGGGDVQMEAPPTAFSLADAIGISSAAFASVLLSVPIAAKLFGYQAEEFLPVKDVWPVTSNKFPNWRASLKYQLGDGAEVDNTGMMALLQRKVPKIVAVFGTNRPLAEDMDFCLDLSQIDLRGKATNDLLDKFGVTKEGVGEYLVYNQVFHLDDLHKLLCEFQKKLRAGDPLVVQQRLEVLENEKWGIKGNWHVNMIFVYLHRSKRFDVNLPPETLQEVEKGGSGGFGNWPHFKTSHQNSGSFTSYTPAQVNLLAGFGEYMVRFNANMFEQFFQR